Protein AF-A0A7S2P6C9-F1 (afdb_monomer)

pLDDT: mean 76.25, std 16.62, range [33.0, 98.31]

Foldseek 3Di:
DPPPDDPDPVSVLVLLQDLQNFKDKDACQVDLQWQEAEAEAAHSALCPPHNLPGCNPLNVLQCVQVVVPTNMYIYGQDQALVRLQVVLVPADFQRYQEYEYEAAKDAPDQLWIWGFRHQDPVGTHILIQPDPSNLSSLLSVLRRHHQLREYEYHYQACQRANNQLSSQQSNQQYKYKYFRADSNWHKHKDAFPDPGDPQDGRIDIFTWAFDWDQPVVVVVVVPRPDTFQAWDFDQDPVNQATDTDRGRGDSFTGMFMHHNSDTPAGPLQRVQDALVNGGDAAFFKKFFQAKDWWWDWDADPVGIGIGTDIDHGGWMWGFHDQPDDVSGTTQRKTWIKTFAPPPCPDDPPDPRIPPTTIGGSNCNHRMDGDDDDPPPPPPPPPPPDPDDDDDPDDDDDDDDDDDDDDDDDDDDDDDDDDDDDDDDDDDDDDDD

Structure (mmCIF, N/CA/C/O backbone):
data_AF-A0A7S2P6C9-F1
#
_entry.id   AF-A0A7S2P6C9-F1
#
loop_
_atom_site.group_PDB
_atom_site.id
_atom_site.type_symbol
_atom_site.label_atom_id
_atom_site.label_alt_id
_atom_site.label_comp_id
_atom_site.label_asym_id
_atom_site.label_entity_id
_atom_site.label_seq_id
_atom_site.pdbx_PDB_ins_code
_atom_site.Cartn_x
_atom_site.Cartn_y
_atom_site.Cartn_z
_atom_site.occupancy
_atom_site.B_iso_or_equiv
_atom_site.auth_seq_id
_atom_site.auth_comp_id
_atom_site.auth_asym_id
_atom_site.auth_atom_id
_atom_site.pdbx_PDB_model_num
ATOM 1 N N . MET A 1 1 ? -25.079 -12.039 25.334 1.00 37.19 1 MET A N 1
ATOM 2 C CA . MET A 1 1 ? -25.191 -11.083 24.219 1.00 37.19 1 MET A CA 1
ATOM 3 C C . MET A 1 1 ? -26.496 -11.415 23.531 1.00 37.19 1 MET A C 1
ATOM 5 O O . MET A 1 1 ? -26.740 -12.595 23.327 1.00 37.19 1 MET A O 1
ATOM 9 N N . SER A 1 2 ? -27.395 -10.451 23.353 1.00 33.00 2 SER A N 1
ATOM 10 C CA . SER A 1 2 ? -28.598 -10.677 22.553 1.00 33.00 2 SER A CA 1
ATOM 11 C C . SER A 1 2 ? -28.169 -10.715 21.096 1.00 33.00 2 SER A C 1
ATOM 13 O O . SER A 1 2 ? -27.540 -9.757 20.648 1.00 33.00 2 SER A O 1
ATOM 15 N N . ASP A 1 3 ? -28.481 -11.802 20.399 1.00 41.12 3 ASP A N 1
ATOM 16 C CA . ASP A 1 3 ? -28.342 -11.872 18.950 1.00 41.12 3 ASP A CA 1
ATOM 17 C C . ASP A 1 3 ? -29.051 -10.652 18.356 1.00 41.12 3 ASP A C 1
ATOM 19 O O . ASP A 1 3 ? -30.250 -10.456 18.578 1.00 41.12 3 ASP A O 1
ATOM 23 N N . LEU A 1 4 ? -28.315 -9.800 17.643 1.00 48.22 4 LEU A N 1
ATOM 24 C CA . LEU A 1 4 ? -28.922 -8.842 16.724 1.00 48.22 4 LEU A CA 1
ATOM 25 C C . LEU A 1 4 ? -29.466 -9.668 15.552 1.00 48.22 4 LEU A C 1
ATOM 27 O O . LEU A 1 4 ? -28.841 -9.792 14.505 1.00 48.22 4 LEU A O 1
ATOM 31 N N . ALA A 1 5 ? -30.589 -10.344 15.784 1.00 52.06 5 ALA A N 1
ATOM 32 C CA . ALA A 1 5 ? -31.314 -11.069 14.759 1.00 52.06 5 ALA A CA 1
ATOM 33 C C . ALA A 1 5 ? -32.142 -10.045 13.980 1.00 52.06 5 ALA A C 1
ATOM 35 O O . ALA A 1 5 ? -33.215 -9.643 14.422 1.00 52.06 5 ALA A O 1
ATOM 36 N N . PHE A 1 6 ? -31.610 -9.586 12.852 1.00 64.62 6 PHE A N 1
ATOM 37 C CA . PHE A 1 6 ? -32.341 -8.734 11.918 1.00 64.62 6 PHE A CA 1
ATOM 38 C C . PHE A 1 6 ? -33.461 -9.545 11.254 1.00 64.62 6 PHE A C 1
ATOM 40 O O . PHE A 1 6 ? -33.261 -10.709 10.896 1.00 64.62 6 PHE A O 1
ATOM 47 N N . GLU A 1 7 ? -34.630 -8.943 11.043 1.00 65.94 7 GLU A N 1
ATOM 48 C CA . GLU A 1 7 ? -35.761 -9.611 10.393 1.00 65.94 7 GLU A CA 1
ATOM 49 C C . GLU A 1 7 ? -35.507 -9.844 8.894 1.00 65.94 7 GLU A C 1
ATOM 51 O O . GLU A 1 7 ? -36.073 -10.761 8.294 1.00 65.94 7 GLU A O 1
ATOM 56 N N . ASN A 1 8 ? -34.663 -9.014 8.268 1.00 68.25 8 ASN A N 1
ATOM 57 C CA . ASN A 1 8 ? -34.259 -9.125 6.866 1.00 68.25 8 ASN A CA 1
ATOM 58 C C . ASN A 1 8 ? -32.976 -8.319 6.563 1.00 68.25 8 ASN A C 1
ATOM 60 O O . ASN A 1 8 ? -32.487 -7.543 7.384 1.00 68.25 8 ASN A O 1
ATOM 64 N N . GLY A 1 9 ? -32.447 -8.474 5.344 1.00 61.19 9 GLY A N 1
ATOM 65 C CA . GLY A 1 9 ? -31.227 -7.789 4.902 1.00 61.19 9 GLY A CA 1
ATOM 66 C C . GLY A 1 9 ? -31.328 -6.260 4.825 1.00 61.19 9 GLY A C 1
ATOM 67 O O . GLY A 1 9 ? -30.310 -5.589 4.935 1.00 61.19 9 GLY A O 1
ATOM 68 N N . THR A 1 10 ? -32.526 -5.684 4.681 1.00 71.06 10 THR A N 1
ATOM 69 C CA . THR A 1 10 ? -32.716 -4.223 4.668 1.00 71.06 10 THR A CA 1
ATOM 70 C C . THR A 1 10 ? -32.557 -3.627 6.063 1.00 71.06 10 THR A C 1
ATOM 72 O O . THR A 1 10 ? -31.957 -2.564 6.206 1.00 71.06 10 THR A O 1
ATOM 75 N N . GLU A 1 11 ? -33.047 -4.307 7.100 1.00 72.00 11 GLU A N 1
ATOM 76 C CA . GLU A 1 11 ? -32.840 -3.892 8.491 1.00 72.00 11 GLU A CA 1
ATOM 77 C C . GLU A 1 11 ? -31.364 -4.011 8.891 1.00 72.00 11 GLU A C 1
ATOM 79 O O . GLU A 1 11 ? -30.807 -3.077 9.469 1.00 72.00 11 GLU A O 1
ATOM 84 N N . ALA A 1 12 ? -30.705 -5.103 8.488 1.00 67.75 12 ALA A N 1
ATOM 85 C CA . ALA A 1 12 ? -29.264 -5.269 8.664 1.00 67.75 12 ALA A CA 1
ATOM 86 C C . ALA A 1 12 ? -28.476 -4.143 7.975 1.00 67.75 12 ALA A C 1
ATOM 88 O O . ALA A 1 12 ? -27.678 -3.472 8.622 1.00 67.75 12 ALA A O 1
ATOM 89 N N . ALA A 1 13 ? -28.757 -3.865 6.697 1.00 67.69 13 ALA A N 1
ATOM 90 C CA . ALA A 1 13 ? -28.114 -2.780 5.956 1.00 67.69 13 ALA A CA 1
ATOM 91 C C . ALA A 1 13 ? -28.350 -1.403 6.602 1.00 67.69 13 ALA A C 1
ATOM 93 O O . ALA A 1 13 ? -27.432 -0.594 6.679 1.00 67.69 13 ALA A O 1
ATOM 94 N N . SER A 1 14 ? -29.555 -1.152 7.123 1.00 73.00 14 SER A N 1
ATOM 95 C CA . SER A 1 14 ? -29.887 0.121 7.781 1.00 73.00 14 SER A CA 1
ATOM 96 C C . SER A 1 14 ? -29.096 0.328 9.076 1.00 73.00 14 SER A C 1
ATOM 98 O O . SER A 1 14 ? -28.683 1.446 9.368 1.00 73.00 14 SER A O 1
ATOM 100 N N . LEU A 1 15 ? -28.844 -0.739 9.841 1.00 72.69 15 LEU A N 1
ATOM 101 C CA . LEU A 1 15 ? -28.000 -0.679 11.040 1.00 72.69 15 LEU A CA 1
ATOM 102 C C . LEU A 1 15 ? -26.513 -0.512 10.701 1.00 72.69 15 LEU A C 1
ATOM 104 O O . LEU A 1 15 ? -25.789 0.133 11.453 1.00 72.69 15 LEU A O 1
ATOM 108 N N . LEU A 1 16 ? -26.058 -1.011 9.552 1.00 70.00 16 LEU A N 1
ATOM 109 C CA . LEU A 1 16 ? -24.704 -0.752 9.052 1.00 70.00 16 LEU A CA 1
ATOM 110 C C . LEU A 1 16 ? -24.510 0.707 8.574 1.00 70.00 16 LEU A C 1
ATOM 112 O O . LEU A 1 16 ? -23.378 1.186 8.532 1.00 70.00 16 LEU A O 1
ATOM 116 N N . MET A 1 17 ? -25.600 1.419 8.254 1.00 71.94 17 MET A N 1
ATOM 117 C CA . MET A 1 17 ? -25.613 2.868 7.974 1.00 71.94 17 MET A CA 1
ATOM 118 C C . MET A 1 17 ? -25.703 3.722 9.247 1.00 71.94 17 MET A C 1
ATOM 120 O O . MET A 1 17 ? -25.519 4.938 9.183 1.00 71.94 17 MET A O 1
ATOM 124 N N . ASP A 1 18 ? -26.010 3.126 10.405 1.00 74.62 18 ASP A N 1
ATOM 125 C CA . ASP A 1 18 ? -26.141 3.867 11.657 1.00 74.62 18 ASP A CA 1
ATOM 126 C C . ASP A 1 18 ? -24.751 4.305 12.153 1.00 74.62 18 ASP A C 1
ATOM 128 O O . ASP A 1 18 ? -23.912 3.457 12.488 1.00 74.62 18 ASP A O 1
ATOM 132 N N . PRO A 1 19 ? -24.486 5.621 12.275 1.00 72.94 19 PRO A N 1
ATOM 133 C CA . PRO A 1 19 ? -23.208 6.113 12.763 1.00 72.94 19 PRO A CA 1
ATOM 134 C C . PRO A 1 19 ? -22.916 5.713 14.213 1.00 72.94 19 PRO A C 1
ATOM 136 O O . PRO A 1 19 ? -21.790 5.898 14.660 1.00 72.94 19 PRO A O 1
ATOM 139 N N . THR A 1 20 ? -23.881 5.172 14.952 1.00 76.75 20 THR A N 1
ATOM 140 C CA . THR A 1 20 ? -23.717 4.684 16.323 1.00 76.75 20 THR A CA 1
ATOM 141 C C . THR A 1 20 ? -23.459 3.179 16.418 1.00 76.75 20 THR A C 1
ATOM 143 O O . THR A 1 20 ? -23.167 2.684 17.512 1.00 76.75 20 THR A O 1
ATOM 146 N N . THR A 1 21 ? -23.494 2.446 15.299 1.00 77.25 21 THR A N 1
ATOM 147 C CA . THR A 1 21 ? -23.092 1.037 15.257 1.00 77.25 21 THR A CA 1
ATOM 148 C C . THR A 1 21 ? -21.590 0.933 15.479 1.00 77.25 21 THR A C 1
ATOM 150 O O . THR A 1 21 ? -20.781 1.244 14.608 1.00 77.25 21 THR A O 1
ATOM 153 N N . ASN A 1 22 ? -21.213 0.500 16.684 1.00 79.25 22 ASN A N 1
ATOM 154 C CA . ASN A 1 22 ? -19.815 0.479 17.117 1.00 79.25 22 ASN A CA 1
ATOM 155 C C . ASN A 1 22 ? -19.128 -0.879 16.958 1.00 79.25 22 ASN A C 1
ATOM 157 O O . ASN A 1 22 ? -17.922 -0.980 17.179 1.00 79.25 22 ASN A O 1
ATOM 161 N N . MET A 1 23 ? -19.883 -1.925 16.627 1.00 84.38 23 MET A N 1
ATOM 162 C CA . MET A 1 23 ? -19.358 -3.275 16.485 1.00 84.38 23 MET A CA 1
ATOM 163 C C . MET A 1 23 ? -20.178 -4.061 15.471 1.00 84.38 23 MET A C 1
ATOM 165 O O . MET A 1 23 ? -21.405 -4.094 15.567 1.00 84.38 23 MET A O 1
ATOM 169 N N . VAL A 1 24 ? -19.488 -4.733 14.556 1.00 81.94 24 VAL A N 1
ATOM 170 C CA . VAL A 1 24 ? -20.063 -5.742 13.667 1.00 81.94 24 VAL A CA 1
ATOM 171 C C . VAL A 1 24 ? -19.163 -6.970 13.713 1.00 81.94 24 VAL A C 1
ATOM 173 O O . VAL A 1 24 ? -17.941 -6.860 13.623 1.00 81.94 24 VAL A O 1
ATOM 176 N N . GLU A 1 25 ? -19.776 -8.138 13.864 1.00 86.06 25 GLU A N 1
ATOM 177 C CA . GLU A 1 25 ? -19.111 -9.429 13.718 1.00 86.06 25 GLU A CA 1
ATOM 178 C C . GLU A 1 25 ? -19.820 -10.210 12.616 1.00 86.06 25 GLU A C 1
ATOM 180 O O . GLU A 1 25 ? -21.051 -10.275 12.585 1.00 86.06 25 GLU A O 1
ATOM 185 N N . TYR A 1 26 ? -19.046 -10.781 11.702 1.00 81.69 26 TYR A N 1
ATOM 186 C CA . TYR A 1 26 ? -19.555 -11.547 10.572 1.00 81.69 26 TYR A CA 1
ATOM 187 C C . TYR A 1 26 ? -18.734 -12.825 10.389 1.00 81.69 26 TYR A C 1
ATOM 189 O O . TYR A 1 26 ? -17.510 -12.782 10.469 1.00 81.69 26 TYR A O 1
ATOM 197 N N . GLY A 1 27 ? -19.396 -13.954 10.125 1.00 84.75 27 GLY A N 1
ATOM 198 C CA . GLY A 1 27 ? -18.748 -15.264 9.981 1.00 84.75 27 GLY A CA 1
ATOM 199 C C . GLY A 1 27 ? -18.617 -16.052 11.294 1.00 84.75 27 GLY A C 1
ATOM 200 O O . GLY A 1 27 ? -19.297 -15.767 12.280 1.00 84.75 27 GLY A O 1
ATOM 201 N N . ASP A 1 28 ? -17.760 -17.077 11.310 1.00 86.88 28 ASP A N 1
ATOM 202 C CA . ASP A 1 28 ? -17.528 -17.944 12.475 1.00 86.88 28 ASP A CA 1
ATOM 203 C C . ASP A 1 28 ? -16.405 -17.399 13.371 1.00 86.88 28 ASP A C 1
ATOM 205 O O . ASP A 1 28 ? -15.301 -17.938 13.467 1.00 86.88 28 ASP A O 1
ATOM 209 N N . CYS A 1 29 ? -16.703 -16.307 14.073 1.00 87.00 29 CYS A N 1
ATOM 210 C CA . CYS A 1 29 ? -15.765 -15.677 15.004 1.00 87.00 29 CYS A CA 1
ATOM 211 C C . CYS A 1 29 ? -15.526 -16.485 16.290 1.00 87.00 29 CYS A C 1
ATOM 213 O O . CYS A 1 29 ? -14.549 -16.242 17.010 1.00 87.00 29 CYS A O 1
ATOM 215 N N . SER A 1 30 ? -16.383 -17.477 16.556 1.00 85.62 30 SER A N 1
ATOM 216 C CA . SER A 1 30 ? -16.304 -18.355 17.725 1.00 85.62 30 SER A CA 1
ATOM 217 C C . SER A 1 30 ? -15.211 -19.417 17.598 1.00 85.62 30 SER A C 1
ATOM 219 O O . SER A 1 30 ? -14.637 -19.852 18.601 1.00 85.62 30 SER A O 1
ATOM 221 N N . ASN A 1 31 ? -14.881 -19.810 16.367 1.00 86.75 31 ASN A N 1
ATOM 222 C CA . ASN A 1 31 ? -13.848 -20.790 16.100 1.00 86.75 31 ASN A CA 1
ATOM 223 C C . ASN A 1 31 ? -12.451 -20.196 16.321 1.00 86.75 31 ASN A C 1
ATOM 225 O O . ASN A 1 31 ? -12.030 -19.248 15.658 1.00 86.75 31 ASN A O 1
ATOM 229 N N . ALA A 1 32 ? -11.685 -20.777 17.242 1.00 83.06 32 ALA A N 1
ATOM 230 C CA . ALA A 1 32 ? -10.335 -20.317 17.555 1.00 83.06 32 ALA A CA 1
ATOM 231 C C . ALA A 1 32 ? -9.392 -20.326 16.335 1.00 83.06 32 ALA A C 1
ATOM 233 O O . ALA A 1 32 ? -8.521 -19.464 16.259 1.00 83.06 32 ALA A O 1
ATOM 234 N N . SER A 1 33 ? -9.587 -21.236 15.372 1.00 85.31 33 SER A N 1
ATOM 235 C CA . SER A 1 33 ? -8.749 -21.338 14.168 1.00 85.31 33 SER A CA 1
ATOM 236 C C . SER A 1 33 ? -9.205 -20.467 12.996 1.00 85.31 33 SER A C 1
ATOM 238 O O . SER A 1 33 ? -8.607 -20.567 11.932 1.00 85.31 33 SER A O 1
ATOM 240 N N . ALA A 1 34 ? -10.268 -19.674 13.156 1.00 89.19 34 ALA A N 1
ATOM 241 C CA . ALA A 1 34 ? -10.771 -18.803 12.099 1.00 89.19 34 ALA A CA 1
ATOM 242 C C . ALA A 1 34 ? -9.715 -17.767 11.680 1.00 89.19 34 ALA A C 1
ATOM 244 O O . ALA A 1 34 ? -9.139 -17.084 12.537 1.00 89.19 34 ALA A O 1
ATOM 245 N N . ASN A 1 35 ? -9.518 -17.610 10.371 1.00 88.69 35 ASN A N 1
ATOM 246 C CA . ASN A 1 35 ? -8.791 -16.485 9.797 1.00 88.69 35 ASN A CA 1
ATOM 247 C C . ASN A 1 35 ? -9.592 -15.202 10.032 1.00 88.69 35 ASN A C 1
ATOM 249 O O . ASN A 1 35 ? -10.697 -15.047 9.504 1.00 88.69 35 ASN A O 1
ATOM 253 N N . ARG A 1 36 ? -9.042 -14.293 10.847 1.00 92.56 36 ARG A N 1
ATOM 254 C CA . ARG A 1 36 ? -9.726 -13.055 11.236 1.00 92.56 36 ARG A CA 1
ATOM 255 C C . ARG A 1 36 ? -9.242 -11.863 10.432 1.00 92.56 36 ARG A C 1
ATOM 257 O O . ARG A 1 36 ? -8.043 -11.594 10.374 1.00 92.56 36 ARG A O 1
ATOM 264 N N . VAL A 1 37 ? -10.186 -11.102 9.900 1.00 90.75 37 VAL A N 1
ATOM 265 C CA . VAL A 1 37 ? -9.949 -9.745 9.404 1.00 90.75 37 VAL A CA 1
ATOM 266 C C . VAL A 1 37 ? -10.463 -8.765 10.450 1.00 90.75 37 VAL A C 1
ATOM 268 O O . VAL A 1 37 ? -11.589 -8.895 10.928 1.00 90.75 37 VAL A O 1
ATOM 271 N N . LEU A 1 38 ? -9.630 -7.801 10.829 1.00 92.31 38 LEU A N 1
ATOM 272 C CA . LEU A 1 38 ? -9.957 -6.789 11.827 1.00 92.31 38 LEU A CA 1
ATOM 273 C C . LEU A 1 38 ? -10.016 -5.403 11.189 1.00 92.31 38 LEU A C 1
ATOM 275 O O . LEU A 1 38 ? -9.041 -4.979 10.583 1.00 92.31 38 LEU A O 1
ATOM 279 N N . TRP A 1 39 ? -11.099 -4.672 11.426 1.00 89.50 39 TRP A N 1
ATOM 280 C CA . TRP A 1 39 ? -11.244 -3.257 11.097 1.00 89.50 39 TRP A CA 1
ATOM 281 C C . TRP A 1 39 ? -11.405 -2.426 12.364 1.00 89.50 39 TRP A C 1
ATOM 283 O O . TRP A 1 39 ? -12.229 -2.733 13.230 1.00 89.50 39 TRP A O 1
ATOM 293 N N . LEU A 1 40 ? -10.607 -1.370 12.465 1.00 91.69 40 LEU A N 1
ATOM 294 C CA . LEU A 1 40 ? -10.587 -0.440 13.584 1.00 91.69 40 LEU A CA 1
ATOM 295 C C . LEU A 1 40 ? -10.755 0.979 13.056 1.00 91.69 40 LEU A C 1
ATOM 297 O O . LEU A 1 40 ? -9.837 1.518 12.438 1.00 91.69 40 LEU A O 1
ATOM 301 N N . TYR A 1 41 ? -11.898 1.588 13.347 1.00 89.69 41 TYR A N 1
ATOM 302 C CA . TYR A 1 41 ? -12.266 2.915 12.865 1.00 89.69 41 TYR A CA 1
ATOM 303 C C . TYR A 1 41 ? -12.633 3.885 13.991 1.00 89.69 41 TYR A C 1
ATOM 305 O O . TYR A 1 41 ? -12.828 3.468 15.142 1.00 89.69 41 TYR A O 1
ATOM 313 N N . PRO A 1 42 ? -12.708 5.192 13.682 1.00 89.75 42 PRO A N 1
ATOM 314 C CA . PRO A 1 42 ? -13.156 6.208 14.624 1.00 89.75 42 PRO A CA 1
ATOM 315 C C . PRO A 1 42 ? -14.582 5.945 15.100 1.00 89.75 42 PRO A C 1
ATOM 317 O O . PRO A 1 42 ? -15.414 5.403 14.365 1.00 89.75 42 PRO A O 1
ATOM 320 N N . ASP A 1 43 ? -14.886 6.384 16.321 1.00 90.00 43 ASP A N 1
ATOM 321 C CA . ASP A 1 43 ? -16.270 6.442 16.786 1.00 90.00 43 ASP A CA 1
ATOM 322 C C . ASP A 1 43 ? -17.101 7.460 15.976 1.00 90.00 43 ASP A C 1
ATOM 324 O O . ASP A 1 43 ? -16.583 8.214 15.149 1.00 90.00 43 ASP A O 1
ATOM 328 N N . ALA A 1 44 ? -18.411 7.506 16.233 1.00 87.38 44 ALA A N 1
ATOM 329 C CA . ALA A 1 44 ? -19.335 8.436 15.576 1.00 87.38 44 ALA A CA 1
ATOM 330 C C . ALA A 1 44 ? -18.869 9.904 15.604 1.00 87.38 44 ALA A C 1
ATOM 332 O O . ALA A 1 44 ? -19.109 10.661 14.668 1.00 87.38 44 ALA A O 1
ATOM 333 N N . SER A 1 45 ? -18.228 10.323 16.696 1.00 88.94 45 SER A N 1
ATOM 334 C CA . SER A 1 45 ? -17.793 11.707 16.881 1.00 88.94 45 SER A CA 1
ATOM 335 C C . SER A 1 45 ? -16.488 12.017 16.156 1.00 88.94 45 SER A C 1
ATOM 337 O O . SER A 1 45 ? -16.271 13.167 15.785 1.00 88.94 45 SER A O 1
ATOM 339 N N . GLY A 1 46 ? -15.638 11.007 15.949 1.00 86.88 46 GLY A N 1
ATOM 340 C CA . GLY A 1 46 ? -14.406 11.097 15.172 1.00 86.88 46 GLY A CA 1
ATOM 341 C C . GLY A 1 46 ? -14.639 11.220 13.669 1.00 86.88 46 GLY A C 1
ATOM 342 O O . GLY A 1 46 ? -13.687 11.495 12.947 1.00 86.88 46 GLY A O 1
ATOM 343 N N . ASP A 1 47 ? -15.885 11.073 13.211 1.00 84.81 47 ASP A N 1
ATOM 344 C CA . ASP A 1 47 ? -16.273 11.121 11.802 1.00 84.81 47 ASP A CA 1
ATOM 345 C C . ASP A 1 47 ? -17.542 11.978 11.534 1.00 84.81 47 ASP A C 1
ATOM 347 O O . ASP A 1 47 ? -18.541 11.488 11.008 1.00 84.81 47 ASP A O 1
ATOM 351 N N . PRO A 1 48 ? -17.571 13.269 11.936 1.00 72.44 48 PRO A N 1
ATOM 352 C CA . PRO A 1 48 ? -18.830 14.005 12.088 1.00 72.44 48 PRO A CA 1
ATOM 353 C C . PRO A 1 48 ? -19.301 14.781 10.844 1.00 72.44 48 PRO A C 1
ATOM 355 O O . PRO A 1 48 ? -20.452 15.215 10.814 1.00 72.44 48 PRO A O 1
ATOM 358 N N . ILE A 1 49 ? -18.425 15.045 9.865 1.00 67.38 49 ILE A N 1
ATOM 359 C CA . ILE A 1 49 ? -18.704 15.975 8.744 1.00 67.38 49 ILE A CA 1
ATOM 360 C C . ILE A 1 49 ? -19.130 15.222 7.482 1.00 67.38 49 ILE A C 1
ATOM 362 O O . ILE A 1 49 ? -20.113 15.578 6.836 1.00 67.38 49 ILE A O 1
ATOM 366 N N . THR A 1 50 ? -18.398 14.170 7.145 1.00 67.00 50 THR A N 1
ATOM 367 C CA . THR A 1 50 ? -18.693 13.237 6.060 1.00 67.00 50 THR A CA 1
ATOM 368 C C . THR A 1 50 ? -18.454 11.879 6.663 1.00 67.00 50 THR A C 1
ATOM 370 O O . THR A 1 50 ? -17.315 11.670 7.072 1.00 67.00 50 THR A O 1
ATOM 373 N N . PRO A 1 51 ? -19.469 11.015 6.783 1.00 71.81 51 PRO A N 1
ATOM 374 C CA . PRO A 1 51 ? -19.337 9.792 7.541 1.00 71.81 51 PRO A CA 1
ATOM 375 C C . PRO A 1 51 ? -18.555 8.775 6.692 1.00 71.81 51 PRO A C 1
ATOM 377 O O . PRO A 1 51 ? -19.099 7.874 6.056 1.00 71.81 51 PRO A O 1
ATOM 380 N N . ALA A 1 52 ? -17.256 9.045 6.588 1.00 73.62 52 ALA A N 1
ATOM 381 C CA . ALA A 1 52 ? -16.289 8.354 5.765 1.00 73.62 52 ALA A CA 1
ATOM 382 C C . ALA A 1 52 ? -16.066 6.934 6.274 1.00 73.62 52 ALA A C 1
ATOM 384 O O . ALA A 1 52 ? -15.677 6.094 5.474 1.00 73.62 52 ALA A O 1
ATOM 385 N N . PHE A 1 53 ? -16.341 6.703 7.562 1.00 76.88 53 PHE A N 1
ATOM 386 C CA . PHE A 1 53 ? -16.108 5.476 8.306 1.00 76.88 53 PHE A CA 1
ATOM 387 C C . PHE A 1 53 ? -17.391 4.708 8.693 1.00 76.88 53 PHE A C 1
ATOM 389 O O . PHE A 1 53 ? -17.494 4.154 9.797 1.00 76.88 53 PHE A O 1
ATOM 396 N N . LEU A 1 54 ? -18.399 4.713 7.799 1.00 72.25 54 LEU A N 1
ATOM 397 C CA . LEU A 1 54 ? -19.611 3.883 7.891 1.00 72.25 54 LEU A CA 1
ATOM 398 C C . LEU A 1 54 ? -19.554 2.615 7.044 1.00 72.25 54 LEU A C 1
ATOM 400 O O . LEU A 1 54 ? -19.431 2.682 5.820 1.00 72.25 54 LEU A O 1
ATOM 404 N N . VAL A 1 55 ? -19.892 1.492 7.682 1.00 64.38 55 VAL A N 1
ATOM 405 C CA . VAL A 1 55 ? -19.884 0.147 7.090 1.00 64.38 55 VAL A CA 1
ATOM 406 C C . VAL A 1 55 ? -20.737 0.027 5.825 1.00 64.38 55 VAL A C 1
ATOM 408 O O . VAL A 1 55 ? -20.396 -0.772 4.967 1.00 64.38 55 VAL A O 1
ATOM 411 N N . ALA A 1 56 ? -21.828 0.784 5.677 1.00 60.53 56 ALA A N 1
ATOM 412 C CA . ALA A 1 56 ? -22.818 0.568 4.614 1.00 60.53 56 ALA A CA 1
ATOM 413 C C . ALA A 1 56 ? -22.718 1.448 3.355 1.00 60.53 56 ALA A C 1
ATOM 415 O O . ALA A 1 56 ? -23.494 1.234 2.424 1.00 60.53 56 ALA A O 1
ATOM 416 N N . ASP A 1 57 ? -21.796 2.413 3.300 1.00 63.41 57 ASP A N 1
ATOM 417 C CA . ASP A 1 57 ? -21.680 3.337 2.159 1.00 63.41 57 ASP A CA 1
ATOM 418 C C . ASP A 1 57 ? -20.402 3.074 1.342 1.00 63.41 57 ASP A C 1
ATOM 420 O O . ASP A 1 57 ? -20.194 1.965 0.844 1.00 63.41 57 ASP A O 1
ATOM 424 N N . GLY A 1 58 ? -19.526 4.075 1.186 1.00 57.06 58 GLY A N 1
ATOM 425 C CA . GLY A 1 58 ? -18.261 3.934 0.459 1.00 57.06 58 GLY A CA 1
ATOM 426 C C . GLY A 1 58 ? -17.381 2.811 1.014 1.00 57.06 58 GLY A C 1
ATOM 427 O O . GLY A 1 58 ? -16.563 2.261 0.289 1.00 57.06 58 GLY A O 1
ATOM 428 N N . GLU A 1 59 ? -17.575 2.419 2.273 1.00 57.69 59 GLU A N 1
ATOM 429 C CA . GLU A 1 59 ? -16.841 1.317 2.895 1.00 57.69 59 GLU A CA 1
ATOM 430 C C . GLU A 1 59 ? -17.407 -0.046 2.604 1.00 57.69 59 GLU A C 1
ATOM 432 O O . GLU A 1 59 ? -16.622 -0.972 2.506 1.00 57.69 59 GLU A O 1
ATOM 437 N N . CYS A 1 60 ? -18.713 -0.187 2.374 1.00 54.16 60 CYS A N 1
ATOM 438 C CA . CYS A 1 60 ? -19.259 -1.461 1.918 1.00 54.16 60 CYS A CA 1
ATOM 439 C C . CYS A 1 60 ? -18.522 -1.900 0.645 1.00 54.16 60 CYS A C 1
ATOM 441 O O . CYS A 1 60 ? -18.070 -3.037 0.562 1.00 54.16 60 CYS A O 1
ATOM 443 N N . ARG A 1 61 ? -18.270 -0.961 -0.280 1.00 60.09 61 ARG A N 1
ATOM 444 C CA . ARG A 1 61 ? -17.441 -1.198 -1.475 1.00 60.09 61 ARG A CA 1
ATOM 445 C C . ARG A 1 61 ? -15.962 -1.441 -1.162 1.00 60.09 61 ARG A C 1
ATOM 447 O O . ARG A 1 61 ? -15.353 -2.313 -1.772 1.00 60.09 61 ARG A O 1
ATOM 454 N N . ARG A 1 62 ? -15.372 -0.712 -0.203 1.00 64.88 62 ARG A N 1
ATOM 455 C CA . ARG A 1 62 ? -13.970 -0.931 0.225 1.00 64.88 62 ARG A CA 1
ATOM 456 C C . ARG A 1 62 ? -13.765 -2.258 0.969 1.00 64.88 62 ARG A C 1
ATOM 458 O O . ARG A 1 62 ? -12.677 -2.821 0.921 1.00 64.88 62 ARG A O 1
ATOM 465 N N . MET A 1 63 ? -14.795 -2.762 1.642 1.00 64.38 63 MET A N 1
ATOM 466 C CA . MET A 1 63 ? -14.792 -4.001 2.420 1.00 64.38 63 MET A CA 1
ATOM 467 C C . MET A 1 63 ? -15.250 -5.210 1.591 1.00 64.38 63 MET A C 1
ATOM 469 O O . MET A 1 63 ? -14.896 -6.335 1.937 1.00 64.38 63 MET A O 1
ATOM 473 N N . GLU A 1 64 ? -15.995 -5.002 0.496 1.00 62.19 64 GLU A N 1
ATOM 474 C CA . GLU A 1 64 ? -16.546 -6.050 -0.381 1.00 62.19 64 GLU A CA 1
ATOM 475 C C . GLU A 1 64 ? -15.488 -7.073 -0.813 1.00 62.19 64 GLU A C 1
ATOM 477 O O . GLU A 1 64 ? -15.720 -8.276 -0.715 1.00 62.19 64 GLU A O 1
ATOM 482 N N . ALA A 1 65 ? -14.293 -6.611 -1.193 1.00 57.34 65 ALA A N 1
ATOM 483 C CA . ALA A 1 65 ? -13.197 -7.483 -1.619 1.00 57.34 65 ALA A CA 1
ATOM 484 C C . ALA A 1 65 ? -12.577 -8.319 -0.482 1.00 57.34 65 ALA A C 1
ATOM 486 O O . ALA A 1 65 ? -11.888 -9.297 -0.745 1.00 57.34 65 ALA A O 1
ATOM 487 N N . LEU A 1 66 ? -12.802 -7.941 0.779 1.00 60.19 66 LEU A N 1
ATOM 488 C CA . LEU A 1 66 ? -12.165 -8.543 1.953 1.00 60.19 66 LEU A CA 1
ATOM 489 C C . LEU A 1 66 ? -13.049 -9.588 2.648 1.00 60.19 66 LEU A C 1
ATOM 491 O O . LEU A 1 66 ? -12.540 -10.409 3.413 1.00 60.19 66 LEU A O 1
ATOM 495 N N . PHE A 1 67 ? -14.355 -9.604 2.362 1.00 62.62 67 PHE A N 1
ATOM 496 C CA . PHE A 1 67 ? -15.283 -10.600 2.910 1.00 62.62 67 PHE A CA 1
ATOM 497 C C . PHE A 1 67 ? -15.133 -11.991 2.282 1.00 62.62 67 PHE A C 1
ATOM 499 O O . PHE A 1 67 ? -15.525 -12.974 2.906 1.00 62.62 67 PHE A O 1
ATOM 506 N N . GLU A 1 68 ? -14.567 -12.097 1.078 1.00 63.03 68 GLU A N 1
ATOM 507 C CA . GLU A 1 68 ? -14.429 -13.383 0.378 1.00 63.03 68 GLU A CA 1
ATOM 508 C C . GLU A 1 68 ? -13.318 -14.276 0.962 1.00 63.03 68 GLU A C 1
ATOM 510 O O . GLU A 1 68 ? -13.285 -15.477 0.697 1.00 63.03 68 GLU A O 1
ATOM 515 N N . GLU A 1 69 ? -12.425 -13.716 1.784 1.00 62.66 69 GLU A N 1
ATOM 516 C CA . GLU A 1 69 ? -11.191 -14.379 2.223 1.00 62.66 69 GLU A CA 1
ATOM 517 C C . GLU A 1 69 ? -11.115 -14.658 3.737 1.00 62.66 69 GLU A C 1
ATOM 519 O O . GLU A 1 69 ? -10.127 -15.226 4.212 1.00 62.66 69 GLU A O 1
ATOM 524 N N . ALA A 1 70 ? -12.126 -14.254 4.511 1.00 77.56 70 ALA A N 1
ATOM 525 C CA . ALA A 1 70 ? -12.120 -14.338 5.970 1.00 77.56 70 ALA A CA 1
ATOM 526 C C . ALA A 1 70 ? -13.144 -15.347 6.503 1.00 77.56 70 ALA A C 1
ATOM 528 O O . ALA A 1 70 ? -14.312 -15.319 6.122 1.00 77.56 70 ALA A O 1
ATOM 529 N N . ASP A 1 71 ? -12.734 -16.172 7.470 1.00 88.38 71 ASP A N 1
ATOM 530 C CA . ASP A 1 71 ? -13.675 -17.000 8.238 1.00 88.38 71 ASP A CA 1
ATOM 531 C C . ASP A 1 71 ? -14.478 -16.142 9.226 1.00 88.38 71 ASP A C 1
ATOM 533 O O . ASP A 1 71 ? -15.610 -16.472 9.581 1.00 88.38 71 ASP A O 1
ATOM 537 N N . CYS A 1 72 ? -13.869 -15.048 9.690 1.00 89.56 72 CYS A N 1
ATOM 538 C CA . CYS A 1 72 ? -14.456 -14.091 10.610 1.00 89.56 72 CYS A CA 1
ATOM 539 C C . CYS A 1 72 ? -13.984 -12.669 10.289 1.00 89.56 72 CYS A C 1
ATOM 541 O O . CYS A 1 72 ? -12.787 -12.410 10.143 1.00 89.56 72 CYS A O 1
ATOM 543 N N . VAL A 1 73 ? -14.921 -11.729 10.262 1.00 87.31 73 VAL A N 1
ATOM 544 C CA . VAL A 1 73 ? -14.646 -10.297 10.192 1.00 87.31 73 VAL A CA 1
ATOM 545 C C . VAL A 1 73 ? -15.114 -9.645 11.478 1.00 87.31 73 VAL A C 1
ATOM 547 O O . VAL A 1 73 ? -16.279 -9.758 11.859 1.00 87.31 73 VAL A O 1
ATOM 550 N N . HIS A 1 74 ? -14.199 -8.932 12.121 1.00 90.00 74 HIS A N 1
ATOM 551 C CA . HIS A 1 74 ? -14.505 -8.038 13.219 1.00 90.00 74 HIS A CA 1
ATOM 552 C C . HIS A 1 74 ? -14.346 -6.595 12.759 1.00 90.00 74 HIS A C 1
ATOM 554 O O . HIS A 1 74 ? -13.295 -6.208 12.250 1.00 90.00 74 HIS A O 1
ATOM 560 N N . PHE A 1 75 ? -15.361 -5.785 13.006 1.00 88.12 75 PHE A N 1
ATOM 561 C CA . PHE A 1 75 ? -15.337 -4.355 12.755 1.00 88.12 75 PHE A CA 1
ATOM 562 C C . PHE A 1 75 ? -15.684 -3.620 14.040 1.00 88.12 75 PHE A C 1
ATOM 564 O O . PHE A 1 75 ? -16.701 -3.914 14.669 1.00 88.12 75 PHE A O 1
ATOM 571 N N . PHE A 1 76 ? -14.852 -2.654 14.422 1.00 90.69 76 PHE A N 1
ATOM 572 C CA . PHE A 1 76 ? -15.067 -1.842 15.611 1.00 90.69 76 PHE A CA 1
ATOM 573 C C . PHE A 1 76 ? -14.883 -0.359 15.324 1.00 90.69 76 PHE A C 1
ATOM 575 O O . PHE A 1 76 ? -13.904 0.048 14.700 1.00 90.69 76 PHE A O 1
ATOM 582 N N . ARG A 1 77 ? -15.771 0.454 15.901 1.00 90.25 77 ARG A N 1
ATOM 583 C CA . ARG A 1 77 ? -15.638 1.911 15.963 1.00 90.25 77 ARG A CA 1
ATOM 584 C C . ARG A 1 77 ? -15.412 2.337 17.395 1.00 90.25 77 ARG A C 1
ATOM 586 O O . ARG A 1 77 ? -16.252 2.110 18.267 1.00 90.25 77 ARG A O 1
ATOM 593 N N . LEU A 1 78 ? -14.227 2.873 17.659 1.00 92.06 78 LEU A N 1
ATOM 594 C CA . LEU A 1 78 ? -13.716 3.044 19.013 1.00 92.06 78 LEU A CA 1
ATOM 595 C C . LEU A 1 78 ? -13.118 4.440 19.195 1.00 92.06 78 LEU A C 1
ATOM 597 O O . LEU A 1 78 ? -12.468 4.957 18.291 1.00 92.06 78 LEU A O 1
ATOM 601 N N . PRO A 1 79 ? -13.256 5.035 20.393 1.00 91.31 79 PRO A N 1
ATOM 602 C CA . PRO A 1 79 ? -12.878 6.426 20.613 1.00 91.31 79 PRO A CA 1
ATOM 603 C C . PRO A 1 79 ? -11.362 6.673 20.640 1.00 91.31 79 PRO A C 1
ATOM 605 O O . PRO A 1 79 ? -10.931 7.822 20.619 1.00 91.31 79 PRO A O 1
ATOM 608 N N . GLY A 1 80 ? -10.532 5.630 20.739 1.00 92.38 80 GLY A N 1
ATOM 609 C CA . GLY A 1 80 ? -9.078 5.779 20.788 1.00 92.38 80 GLY A CA 1
ATOM 610 C C . GLY A 1 80 ? -8.323 4.514 21.193 1.00 92.38 80 GLY A C 1
ATOM 611 O O . GLY A 1 80 ? -8.917 3.482 21.522 1.00 92.38 80 GLY A O 1
ATOM 612 N N . ALA A 1 81 ? -6.992 4.622 21.209 1.00 95.06 81 ALA A N 1
ATOM 613 C CA . ALA A 1 81 ? -6.073 3.504 21.426 1.00 95.06 81 ALA A CA 1
ATOM 614 C C . ALA A 1 81 ? -6.350 2.673 22.701 1.00 95.06 81 ALA A C 1
ATOM 616 O O . ALA A 1 81 ? -6.369 1.449 22.592 1.00 95.06 81 ALA A O 1
ATOM 617 N N . PRO A 1 82 ? -6.667 3.248 23.883 1.00 95.62 82 PRO A N 1
ATOM 618 C CA . PRO A 1 82 ? -6.968 2.441 25.073 1.00 95.62 82 PRO A CA 1
ATOM 619 C C . PRO A 1 82 ? -8.176 1.506 24.914 1.00 95.62 82 PRO A C 1
ATOM 621 O O . PRO A 1 82 ? -8.223 0.435 25.521 1.00 95.62 82 PRO A O 1
ATOM 624 N N . ASN A 1 83 ? -9.172 1.898 24.118 1.00 95.62 83 ASN A N 1
ATOM 625 C CA . ASN A 1 83 ? -10.343 1.071 23.833 1.00 95.62 83 ASN A CA 1
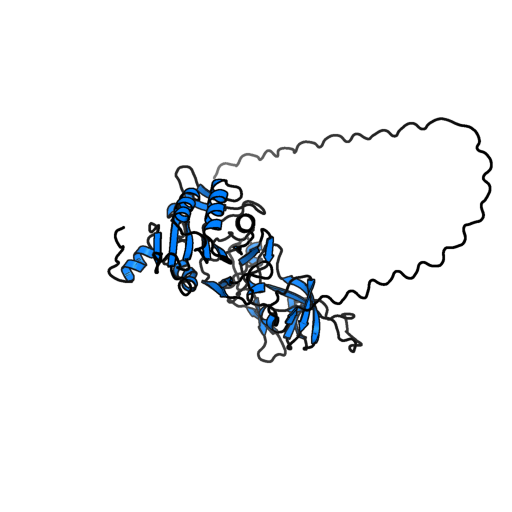ATOM 626 C C . ASN A 1 83 ? -10.008 -0.020 22.817 1.00 95.62 83 ASN A C 1
ATOM 628 O O . ASN A 1 83 ? -10.413 -1.164 23.007 1.00 95.62 83 ASN A O 1
ATOM 632 N N . VAL A 1 84 ? -9.226 0.326 21.792 1.00 95.38 84 VAL A N 1
ATOM 633 C CA . VAL A 1 84 ? -8.707 -0.635 20.813 1.00 95.38 84 VAL A CA 1
ATOM 634 C C . VAL A 1 84 ? -7.881 -1.715 21.511 1.00 95.38 84 VAL A C 1
ATOM 636 O O . VAL A 1 84 ? -8.126 -2.897 21.295 1.00 95.38 84 VAL A O 1
ATOM 639 N N . THR A 1 85 ? -6.979 -1.338 22.423 1.00 97.88 85 THR A N 1
ATOM 640 C CA . THR A 1 85 ? -6.177 -2.280 23.218 1.00 97.88 85 THR A CA 1
ATOM 641 C C . THR A 1 85 ? -7.051 -3.304 23.938 1.00 97.88 85 THR A C 1
ATOM 643 O O . THR A 1 85 ? -6.799 -4.500 23.829 1.00 97.88 85 THR A O 1
ATOM 646 N N . LYS A 1 86 ? -8.123 -2.862 24.608 1.00 96.44 86 LYS A N 1
ATOM 647 C CA . LYS A 1 86 ? -9.045 -3.768 25.313 1.00 96.44 86 LYS A CA 1
ATOM 648 C C . LYS A 1 86 ? -9.730 -4.754 24.372 1.00 96.44 86 LYS A C 1
ATOM 650 O O . LYS A 1 86 ? -9.925 -5.901 24.747 1.00 96.44 86 LYS A O 1
ATOM 655 N N . VAL A 1 87 ? -10.107 -4.320 23.171 1.00 94.56 87 VAL A N 1
ATOM 656 C CA . VAL A 1 87 ? -10.722 -5.200 22.168 1.00 94.56 87 VAL A CA 1
ATOM 657 C C . VAL A 1 87 ? -9.705 -6.209 21.632 1.00 94.56 87 VAL A C 1
ATOM 659 O O . VAL A 1 87 ? -9.994 -7.401 21.587 1.00 94.56 87 VAL A O 1
ATOM 662 N N . LEU A 1 88 ? -8.488 -5.764 21.310 1.00 96.12 88 LEU A N 1
ATOM 663 C CA . LEU A 1 88 ? -7.403 -6.645 20.870 1.00 96.12 88 LEU A CA 1
ATOM 664 C C . LEU A 1 88 ? -7.039 -7.691 21.933 1.00 96.12 88 LEU A C 1
ATOM 666 O O . LEU A 1 88 ? -6.720 -8.834 21.605 1.00 96.12 88 LEU A O 1
ATOM 670 N N . GLU A 1 89 ? -7.109 -7.333 23.216 1.00 95.38 89 GLU A N 1
ATOM 671 C CA . GLU A 1 89 ? -6.850 -8.259 24.320 1.00 95.38 89 GLU A CA 1
ATOM 672 C C . GLU A 1 89 ? -7.832 -9.437 24.355 1.00 95.38 89 GLU A C 1
ATOM 674 O O . GLU A 1 89 ? -7.430 -10.527 24.770 1.00 95.38 89 GLU A O 1
ATOM 679 N N . LEU A 1 90 ? -9.061 -9.250 23.861 1.00 91.25 90 LEU A N 1
ATOM 680 C CA . LEU A 1 90 ? -10.083 -10.296 23.752 1.00 91.25 90 LEU A CA 1
ATOM 681 C C . LEU A 1 90 ? -9.865 -11.230 22.553 1.00 91.25 90 LEU A C 1
ATOM 683 O O . LEU A 1 90 ? -10.434 -12.320 22.522 1.00 91.25 90 LEU A O 1
ATOM 687 N N . MET A 1 91 ? -9.048 -10.829 21.577 1.00 91.88 91 MET A N 1
ATOM 688 C CA . MET A 1 91 ? -8.784 -11.635 20.387 1.00 91.88 91 MET A CA 1
ATOM 689 C C . MET A 1 91 ? -7.733 -12.720 20.653 1.00 91.88 91 MET A C 1
ATOM 691 O O . MET A 1 91 ? -6.770 -12.474 21.391 1.00 91.88 91 MET A O 1
ATOM 695 N N . PRO A 1 92 ? -7.858 -13.908 20.028 1.00 92.75 92 PRO A N 1
ATOM 696 C CA . PRO A 1 92 ? -6.840 -14.947 20.123 1.00 92.75 92 PRO A CA 1
ATOM 697 C C . PRO A 1 92 ? -5.484 -14.486 19.572 1.00 92.75 92 PRO A C 1
ATOM 699 O O . PRO A 1 92 ? -5.407 -13.715 18.612 1.00 92.75 92 PRO A O 1
ATOM 702 N N . LEU A 1 93 ? -4.400 -14.997 20.159 1.00 94.50 93 LEU A N 1
ATOM 703 C CA . LEU A 1 93 ? -3.042 -14.788 19.649 1.00 94.50 93 LEU A CA 1
ATOM 704 C C . LEU A 1 93 ? -2.911 -15.294 18.209 1.00 94.50 93 LEU A C 1
ATOM 706 O O . LEU A 1 93 ? -3.490 -16.324 17.872 1.00 94.50 93 LEU A O 1
ATOM 710 N N . ALA A 1 94 ? -2.106 -14.594 17.405 1.00 94.75 94 ALA A N 1
ATOM 711 C CA . ALA A 1 94 ? -1.750 -14.983 16.038 1.00 94.75 94 ALA A CA 1
ATOM 712 C C . ALA A 1 94 ? -2.936 -15.399 15.138 1.00 94.75 94 ALA A C 1
ATOM 714 O O . ALA A 1 94 ? -2.829 -16.355 14.373 1.00 94.75 94 ALA A O 1
ATOM 715 N N . SER A 1 95 ? -4.070 -14.703 15.247 1.00 93.94 95 SER A N 1
ATOM 716 C CA . SER A 1 95 ? -5.316 -15.047 14.548 1.00 93.94 95 SER A CA 1
ATOM 717 C C . SER A 1 95 ? -5.741 -14.036 13.481 1.00 93.94 95 SER A C 1
ATOM 719 O O . SER A 1 95 ? -6.549 -14.366 12.613 1.00 93.94 95 SER A O 1
ATOM 721 N N . ILE A 1 96 ? -5.206 -12.814 13.527 1.00 94.75 96 ILE A N 1
ATOM 722 C CA . ILE A 1 96 ? -5.557 -11.738 12.599 1.00 94.75 96 ILE A CA 1
ATOM 723 C C . ILE A 1 96 ? -4.676 -11.844 11.355 1.00 94.75 96 ILE A C 1
ATOM 725 O O . ILE A 1 96 ? -3.469 -11.633 11.442 1.00 94.75 96 ILE A O 1
ATOM 729 N N . VAL A 1 97 ? -5.267 -12.149 10.201 1.00 91.94 97 VAL A N 1
ATOM 730 C CA . VAL A 1 97 ? -4.557 -12.278 8.913 1.00 91.94 97 VAL A CA 1
ATOM 731 C C . VAL A 1 97 ? -4.514 -10.964 8.130 1.00 91.94 97 VAL A C 1
ATOM 733 O O . VAL A 1 97 ? -3.613 -10.754 7.319 1.00 91.94 97 VAL A O 1
ATOM 736 N N . HIS A 1 98 ? -5.453 -10.058 8.405 1.00 91.19 98 HIS A N 1
ATOM 737 C CA . HIS A 1 98 ? -5.478 -8.711 7.848 1.00 91.19 98 HIS A CA 1
ATOM 738 C C . HIS A 1 98 ? -6.022 -7.726 8.883 1.00 91.19 98 HIS A C 1
ATOM 740 O O . HIS A 1 98 ? -7.052 -7.992 9.505 1.00 91.19 98 HIS A O 1
ATOM 746 N N . ALA A 1 99 ? -5.334 -6.604 9.079 1.00 93.50 99 ALA A N 1
ATOM 747 C CA . ALA A 1 99 ? -5.761 -5.555 9.999 1.00 93.50 99 ALA A CA 1
ATOM 748 C C . ALA A 1 99 ? -5.861 -4.216 9.272 1.00 93.50 99 ALA A C 1
ATOM 750 O O . ALA A 1 99 ? -4.884 -3.758 8.687 1.00 93.50 99 ALA A O 1
ATOM 751 N N . VAL A 1 100 ? -7.011 -3.562 9.372 1.00 90.38 100 VAL A N 1
ATOM 752 C CA . VAL A 1 100 ? -7.239 -2.210 8.877 1.00 90.38 100 VAL A CA 1
ATOM 753 C C . VAL A 1 100 ? -7.370 -1.262 10.057 1.00 90.38 100 VAL A C 1
ATOM 755 O O . VAL A 1 100 ? -8.163 -1.494 10.971 1.00 90.38 100 VAL A O 1
ATOM 758 N N . ILE A 1 101 ? -6.587 -0.188 10.040 1.00 91.06 101 ILE A N 1
ATOM 759 C CA . ILE A 1 101 ? -6.676 0.903 11.009 1.00 91.06 101 ILE A CA 1
ATOM 760 C C . ILE A 1 101 ? -6.988 2.164 10.222 1.00 91.06 101 ILE A C 1
ATOM 762 O O . ILE A 1 101 ? -6.148 2.632 9.455 1.00 91.06 101 ILE A O 1
ATOM 766 N N . GLY A 1 102 ? -8.183 2.712 10.407 1.00 87.19 102 GLY A N 1
ATOM 767 C CA . GLY A 1 102 ? -8.597 3.920 9.709 1.00 87.19 102 GLY A CA 1
ATOM 768 C C . GLY A 1 102 ? -8.907 5.090 10.618 1.00 87.19 102 GLY A C 1
ATOM 769 O O . GLY A 1 102 ? -9.033 4.963 11.838 1.00 87.19 102 GLY A O 1
ATOM 770 N N . GLY A 1 103 ? -9.003 6.249 9.981 1.00 85.88 103 GLY A N 1
ATOM 771 C CA . GLY A 1 103 ? -9.391 7.508 10.596 1.00 85.88 103 GLY A CA 1
ATOM 772 C C . GLY A 1 103 ? -8.966 8.707 9.761 1.00 85.88 103 GLY A C 1
ATOM 773 O O . GLY A 1 103 ? -8.112 8.600 8.874 1.00 85.88 103 GLY A O 1
ATOM 774 N N . HIS A 1 104 ? -9.546 9.873 10.051 1.00 83.50 104 HIS A N 1
ATOM 775 C CA . HIS A 1 104 ? -9.127 11.123 9.412 1.00 83.50 104 HIS A CA 1
ATOM 776 C C . HIS A 1 104 ? -7.683 11.412 9.808 1.00 83.50 104 HIS A C 1
ATOM 778 O O . HIS A 1 104 ? -7.394 11.658 10.980 1.00 83.50 104 HIS A O 1
ATOM 784 N N . GLY A 1 105 ? -6.774 11.291 8.846 1.00 81.38 105 GLY A N 1
ATOM 785 C CA . GLY A 1 105 ? -5.343 11.409 9.082 1.00 81.38 105 GLY A CA 1
ATOM 786 C C . GLY A 1 105 ? -4.804 12.750 8.631 1.00 81.38 105 GLY A C 1
ATOM 787 O O . GLY A 1 105 ? -5.320 13.347 7.690 1.00 81.38 105 GLY A O 1
ATOM 788 N N . GLU A 1 106 ? -3.746 13.195 9.290 1.00 77.50 106 GLU A N 1
ATOM 789 C CA . GLU A 1 106 ? -2.973 14.369 8.901 1.00 77.50 106 GLU A CA 1
ATOM 790 C C . GLU A 1 106 ? -1.500 14.122 9.243 1.00 77.50 106 GLU A C 1
ATOM 792 O O . GLU A 1 106 ? -1.179 13.556 10.296 1.00 77.50 106 GLU A O 1
ATOM 797 N N . ASP A 1 107 ? -0.603 14.573 8.366 1.00 72.88 107 ASP A N 1
ATOM 798 C CA . ASP A 1 107 ? 0.827 14.620 8.651 1.00 72.88 107 ASP A CA 1
ATOM 799 C C . ASP A 1 107 ? 1.209 16.027 9.093 1.00 72.88 107 ASP A C 1
ATOM 801 O O . ASP A 1 107 ? 1.168 16.986 8.323 1.00 72.88 107 ASP A O 1
ATOM 805 N N . SER A 1 108 ? 1.619 16.153 10.352 1.00 66.94 108 SER A N 1
ATOM 806 C CA . SER A 1 108 ? 2.035 17.441 10.906 1.00 66.94 108 SER A CA 1
ATOM 807 C C . SER A 1 108 ? 3.443 17.846 10.453 1.00 66.94 108 SER A C 1
ATOM 809 O O . SER A 1 108 ? 3.729 19.035 10.347 1.00 66.94 108 SER A O 1
ATOM 811 N N . THR A 1 109 ? 4.325 16.870 10.186 1.00 71.12 109 THR A N 1
ATOM 812 C CA . THR A 1 109 ? 5.689 17.025 9.638 1.00 71.12 109 THR A CA 1
ATOM 813 C C . THR A 1 109 ? 6.192 15.684 9.075 1.00 71.12 109 THR A C 1
ATOM 815 O O . THR A 1 109 ? 5.561 14.648 9.263 1.00 71.12 109 THR A O 1
ATOM 818 N N . VAL A 1 110 ? 7.359 15.668 8.415 1.00 71.81 110 VAL A N 1
ATOM 819 C CA . VAL A 1 110 ? 7.993 14.424 7.937 1.00 71.81 110 VAL A CA 1
ATOM 820 C C . VAL A 1 110 ? 8.185 13.429 9.090 1.00 71.81 110 VAL A C 1
ATOM 822 O O . VAL A 1 110 ? 8.779 13.770 10.107 1.00 71.81 110 VAL A O 1
ATOM 825 N N . ASP A 1 111 ? 7.741 12.185 8.891 1.00 76.06 111 ASP A N 1
ATOM 826 C CA . ASP A 1 111 ? 7.794 11.091 9.879 1.00 76.06 111 ASP A CA 1
ATOM 827 C C . ASP A 1 111 ? 6.970 11.343 11.158 1.00 76.06 111 ASP A C 1
ATOM 829 O O . ASP A 1 111 ? 7.146 10.644 12.155 1.00 76.06 111 ASP A O 1
ATOM 833 N N . GLN A 1 112 ? 6.054 12.309 11.145 1.00 83.12 112 GLN A N 1
ATOM 834 C CA . GLN A 1 112 ? 5.049 12.523 12.185 1.00 83.12 112 GLN A CA 1
ATOM 835 C C . GLN A 1 112 ? 3.664 12.471 11.552 1.00 83.12 112 GLN A C 1
ATOM 837 O O . GLN A 1 112 ? 3.514 12.731 10.367 1.00 83.12 112 GLN A O 1
ATOM 842 N N . GLY A 1 113 ? 2.652 12.155 12.346 1.00 86.19 113 GLY A N 1
ATOM 843 C CA . GLY A 1 113 ? 1.277 12.116 11.873 1.00 86.19 113 GLY A CA 1
ATOM 844 C C . GLY A 1 113 ? 0.351 11.540 12.924 1.00 86.19 113 GLY A C 1
ATOM 845 O O . GLY A 1 113 ? 0.798 11.056 13.975 1.00 86.19 113 GLY A O 1
ATOM 846 N N . PHE A 1 114 ? -0.943 11.615 12.649 1.00 88.94 114 PHE A N 1
ATOM 847 C CA . PHE A 1 114 ? -1.960 11.044 13.514 1.00 88.94 114 PHE A CA 1
ATOM 848 C C . PHE A 1 114 ? -3.199 10.601 12.735 1.00 88.94 114 PHE A C 1
ATOM 850 O O . PHE A 1 114 ? -3.410 11.022 11.605 1.00 88.94 114 PHE A O 1
ATOM 857 N N . LEU A 1 115 ? -4.022 9.771 13.375 1.00 88.94 115 LEU A N 1
ATOM 858 C CA . LEU A 1 115 ? -5.372 9.401 12.959 1.00 88.94 115 LEU A CA 1
ATOM 859 C C . LEU A 1 115 ? -6.357 9.897 14.021 1.00 88.94 115 LEU A C 1
ATOM 861 O O . LEU A 1 115 ? -6.223 9.549 15.197 1.00 88.94 115 LEU A O 1
ATOM 865 N N . LEU A 1 116 ? -7.329 10.718 13.636 1.00 89.38 116 LEU A N 1
ATOM 866 C CA . LEU A 1 116 ? -8.417 11.152 14.508 1.00 89.38 116 LEU A CA 1
ATOM 867 C C . LEU A 1 116 ? -9.378 9.988 14.771 1.00 89.38 116 LEU A C 1
ATOM 869 O O . LEU A 1 116 ? -9.867 9.377 13.828 1.00 89.38 116 LEU A O 1
ATOM 873 N N . MET A 1 117 ? -9.672 9.727 16.048 1.00 90.19 117 MET A N 1
ATOM 874 C CA . MET A 1 117 ? -10.541 8.626 16.489 1.00 90.19 117 MET A CA 1
ATOM 875 C C . MET A 1 117 ? -11.835 9.080 17.159 1.00 90.19 117 MET A C 1
ATOM 877 O O . MET A 1 117 ? -12.829 8.362 17.120 1.00 90.19 117 MET A O 1
ATOM 881 N N . SER A 1 118 ? -11.821 10.241 17.813 1.00 92.19 118 SER A N 1
ATOM 882 C CA . SER A 1 118 ? -12.979 10.774 18.534 1.00 92.19 118 SER A CA 1
ATOM 883 C C . SER A 1 118 ? -12.826 12.270 18.769 1.00 92.19 118 SER A C 1
ATOM 885 O O . SER A 1 118 ? -11.709 12.795 18.852 1.00 92.19 118 SER A O 1
ATOM 887 N N . ILE A 1 119 ? -13.952 12.957 18.935 1.00 90.12 119 ILE A N 1
ATOM 888 C CA . ILE A 1 119 ? -14.009 14.346 19.384 1.00 90.12 119 ILE A CA 1
ATOM 889 C C . ILE A 1 119 ? -14.683 14.366 20.755 1.00 90.12 119 ILE A C 1
ATOM 891 O O . ILE A 1 119 ? -15.907 14.308 20.886 1.00 90.12 119 ILE A O 1
ATOM 895 N N . ALA A 1 120 ? -13.872 14.485 21.805 1.00 83.31 120 ALA A N 1
ATOM 896 C CA . ALA A 1 120 ? -14.346 14.596 23.176 1.00 83.31 120 ALA A CA 1
ATOM 897 C C . ALA A 1 120 ? -14.491 16.066 23.599 1.00 83.31 120 ALA A C 1
ATOM 899 O O . ALA A 1 120 ? -13.891 16.976 23.030 1.00 83.31 120 ALA A O 1
ATOM 900 N N . LYS A 1 121 ? -15.220 16.317 24.697 1.00 78.75 121 LYS A N 1
ATOM 901 C CA . LYS A 1 121 ? -15.299 17.662 25.311 1.00 78.75 121 LYS A CA 1
ATOM 902 C C . LYS A 1 121 ? -13.925 18.234 25.684 1.00 78.75 121 LYS A C 1
ATOM 904 O O . LYS A 1 121 ? -13.773 19.447 25.761 1.00 78.75 121 LYS A O 1
ATOM 909 N N . SER A 1 122 ? -12.956 17.362 25.957 1.00 83.25 122 SER A N 1
ATOM 910 C CA . SER A 1 122 ? -11.573 17.708 26.293 1.00 83.25 122 SER A CA 1
ATOM 911 C C . SER A 1 122 ? -10.676 17.943 25.073 1.00 83.25 122 SER A C 1
ATOM 913 O O . SER A 1 122 ? -9.512 18.285 25.261 1.00 83.25 122 SER A O 1
ATOM 915 N N . GLY A 1 123 ? -11.187 17.759 23.851 1.00 88.75 123 GLY A N 1
ATOM 916 C CA . GLY A 1 123 ? -10.445 17.904 22.601 1.00 88.75 123 GLY A CA 1
ATOM 917 C C . GLY A 1 123 ? -10.465 16.642 21.738 1.00 88.75 123 GLY A C 1
ATOM 918 O O . GLY A 1 123 ? -11.228 15.704 21.979 1.00 88.75 123 GLY A O 1
ATOM 919 N N . PHE A 1 124 ? -9.608 16.638 20.721 1.00 89.06 124 PHE A N 1
ATOM 920 C CA . PHE A 1 124 ? -9.433 15.521 19.799 1.00 89.06 124 PHE A CA 1
ATOM 921 C C . PHE A 1 124 ? -8.734 14.340 20.478 1.00 89.06 124 PHE A C 1
ATOM 923 O O . PHE A 1 124 ? -7.737 14.524 21.178 1.00 89.06 124 PHE A O 1
ATOM 930 N N . VAL A 1 125 ? -9.234 13.128 20.243 1.00 92.31 125 VAL A N 1
ATOM 931 C CA . VAL A 1 125 ? -8.548 11.882 20.596 1.00 92.31 125 VAL A CA 1
ATOM 932 C C . VAL A 1 125 ? -7.945 11.304 19.330 1.00 92.31 125 VAL A C 1
ATOM 934 O O . VAL A 1 125 ? -8.658 11.051 18.358 1.00 92.31 125 VAL A O 1
ATOM 937 N N . THR A 1 126 ? -6.631 11.097 19.339 1.00 91.19 126 THR A N 1
ATOM 938 C CA . THR A 1 126 ? -5.883 10.656 18.163 1.00 91.19 126 THR A CA 1
ATOM 939 C C . THR A 1 126 ? -5.019 9.434 18.464 1.00 91.19 126 THR A C 1
ATOM 941 O O . THR A 1 126 ? -4.598 9.207 19.600 1.00 91.19 126 THR A O 1
ATOM 944 N N . GLN A 1 127 ? -4.749 8.639 17.432 1.00 91.56 127 GLN A N 1
ATOM 945 C CA . GLN A 1 127 ? -3.620 7.711 17.400 1.00 91.56 127 GLN A CA 1
ATOM 946 C C . GLN A 1 127 ? -2.461 8.436 16.730 1.00 91.56 127 GLN A C 1
ATOM 948 O O . GLN A 1 127 ? -2.613 8.848 15.586 1.00 91.56 127 GLN A O 1
ATOM 953 N N . ALA A 1 12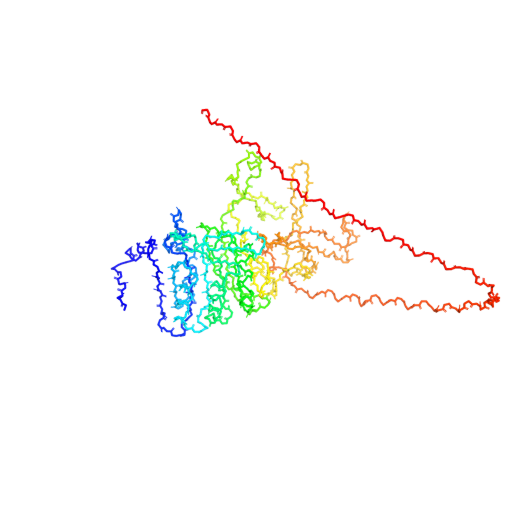8 ? -1.339 8.636 17.413 1.00 91.31 128 ALA A N 1
ATOM 954 C CA . ALA A 1 128 ? -0.284 9.518 16.919 1.00 91.31 128 ALA A CA 1
ATOM 955 C C . ALA A 1 128 ? 1.105 8.904 17.059 1.00 91.31 128 ALA A C 1
ATOM 957 O O . ALA A 1 128 ? 1.370 8.112 17.970 1.00 91.31 128 ALA A O 1
ATOM 958 N N . VAL A 1 129 ? 2.012 9.335 16.181 1.00 91.31 129 VAL A N 1
ATOM 959 C CA . VAL A 1 129 ? 3.417 8.934 16.241 1.00 91.31 129 VAL A CA 1
ATOM 960 C C . VAL A 1 129 ? 4.016 9.299 17.599 1.00 91.31 129 VAL A C 1
ATOM 962 O O . VAL A 1 129 ? 3.906 10.430 18.065 1.00 91.31 129 VAL A O 1
ATOM 965 N N . GLY A 1 130 ? 4.640 8.320 18.255 1.00 90.31 130 GLY A N 1
ATOM 966 C CA . GLY A 1 130 ? 5.284 8.501 19.559 1.00 90.31 130 GLY A CA 1
ATOM 967 C C . GLY A 1 130 ? 4.330 8.580 20.758 1.00 90.31 130 GLY A C 1
ATOM 968 O O . GLY A 1 130 ? 4.802 8.610 21.895 1.00 90.31 130 GLY A O 1
ATOM 969 N N . ALA A 1 131 ? 3.007 8.560 20.554 1.00 93.94 131 ALA A N 1
ATOM 970 C CA . ALA A 1 131 ? 2.054 8.552 21.659 1.00 93.94 131 ALA A CA 1
ATOM 971 C C . ALA A 1 131 ? 2.120 7.211 22.426 1.00 93.94 131 ALA A C 1
ATOM 973 O O . ALA A 1 131 ? 1.961 6.152 21.807 1.00 93.94 131 ALA A O 1
ATOM 974 N N . PRO A 1 132 ? 2.305 7.211 23.764 1.00 97.12 132 PRO A N 1
ATOM 975 C CA . PRO A 1 132 ? 2.461 5.979 24.545 1.00 97.12 132 PRO A CA 1
ATOM 976 C C . PRO A 1 132 ? 1.308 4.986 24.377 1.00 97.12 132 PRO A C 1
ATOM 978 O O . PRO A 1 132 ? 1.548 3.794 24.192 1.00 97.12 132 PRO A O 1
ATOM 981 N N . ASP A 1 133 ? 0.069 5.478 24.369 1.00 96.81 133 ASP A N 1
ATOM 982 C CA . ASP A 1 133 ? -1.117 4.631 24.221 1.00 96.81 133 ASP A CA 1
ATOM 983 C C . ASP A 1 133 ? -1.208 4.011 22.821 1.00 96.81 133 ASP A C 1
ATOM 985 O O . ASP A 1 133 ? -1.594 2.852 22.685 1.00 96.81 133 ASP A O 1
ATOM 989 N N . THR A 1 134 ? -0.787 4.742 21.781 1.00 95.81 134 THR A N 1
ATOM 990 C CA . THR A 1 134 ? -0.720 4.218 20.404 1.00 95.81 134 THR A CA 1
ATOM 991 C C . THR A 1 134 ? 0.346 3.130 20.299 1.00 95.81 134 THR A C 1
ATOM 993 O O . THR A 1 134 ? 0.075 2.043 19.797 1.00 95.81 134 THR A O 1
ATOM 996 N N . THR A 1 135 ? 1.537 3.368 20.854 1.00 97.38 135 THR A N 1
ATOM 997 C CA . THR A 1 135 ? 2.608 2.363 20.925 1.00 97.38 135 THR A CA 1
ATOM 998 C C . THR A 1 135 ? 2.158 1.108 21.672 1.00 97.38 135 THR A C 1
ATOM 1000 O O . THR A 1 135 ? 2.434 -0.009 21.240 1.00 97.38 135 THR A O 1
ATOM 1003 N N . MET A 1 136 ? 1.456 1.265 22.796 1.00 97.75 136 MET A N 1
ATOM 1004 C CA . MET A 1 136 ? 0.937 0.141 23.577 1.00 97.75 136 MET A CA 1
ATOM 1005 C C . MET A 1 136 ? -0.080 -0.674 22.776 1.00 97.75 136 MET A C 1
ATOM 1007 O O . MET A 1 136 ? 0.050 -1.893 22.688 1.00 97.75 136 MET A O 1
ATOM 1011 N N . MET A 1 137 ? -1.042 -0.002 22.145 1.00 97.81 137 MET A N 1
ATOM 1012 C CA . MET A 1 137 ? -2.040 -0.633 21.285 1.00 97.81 137 MET A CA 1
ATOM 1013 C C . MET A 1 137 ? -1.389 -1.419 20.138 1.00 97.81 137 MET A C 1
ATOM 1015 O O . MET A 1 137 ? -1.738 -2.577 19.919 1.00 97.81 137 MET A O 1
ATOM 1019 N N . LEU A 1 138 ? -0.400 -0.838 19.450 1.00 97.81 138 LEU A N 1
ATOM 1020 C CA . LEU A 1 138 ? 0.316 -1.507 18.358 1.00 97.81 138 LEU A CA 1
ATOM 1021 C C . LEU A 1 138 ? 1.132 -2.716 18.838 1.00 97.81 138 LEU A C 1
ATOM 1023 O O . LEU A 1 138 ? 1.181 -3.733 18.148 1.00 97.81 138 LEU A O 1
ATOM 1027 N N . ASN A 1 139 ? 1.726 -2.652 20.035 1.00 97.88 139 ASN A N 1
ATOM 1028 C CA . ASN A 1 139 ? 2.396 -3.809 20.635 1.00 97.88 139 ASN A CA 1
ATOM 1029 C C . ASN A 1 139 ? 1.417 -4.950 20.929 1.00 97.88 139 ASN A C 1
ATOM 1031 O O . ASN A 1 139 ? 1.754 -6.112 20.710 1.00 97.88 139 ASN A O 1
ATOM 1035 N N . VAL A 1 140 ? 0.202 -4.643 21.394 1.00 98.31 140 VAL A N 1
ATOM 1036 C CA . VAL A 1 140 ? -0.828 -5.672 21.581 1.00 98.31 140 VAL A CA 1
ATOM 1037 C C . VAL A 1 140 ? -1.272 -6.227 20.231 1.00 98.31 140 VAL A C 1
ATOM 1039 O O . VAL A 1 140 ? -1.264 -7.449 20.076 1.00 98.31 140 VAL A O 1
ATOM 1042 N N . LEU A 1 141 ? -1.562 -5.369 19.244 1.00 98.25 141 LEU A N 1
ATOM 1043 C CA . LEU A 1 141 ? -1.941 -5.783 17.887 1.00 98.25 141 LEU A CA 1
ATOM 1044 C C . LEU A 1 141 ? -0.927 -6.766 17.305 1.00 98.25 141 LEU A C 1
ATOM 1046 O O . LEU A 1 141 ? -1.320 -7.838 16.857 1.00 98.25 141 LEU A O 1
ATOM 1050 N N . ARG A 1 142 ? 0.372 -6.461 17.403 1.00 97.75 142 ARG A N 1
ATOM 1051 C CA . ARG A 1 142 ? 1.456 -7.332 16.929 1.00 97.75 142 ARG A CA 1
ATOM 1052 C C . ARG A 1 142 ? 1.327 -8.772 17.429 1.00 97.75 142 ARG A C 1
ATOM 1054 O O . ARG A 1 142 ? 1.503 -9.705 16.663 1.00 97.75 142 ARG A O 1
ATOM 1061 N N . THR A 1 143 ? 0.971 -8.976 18.698 1.00 97.31 143 THR A N 1
ATOM 1062 C CA . THR A 1 143 ? 0.810 -10.334 19.260 1.00 97.31 143 THR A CA 1
ATOM 1063 C C . THR A 1 143 ? -0.429 -11.077 18.747 1.00 97.31 143 THR A C 1
ATOM 1065 O O . THR A 1 143 ? -0.558 -12.289 18.936 1.00 97.31 143 THR A O 1
ATOM 1068 N N . ARG A 1 144 ? -1.375 -10.354 18.144 1.00 97.12 144 ARG A N 1
ATOM 1069 C CA . ARG A 1 144 ? -2.617 -10.896 17.587 1.00 97.12 144 ARG A CA 1
ATOM 1070 C C . ARG A 1 144 ? -2.514 -11.182 16.090 1.00 97.12 144 ARG A C 1
ATOM 1072 O O . ARG A 1 144 ? -3.312 -11.972 15.595 1.00 97.12 144 ARG A O 1
ATOM 1079 N N . LEU A 1 145 ? -1.534 -10.605 15.397 1.00 96.62 145 LEU A N 1
ATOM 1080 C CA . LEU A 1 145 ? -1.283 -10.840 13.977 1.00 96.62 145 LEU A CA 1
ATOM 1081 C C . LEU A 1 145 ? -0.762 -12.262 13.725 1.00 96.62 145 LEU A C 1
ATOM 1083 O O . LEU A 1 145 ? 0.175 -12.728 14.375 1.00 96.62 145 LEU A O 1
ATOM 1087 N N . ALA A 1 146 ? -1.390 -12.961 12.784 1.00 94.06 146 ALA A N 1
ATOM 1088 C CA . ALA A 1 146 ? -0.917 -14.235 12.259 1.00 94.06 146 ALA A CA 1
ATOM 1089 C C . ALA A 1 146 ? 0.383 -14.032 11.457 1.00 94.06 146 ALA A C 1
ATOM 1091 O O . ALA A 1 146 ? 0.606 -12.939 10.935 1.00 94.06 146 ALA A O 1
ATOM 1092 N N . PRO A 1 147 ? 1.243 -15.056 11.297 1.00 91.81 147 PRO A N 1
ATOM 1093 C CA . PRO A 1 147 ? 2.415 -14.956 10.428 1.00 91.81 147 PRO A CA 1
ATOM 1094 C C . PRO A 1 147 ? 2.046 -14.435 9.032 1.00 91.81 147 PRO A C 1
ATOM 1096 O O . PRO A 1 147 ? 1.042 -14.856 8.464 1.00 91.81 147 PRO A O 1
ATOM 1099 N N . ASN A 1 148 ? 2.861 -13.530 8.483 1.00 88.69 148 ASN A N 1
ATOM 1100 C CA . ASN A 1 148 ? 2.632 -12.870 7.190 1.00 88.69 148 ASN A CA 1
ATOM 1101 C C . ASN A 1 148 ? 1.345 -12.030 7.085 1.00 88.69 148 ASN A C 1
ATOM 1103 O O . ASN A 1 148 ? 0.984 -11.633 5.977 1.00 88.69 148 ASN A O 1
ATOM 1107 N N . ALA A 1 149 ? 0.678 -11.715 8.202 1.00 92.31 149 ALA A N 1
ATOM 1108 C CA . ALA A 1 149 ? -0.457 -10.802 8.181 1.00 92.31 149 ALA A CA 1
ATOM 1109 C C . ALA A 1 149 ? -0.076 -9.455 7.558 1.00 92.31 149 ALA A C 1
ATOM 1111 O O . ALA A 1 149 ? 1.054 -8.972 7.718 1.00 92.31 149 ALA A O 1
ATOM 1112 N N . THR A 1 150 ? -1.039 -8.857 6.868 1.00 91.19 150 THR A N 1
ATOM 1113 C CA . THR A 1 150 ? -0.898 -7.545 6.241 1.00 91.19 150 THR A CA 1
ATOM 1114 C C . THR A 1 150 ? -1.682 -6.507 7.025 1.00 91.19 150 THR A C 1
ATOM 1116 O O . THR A 1 150 ? -2.784 -6.768 7.509 1.00 91.19 150 THR A O 1
ATOM 1119 N N . ILE A 1 151 ? -1.106 -5.319 7.167 1.00 93.81 151 ILE A N 1
ATOM 1120 C CA . ILE A 1 151 ? -1.745 -4.194 7.845 1.00 93.81 151 ILE A CA 1
ATOM 1121 C C . ILE A 1 151 ? -1.997 -3.103 6.823 1.00 93.81 151 ILE A C 1
ATOM 1123 O O . ILE A 1 151 ? -1.137 -2.827 5.990 1.00 93.81 151 ILE A O 1
ATOM 1127 N N . PHE A 1 152 ? -3.153 -2.468 6.906 1.00 90.62 152 PHE A N 1
ATOM 1128 C CA . PHE A 1 152 ? -3.539 -1.366 6.050 1.00 90.62 152 PHE A CA 1
ATOM 1129 C C . PHE A 1 152 ? -3.941 -0.151 6.885 1.00 90.62 152 PHE A C 1
ATOM 1131 O O . PHE A 1 152 ? -4.721 -0.264 7.830 1.00 90.62 152 PHE A O 1
ATOM 1138 N N . LEU A 1 153 ? -3.383 1.011 6.549 1.00 89.62 153 LEU A N 1
ATOM 1139 C CA . LEU A 1 153 ? -3.764 2.292 7.131 1.00 89.62 153 LEU A CA 1
ATOM 1140 C C . LEU A 1 153 ? -4.724 3.019 6.188 1.00 89.62 153 LEU A C 1
ATOM 1142 O O . LEU A 1 153 ? -4.295 3.616 5.199 1.00 89.62 153 LEU A O 1
ATOM 1146 N N . ASP A 1 154 ? -6.012 2.965 6.520 1.00 85.00 154 ASP A N 1
ATOM 1147 C CA . ASP A 1 154 ? -7.100 3.514 5.712 1.00 85.00 154 ASP A CA 1
ATOM 1148 C C . ASP A 1 154 ? -7.378 4.976 6.073 1.00 85.00 154 ASP A C 1
ATOM 1150 O O . ASP A 1 154 ? -8.100 5.301 7.021 1.00 85.00 154 ASP A O 1
ATOM 1154 N N . SER A 1 155 ? -6.718 5.883 5.363 1.00 81.56 155 SER A N 1
ATOM 1155 C CA . SER A 1 155 ? -6.795 7.305 5.656 1.00 81.56 155 SER A CA 1
ATOM 1156 C C . SER A 1 155 ? -6.355 8.145 4.461 1.00 81.56 155 SER A C 1
ATOM 1158 O O . SER A 1 155 ? -5.482 7.733 3.696 1.00 81.56 155 SER A O 1
ATOM 1160 N N . CYS A 1 156 ? -6.880 9.370 4.355 1.00 70.69 156 CYS A N 1
ATOM 1161 C CA . CYS A 1 156 ? -6.473 10.357 3.350 1.00 70.69 156 CYS A CA 1
ATOM 1162 C C . CYS A 1 156 ? -4.956 10.622 3.342 1.00 70.69 156 CYS A C 1
ATOM 1164 O O . CYS A 1 156 ? -4.430 11.044 2.319 1.00 70.69 156 CYS A O 1
ATOM 1166 N N . TYR A 1 157 ? -4.258 10.378 4.460 1.00 67.75 157 TYR A N 1
ATOM 1167 C CA . TYR A 1 157 ? -2.807 10.580 4.589 1.00 67.75 157 TYR A CA 1
ATOM 1168 C C . TYR A 1 157 ? -2.094 9.481 5.393 1.00 67.75 157 TYR A C 1
ATOM 1170 O O . TYR A 1 157 ? -0.919 9.620 5.721 1.00 67.75 157 TYR A O 1
ATOM 1178 N N . GLY A 1 158 ? -2.755 8.360 5.707 1.00 54.75 158 GLY A N 1
ATOM 1179 C CA . GLY A 1 158 ? -2.208 7.320 6.601 1.00 54.75 158 GLY A CA 1
ATOM 1180 C C . GLY A 1 158 ? -0.856 6.746 6.150 1.00 54.75 158 GLY A C 1
ATOM 1181 O O . GLY A 1 158 ? -0.068 6.246 6.962 1.00 54.75 158 GLY A O 1
ATOM 1182 N N . GLY A 1 159 ? -0.557 6.855 4.852 1.00 53.66 159 GLY A N 1
ATOM 1183 C CA . GLY A 1 159 ? 0.701 6.443 4.236 1.00 53.66 159 GLY A CA 1
ATOM 1184 C C . GLY A 1 159 ? 1.853 7.412 4.255 1.00 53.66 159 GLY A C 1
ATOM 1185 O O . GLY A 1 159 ? 2.986 6.968 4.083 1.00 53.66 159 GLY A O 1
ATOM 1186 N N . VAL A 1 160 ? 1.625 8.711 4.445 1.00 55.03 160 VAL A N 1
ATOM 1187 C CA . VAL A 1 160 ? 2.656 9.719 4.145 1.00 55.03 160 VAL A CA 1
ATOM 1188 C C . VAL A 1 160 ? 3.534 10.012 5.379 1.00 55.03 160 VAL A C 1
ATOM 1190 O O . VAL A 1 160 ? 4.134 11.065 5.557 1.00 55.03 160 VAL A O 1
ATOM 1193 N N . ASN A 1 161 ? 3.830 8.915 6.087 1.00 64.88 161 ASN A N 1
ATOM 1194 C CA . ASN A 1 161 ? 5.164 8.441 6.493 1.00 64.88 161 ASN A CA 1
ATOM 1195 C C . ASN A 1 161 ? 5.391 8.312 7.987 1.00 64.88 161 ASN A C 1
ATOM 1197 O O . ASN A 1 161 ? 6.244 7.521 8.369 1.00 64.88 161 ASN A O 1
ATOM 1201 N N . GLY A 1 162 ? 4.653 9.027 8.832 1.00 82.81 162 GLY A N 1
ATOM 1202 C CA . GLY A 1 162 ? 4.809 8.884 10.278 1.00 82.81 162 GLY A CA 1
ATOM 1203 C C . GLY A 1 162 ? 4.207 7.581 10.797 1.00 82.81 162 GLY A C 1
ATOM 1204 O O . GLY A 1 162 ? 4.910 6.715 11.320 1.00 82.81 162 GLY A O 1
ATOM 1205 N N . MET A 1 163 ? 2.894 7.429 10.613 1.00 89.69 163 MET A N 1
ATOM 1206 C CA . MET A 1 163 ? 2.149 6.291 11.153 1.00 89.69 163 MET A CA 1
ATOM 1207 C C . MET A 1 163 ? 2.562 4.970 10.498 1.00 89.69 163 MET A C 1
ATOM 1209 O O . MET A 1 163 ? 2.929 4.040 11.209 1.00 89.69 163 MET A O 1
ATOM 1213 N N . SER A 1 164 ? 2.601 4.891 9.161 1.00 90.06 164 SER A N 1
ATOM 1214 C CA . SER A 1 164 ? 3.014 3.665 8.449 1.00 90.06 164 SER A CA 1
ATOM 1215 C C . SER A 1 164 ? 4.417 3.188 8.845 1.00 90.06 164 SER A C 1
ATOM 1217 O O . SER A 1 164 ? 4.629 1.995 9.076 1.00 90.06 164 SER A O 1
ATOM 1219 N N . LYS A 1 165 ? 5.368 4.121 8.995 1.00 90.88 165 LYS A N 1
ATOM 1220 C CA . LYS A 1 165 ? 6.724 3.819 9.469 1.00 90.88 165 LYS A CA 1
ATOM 1221 C C . LYS A 1 165 ? 6.713 3.311 10.905 1.00 90.88 165 LYS A C 1
ATOM 1223 O O . LYS A 1 165 ? 7.265 2.247 11.146 1.00 90.88 165 LYS A O 1
ATOM 1228 N N . MET A 1 166 ? 6.055 4.017 11.830 1.00 93.62 166 MET A N 1
ATOM 1229 C CA . MET A 1 166 ? 5.975 3.609 13.238 1.00 93.62 166 MET A CA 1
ATOM 1230 C C . MET A 1 166 ? 5.349 2.219 13.394 1.00 93.62 166 MET A C 1
ATOM 1232 O O . MET A 1 166 ? 5.871 1.393 14.140 1.00 93.62 166 MET A O 1
ATOM 1236 N N . VAL A 1 167 ? 4.246 1.945 12.688 1.00 94.69 167 VAL A N 1
ATOM 1237 C CA . VAL A 1 167 ? 3.621 0.617 12.688 1.00 94.69 167 VAL A CA 1
ATOM 1238 C C . VAL A 1 167 ? 4.648 -0.408 12.211 1.00 94.69 167 VAL A C 1
ATOM 1240 O O . VAL A 1 167 ? 4.938 -1.347 12.943 1.00 94.69 167 VAL A O 1
ATOM 1243 N N . SER A 1 168 ? 5.287 -0.178 11.060 1.00 94.88 168 SER A N 1
ATOM 1244 C CA . SER A 1 168 ? 6.290 -1.090 10.496 1.00 94.88 168 SER A CA 1
ATOM 1245 C C . SER A 1 168 ? 7.543 -1.264 11.373 1.00 94.88 168 SER A C 1
ATOM 1247 O O . SER A 1 168 ? 8.164 -2.321 11.342 1.00 94.88 168 SER A O 1
ATOM 1249 N N . GLU A 1 169 ? 7.923 -0.274 12.183 1.00 95.62 169 GLU A N 1
ATOM 1250 C CA . GLU A 1 169 ? 9.012 -0.387 13.165 1.00 95.62 169 GLU A CA 1
ATOM 1251 C C . GLU A 1 169 ? 8.616 -1.251 14.372 1.00 95.62 169 GLU A C 1
ATOM 1253 O O . GLU A 1 169 ? 9.429 -2.030 14.872 1.00 95.62 169 GLU A O 1
ATOM 1258 N N . ILE A 1 170 ? 7.370 -1.137 14.843 1.00 97.00 170 ILE A N 1
ATOM 1259 C CA . ILE A 1 170 ? 6.861 -1.914 15.984 1.00 97.00 170 ILE A CA 1
ATOM 1260 C C . ILE A 1 170 ? 6.660 -3.383 15.607 1.00 97.00 170 ILE A C 1
ATOM 1262 O O . ILE A 1 170 ? 6.923 -4.262 16.433 1.00 97.00 170 ILE A O 1
ATOM 1266 N N . MET A 1 171 ? 6.223 -3.655 14.376 1.00 95.69 171 MET A N 1
ATOM 1267 C CA . MET A 1 171 ? 5.985 -5.001 13.851 1.00 95.69 171 MET A CA 1
ATOM 1268 C C . MET A 1 171 ? 6.802 -5.255 12.569 1.00 95.69 171 MET A C 1
ATOM 1270 O O . MET A 1 171 ? 6.246 -5.323 11.473 1.00 95.69 171 MET A O 1
ATOM 1274 N N . PRO A 1 172 ? 8.140 -5.378 12.694 1.00 95.38 172 PRO A N 1
ATOM 1275 C CA . PRO A 1 172 ? 9.066 -5.415 11.559 1.00 95.38 172 PRO A CA 1
ATOM 1276 C C . PRO A 1 172 ? 8.927 -6.645 10.661 1.00 95.38 172 PRO A C 1
ATOM 1278 O O . PRO A 1 172 ? 9.393 -6.620 9.526 1.00 95.38 172 PRO A O 1
ATOM 1281 N N . GLU A 1 173 ? 8.302 -7.708 11.159 1.00 94.31 173 GLU A N 1
ATOM 1282 C CA . GLU A 1 173 ? 8.003 -8.937 10.425 1.00 94.31 173 GLU A CA 1
ATOM 1283 C C . GLU A 1 173 ? 6.732 -8.863 9.561 1.00 94.31 173 GLU A C 1
ATOM 1285 O O . GLU A 1 173 ? 6.440 -9.805 8.824 1.00 94.31 173 GLU A O 1
ATOM 1290 N N . HIS A 1 174 ? 5.976 -7.763 9.637 1.00 95.25 174 HIS A N 1
ATOM 1291 C CA . HIS A 1 174 ? 4.728 -7.586 8.902 1.00 95.25 174 HIS A CA 1
ATOM 1292 C C . HIS A 1 174 ? 4.822 -6.469 7.866 1.00 95.25 174 HIS A C 1
ATOM 1294 O O . HIS A 1 174 ? 5.512 -5.461 8.037 1.00 95.25 174 HIS A O 1
ATOM 1300 N N . TRP A 1 175 ? 4.076 -6.657 6.782 1.00 94.69 175 TRP A N 1
ATOM 1301 C CA . TRP A 1 175 ? 3.912 -5.643 5.754 1.00 94.69 175 TRP A CA 1
ATOM 1302 C C . TRP A 1 175 ? 2.817 -4.662 6.150 1.00 94.69 175 TRP A C 1
ATOM 1304 O O . TRP A 1 175 ? 1.702 -5.062 6.490 1.00 94.69 175 TRP A O 1
ATOM 1314 N N . VAL A 1 176 ? 3.151 -3.376 6.078 1.00 93.75 176 VAL A N 1
ATOM 1315 C CA . VAL A 1 176 ? 2.236 -2.267 6.345 1.00 93.75 176 VAL A CA 1
ATOM 1316 C C . VAL A 1 176 ? 2.035 -1.497 5.054 1.00 93.75 176 VAL A C 1
ATOM 1318 O O . VAL A 1 176 ? 2.995 -1.002 4.470 1.00 93.75 176 VAL A O 1
ATOM 1321 N N . PHE A 1 177 ? 0.792 -1.382 4.619 1.00 89.94 177 PHE A N 1
ATOM 1322 C CA . PHE A 1 177 ? 0.402 -0.576 3.478 1.00 89.94 177 PHE A CA 1
ATOM 1323 C C . PHE A 1 177 ? -0.276 0.687 3.974 1.00 89.94 177 PHE A C 1
ATOM 1325 O O . PHE A 1 177 ? -1.171 0.640 4.814 1.00 89.94 177 PHE A O 1
ATOM 1332 N N . GLY A 1 178 ? 0.145 1.824 3.451 1.00 85.69 178 GLY A N 1
ATOM 1333 C CA . GLY A 1 178 ? -0.503 3.089 3.739 1.00 85.69 178 GLY A CA 1
ATOM 1334 C C . GLY A 1 178 ? -0.310 4.034 2.575 1.00 85.69 178 GLY A C 1
ATOM 1335 O O . GLY A 1 178 ? 0.681 3.950 1.848 1.00 85.69 178 GLY A O 1
ATOM 1336 N N . GLY A 1 179 ? -1.245 4.959 2.407 1.00 78.69 179 GLY A N 1
ATOM 1337 C CA . GLY A 1 179 ? -1.159 5.935 1.335 1.00 78.69 179 GLY A CA 1
ATOM 1338 C C . GLY A 1 179 ? -2.083 7.120 1.499 1.00 78.69 179 GLY A C 1
ATOM 1339 O O . GLY A 1 179 ? -2.463 7.473 2.616 1.00 78.69 179 GLY A O 1
ATOM 1340 N N . VAL A 1 180 ? -2.417 7.704 0.354 1.00 72.25 180 VAL A N 1
ATOM 1341 C CA . VAL A 1 180 ? -3.541 8.627 0.209 1.00 72.25 180 VAL A CA 1
ATOM 1342 C C . VAL A 1 180 ? -4.712 7.821 -0.318 1.00 72.25 180 VAL A C 1
ATOM 1344 O O . VAL A 1 180 ? -4.733 7.505 -1.503 1.00 72.25 180 VAL A O 1
ATOM 1347 N N . VAL A 1 181 ? -5.666 7.498 0.551 1.00 72.69 181 VAL A N 1
ATOM 1348 C CA . VAL A 1 181 ? -6.840 6.704 0.176 1.00 72.69 181 VAL A CA 1
ATOM 1349 C C . VAL A 1 181 ? -7.992 7.624 -0.212 1.00 72.69 181 VAL A C 1
ATOM 1351 O O . VAL A 1 181 ? -8.364 8.522 0.545 1.00 72.69 181 VAL A O 1
ATOM 1354 N N . SER A 1 182 ? -8.565 7.419 -1.396 1.00 69.06 182 SER A N 1
ATOM 1355 C CA . SER A 1 182 ? -9.794 8.092 -1.815 1.00 69.06 182 SER A CA 1
ATOM 1356 C C . SER A 1 182 ? -11.008 7.475 -1.128 1.00 69.06 182 SER A C 1
ATOM 1358 O O . SER A 1 182 ? -11.190 6.265 -1.116 1.00 69.06 182 SER A O 1
ATOM 1360 N N . LEU A 1 183 ? -11.928 8.308 -0.647 1.00 66.06 183 LEU A N 1
ATOM 1361 C CA . LEU A 1 183 ? -13.200 7.826 -0.087 1.00 66.06 183 LEU A CA 1
ATOM 1362 C C . LEU A 1 183 ? -14.143 7.230 -1.146 1.00 66.06 183 LEU A C 1
ATOM 1364 O O . LEU A 1 183 ? -15.166 6.637 -0.814 1.00 66.06 183 LEU A O 1
ATOM 1368 N N . THR A 1 184 ? -13.822 7.429 -2.424 1.00 63.50 184 THR A N 1
ATOM 1369 C CA . THR A 1 184 ? -14.611 6.980 -3.578 1.00 63.50 184 THR A CA 1
ATOM 1370 C C . THR A 1 184 ? -13.984 5.809 -4.330 1.00 63.50 184 THR A C 1
ATOM 1372 O O . THR A 1 184 ? -14.539 5.399 -5.349 1.00 63.50 184 THR A O 1
ATOM 1375 N N . SER A 1 185 ? -12.826 5.313 -3.890 1.00 65.25 185 SER A N 1
ATOM 1376 C CA . SER A 1 185 ? -12.120 4.222 -4.558 1.00 65.25 185 SER A CA 1
ATOM 1377 C C . SER A 1 185 ? -12.469 2.862 -3.971 1.00 65.25 185 SER A C 1
ATOM 1379 O O . SER A 1 185 ? -12.831 2.728 -2.801 1.00 65.25 185 SER A O 1
ATOM 1381 N N . ASP A 1 186 ? -12.321 1.843 -4.812 1.00 71.06 186 ASP A N 1
ATOM 1382 C CA . ASP A 1 186 ? -12.424 0.457 -4.380 1.00 71.06 186 ASP A CA 1
ATOM 1383 C C . ASP A 1 186 ? -11.059 0.001 -3.856 1.00 71.06 186 ASP A C 1
ATOM 1385 O O . ASP A 1 186 ? -10.043 0.120 -4.556 1.00 71.06 186 ASP A O 1
ATOM 1389 N N . ILE A 1 187 ? -11.050 -0.565 -2.650 1.00 73.94 187 ILE A N 1
ATOM 1390 C CA . ILE A 1 187 ? -9.866 -1.173 -2.042 1.00 73.94 187 ILE A CA 1
ATOM 1391 C C . ILE A 1 187 ? -9.946 -2.678 -2.246 1.00 73.94 187 ILE A C 1
ATOM 1393 O O . ILE A 1 187 ? -10.964 -3.302 -1.955 1.00 73.94 187 ILE A O 1
ATOM 1397 N N . LYS A 1 188 ? -8.874 -3.268 -2.773 1.00 76.94 188 LYS A N 1
ATOM 1398 C CA . LYS A 1 188 ? -8.808 -4.709 -3.029 1.00 76.94 188 LYS A CA 1
ATOM 1399 C C . LYS A 1 188 ? -7.536 -5.299 -2.477 1.00 76.94 188 LYS A C 1
ATOM 1401 O O . LYS A 1 188 ? -6.454 -4.748 -2.687 1.00 76.94 188 LYS A O 1
ATOM 1406 N N . THR A 1 189 ? -7.657 -6.460 -1.852 1.00 79.81 189 THR A N 1
ATOM 1407 C CA . THR A 1 189 ? -6.514 -7.332 -1.632 1.00 79.81 189 THR A CA 1
ATOM 1408 C C . THR A 1 189 ? -6.199 -8.129 -2.882 1.00 79.81 189 THR A C 1
ATOM 1410 O O . THR A 1 189 ? -7.069 -8.466 -3.681 1.00 79.81 189 THR A O 1
ATOM 1413 N N . SER A 1 190 ? -4.920 -8.397 -3.097 1.00 84.44 190 SER A N 1
ATOM 1414 C CA . SER A 1 190 ? -4.472 -9.270 -4.174 1.00 84.44 190 SER A CA 1
ATOM 1415 C C . SER A 1 190 ? -3.303 -10.102 -3.691 1.00 84.44 190 SER A C 1
ATOM 1417 O O . SER A 1 190 ? -2.317 -9.561 -3.182 1.00 84.44 190 SER A O 1
ATOM 1419 N N . ASP A 1 191 ? -3.420 -11.416 -3.849 1.00 88.50 191 ASP A N 1
ATOM 1420 C CA . ASP A 1 191 ? -2.303 -12.324 -3.632 1.00 88.50 191 ASP A CA 1
ATOM 1421 C C . ASP A 1 191 ? -1.217 -12.063 -4.682 1.00 88.50 191 ASP A C 1
ATOM 1423 O O . ASP A 1 191 ? -1.483 -11.732 -5.841 1.00 88.50 191 ASP A O 1
ATOM 1427 N N . VAL A 1 192 ? 0.033 -12.198 -4.259 1.00 90.12 192 VAL A N 1
ATOM 1428 C CA . VAL A 1 192 ? 1.219 -11.923 -5.077 1.00 90.12 192 VAL A CA 1
ATOM 1429 C C . VAL A 1 192 ? 2.203 -13.091 -4.946 1.00 90.12 192 VAL A C 1
ATOM 1431 O O . VAL A 1 192 ? 2.141 -13.837 -3.970 1.00 90.12 192 VAL A O 1
ATOM 1434 N N . PRO A 1 193 ? 3.125 -13.304 -5.903 1.00 91.31 193 PRO A N 1
ATOM 1435 C CA . PRO A 1 193 ? 3.908 -14.543 -5.966 1.00 91.31 193 PRO A CA 1
ATOM 1436 C C . PRO A 1 193 ? 5.048 -14.641 -4.935 1.00 91.31 193 PRO A C 1
ATOM 1438 O O . PRO A 1 193 ? 5.933 -15.483 -5.086 1.00 91.31 193 PRO A O 1
ATOM 1441 N N . PHE A 1 194 ? 5.071 -13.794 -3.903 1.00 91.06 194 PHE A N 1
ATOM 1442 C CA . PHE A 1 194 ? 6.132 -13.789 -2.896 1.00 91.06 194 PHE A CA 1
ATOM 1443 C C . PHE A 1 194 ? 5.741 -14.614 -1.667 1.00 91.06 194 PHE A C 1
ATOM 1445 O O . PHE A 1 194 ? 4.576 -14.704 -1.289 1.00 91.06 194 PHE A O 1
ATOM 1452 N N . GLY A 1 195 ? 6.740 -15.198 -1.003 1.00 86.38 195 GLY A N 1
ATOM 1453 C CA . GLY A 1 195 ? 6.544 -16.026 0.193 1.00 86.38 195 GLY A CA 1
ATOM 1454 C C . GLY A 1 195 ? 6.354 -15.247 1.502 1.00 86.38 195 GLY A C 1
ATOM 1455 O O . GLY A 1 195 ? 6.242 -15.871 2.558 1.00 86.38 195 GLY A O 1
ATOM 1456 N N . GLY A 1 196 ? 6.337 -13.911 1.452 1.00 86.88 196 GLY A N 1
ATOM 1457 C CA . GLY A 1 196 ? 6.442 -13.046 2.627 1.00 86.88 196 GLY A CA 1
ATOM 1458 C C . GLY A 1 196 ? 7.892 -12.656 2.939 1.00 86.88 196 GLY A C 1
ATOM 1459 O O . GLY A 1 196 ? 8.841 -13.173 2.350 1.00 86.88 196 GLY A O 1
ATOM 1460 N N . GLY A 1 197 ? 8.069 -11.738 3.890 1.00 88.31 197 GLY A N 1
ATOM 1461 C CA . GLY A 1 197 ? 9.389 -11.276 4.324 1.00 88.31 197 GLY A CA 1
ATOM 1462 C C . GLY A 1 197 ? 9.968 -10.129 3.488 1.00 88.31 197 GLY A C 1
ATOM 1463 O O . GLY A 1 197 ? 9.229 -9.333 2.910 1.00 88.31 197 GLY A O 1
ATOM 1464 N N . GLU A 1 198 ? 11.301 -10.026 3.449 1.00 86.25 198 GLU A N 1
ATOM 1465 C CA . GLU A 1 198 ? 12.012 -8.909 2.800 1.00 86.25 198 GLU A CA 1
ATOM 1466 C C . GLU A 1 198 ? 11.865 -8.881 1.274 1.00 86.25 198 GLU A C 1
ATOM 1468 O O . GLU A 1 198 ? 11.900 -7.802 0.677 1.00 86.25 198 GLU A O 1
ATOM 1473 N N . ASP A 1 199 ? 11.683 -10.047 0.652 1.00 84.31 199 ASP A N 1
ATOM 1474 C CA . A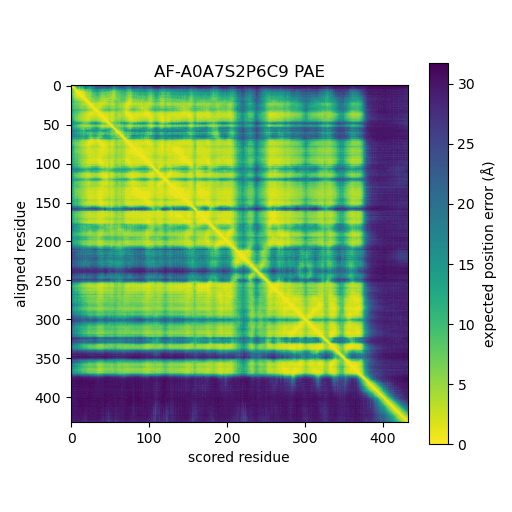SP A 1 199 ? 11.582 -10.183 -0.804 1.00 84.31 199 ASP A CA 1
ATOM 1475 C C . ASP A 1 199 ? 10.249 -9.638 -1.345 1.00 84.31 199 ASP A C 1
ATOM 1477 O O . ASP A 1 199 ? 10.181 -9.128 -2.466 1.00 84.31 199 ASP A O 1
ATOM 1481 N N . GLY A 1 200 ? 9.193 -9.685 -0.530 1.00 90.00 200 GLY A N 1
ATOM 1482 C CA . GLY A 1 200 ? 7.881 -9.147 -0.860 1.00 90.00 200 GLY A CA 1
ATOM 1483 C C . GLY A 1 200 ? 6.777 -9.665 0.064 1.00 90.00 200 GLY A C 1
ATOM 1484 O O . GLY A 1 200 ? 6.961 -10.669 0.754 1.00 90.00 200 GLY A O 1
ATOM 1485 N N . PRO A 1 201 ? 5.620 -8.990 0.095 1.00 92.19 201 PRO A N 1
ATOM 1486 C CA . PRO A 1 201 ? 4.463 -9.434 0.861 1.00 92.19 201 PRO A CA 1
ATOM 1487 C C . PRO A 1 201 ? 3.817 -10.662 0.218 1.00 92.19 201 PRO A C 1
ATOM 1489 O O . PRO A 1 201 ? 3.920 -10.834 -0.985 1.00 92.19 201 PRO A O 1
ATOM 1492 N N . VAL A 1 202 ? 3.087 -11.477 0.984 1.00 91.06 202 VAL A N 1
ATOM 1493 C CA . VAL A 1 202 ? 2.233 -12.546 0.410 1.00 91.06 202 VAL A CA 1
ATOM 1494 C C . VAL A 1 202 ? 0.992 -11.987 -0.293 1.00 91.06 202 VAL A C 1
ATOM 1496 O O . VAL A 1 202 ? 0.392 -12.634 -1.146 1.00 91.06 202 VAL A O 1
ATOM 1499 N N . ARG A 1 203 ? 0.615 -10.762 0.076 1.00 89.12 203 ARG A N 1
ATOM 1500 C CA . ARG A 1 203 ? -0.584 -10.070 -0.374 1.00 89.12 203 ARG A CA 1
ATOM 1501 C C . ARG A 1 203 ? -0.382 -8.573 -0.300 1.00 89.12 203 ARG A C 1
ATOM 1503 O O . ARG A 1 203 ? 0.226 -8.074 0.643 1.00 89.12 203 ARG A O 1
ATOM 1510 N N . VAL A 1 204 ? -0.947 -7.853 -1.249 1.00 88.06 204 VAL A N 1
ATOM 1511 C CA . VAL A 1 204 ? -0.952 -6.393 -1.238 1.00 88.06 204 VAL A CA 1
ATOM 1512 C C . VAL A 1 204 ? -2.362 -5.842 -1.148 1.00 88.06 204 VAL A C 1
ATOM 1514 O O . VAL A 1 204 ? -3.318 -6.510 -1.536 1.00 88.06 204 VAL A O 1
ATOM 1517 N N . VAL A 1 205 ? -2.467 -4.619 -0.637 1.00 84.81 205 VAL A N 1
ATOM 1518 C CA . VAL A 1 205 ? -3.683 -3.808 -0.699 1.00 84.81 205 VAL A CA 1
ATOM 1519 C C . VAL A 1 205 ? -3.514 -2.816 -1.831 1.00 84.81 205 VAL A C 1
ATOM 1521 O O . VAL A 1 205 ? -2.477 -2.167 -1.912 1.00 84.81 205 VAL A O 1
ATOM 1524 N N . THR A 1 206 ? -4.518 -2.734 -2.690 1.00 79.00 206 THR A N 1
ATOM 1525 C CA . THR A 1 206 ? -4.531 -1.900 -3.889 1.00 79.00 206 THR A CA 1
ATOM 1526 C C . THR A 1 206 ? -5.713 -0.961 -3.846 1.00 79.00 206 THR A C 1
ATOM 1528 O O . THR A 1 206 ? -6.769 -1.315 -3.317 1.00 79.00 206 THR A O 1
ATOM 1531 N N . GLU A 1 207 ? -5.545 0.210 -4.442 1.00 74.88 207 GLU A N 1
ATOM 1532 C CA . GLU A 1 207 ? -6.611 1.186 -4.595 1.00 74.88 207 GLU A CA 1
ATOM 1533 C C . GLU A 1 207 ? -6.860 1.477 -6.079 1.00 74.88 207 GLU A C 1
ATOM 1535 O O . GLU A 1 207 ? -5.953 1.891 -6.802 1.00 74.88 207 GLU A O 1
ATOM 1540 N N . ASN A 1 208 ? -8.107 1.317 -6.532 1.00 65.38 208 ASN A N 1
ATOM 1541 C CA . ASN A 1 208 ? -8.522 1.762 -7.862 1.00 65.38 208 ASN A CA 1
ATOM 1542 C C . ASN A 1 208 ? -9.328 3.059 -7.746 1.00 65.38 208 ASN A C 1
ATOM 1544 O O . ASN A 1 208 ? -10.502 3.033 -7.376 1.00 65.38 208 ASN A O 1
ATOM 1548 N N . ALA A 1 209 ? -8.709 4.192 -8.081 1.00 60.31 209 ALA A N 1
ATOM 1549 C CA . ALA A 1 209 ? -9.363 5.499 -8.114 1.00 60.31 209 ALA A CA 1
ATOM 1550 C C . ALA A 1 209 ? -9.433 6.052 -9.552 1.00 60.31 209 ALA A C 1
ATOM 1552 O O . ALA A 1 209 ? -8.503 5.838 -10.330 1.00 60.31 209 ALA A O 1
ATOM 1553 N N . PRO A 1 210 ? -10.489 6.800 -9.924 1.00 58.06 210 PRO A N 1
ATOM 1554 C CA . PRO A 1 210 ? -10.482 7.568 -11.164 1.00 58.06 210 PRO A CA 1
ATOM 1555 C C . PRO A 1 210 ? -9.420 8.680 -11.116 1.00 58.06 210 PRO A C 1
ATOM 1557 O O . PRO A 1 210 ? -9.131 9.250 -10.056 1.00 58.06 210 PRO A O 1
ATOM 1560 N N . ASN A 1 211 ? -8.818 8.984 -12.267 1.00 60.00 211 ASN A N 1
ATOM 1561 C CA . ASN A 1 211 ? -7.762 9.984 -12.358 1.00 60.00 211 ASN A CA 1
ATOM 1562 C C . ASN A 1 211 ? -8.329 11.395 -12.285 1.00 60.00 211 ASN A C 1
ATOM 1564 O O . ASN A 1 211 ? -8.914 11.880 -13.247 1.00 60.00 211 ASN A O 1
ATOM 1568 N N . GLY A 1 212 ? -8.064 12.090 -11.190 1.00 61.25 212 GLY A N 1
ATOM 1569 C CA . GLY A 1 212 ? -8.033 13.543 -11.186 1.00 61.25 212 GLY A CA 1
ATOM 1570 C C . GLY A 1 212 ? -6.619 13.970 -10.834 1.00 61.25 212 GLY A C 1
ATOM 1571 O O . GLY A 1 212 ? -6.132 13.621 -9.759 1.00 61.25 212 GLY A O 1
ATOM 1572 N N . VAL A 1 213 ? -5.961 14.730 -11.703 1.00 62.31 213 VAL A N 1
ATOM 1573 C CA . VAL A 1 213 ? -4.759 15.489 -11.342 1.00 62.31 213 VAL A CA 1
ATOM 1574 C C . VAL A 1 213 ? -5.145 16.948 -11.154 1.00 62.31 213 VAL A C 1
ATOM 1576 O O . VAL A 1 213 ? -6.030 17.439 -11.853 1.00 62.31 213 VAL A O 1
ATOM 1579 N N . LEU A 1 214 ? -4.483 17.646 -10.230 1.00 58.16 214 LEU A N 1
ATOM 1580 C CA . LEU A 1 214 ? -4.676 19.086 -10.057 1.00 58.16 214 LEU A CA 1
ATOM 1581 C C . LEU A 1 214 ? -4.446 19.790 -11.401 1.00 58.16 214 LEU A C 1
ATOM 1583 O O . LEU A 1 214 ? -3.414 19.575 -12.051 1.00 58.16 214 LEU A O 1
ATOM 1587 N N . ASP A 1 215 ? -5.396 20.620 -11.824 1.00 69.56 215 ASP A N 1
ATOM 1588 C CA . ASP A 1 215 ? -5.185 21.476 -12.980 1.00 69.56 215 ASP A CA 1
ATOM 1589 C C . ASP A 1 215 ? -4.220 22.593 -12.587 1.00 69.56 215 ASP A C 1
ATOM 1591 O O . ASP A 1 215 ? -4.554 23.515 -11.848 1.00 69.56 215 ASP A O 1
ATOM 1595 N N . PHE A 1 216 ? -2.981 22.491 -13.065 1.00 62.69 216 PHE A N 1
ATOM 1596 C CA . PHE A 1 216 ? -1.937 23.442 -12.712 1.00 62.69 216 PHE A CA 1
ATOM 1597 C C . PHE A 1 216 ? -2.240 24.867 -13.197 1.00 62.69 216 PHE A C 1
ATOM 1599 O O . PHE A 1 216 ? -1.846 25.818 -12.528 1.00 62.69 216 PHE A O 1
ATOM 1606 N N . HIS A 1 217 ? -2.937 25.043 -14.324 1.00 72.50 217 HIS A N 1
ATOM 1607 C CA . HIS A 1 217 ? -3.280 26.381 -14.808 1.00 72.50 217 HIS A CA 1
ATOM 1608 C C . HIS A 1 217 ? -4.313 27.041 -13.898 1.00 72.50 217 HIS A C 1
ATOM 1610 O O . HIS A 1 217 ? -4.137 28.198 -13.520 1.00 72.50 217 HIS A O 1
ATOM 1616 N N . GLU A 1 218 ? -5.334 26.295 -13.487 1.00 80.25 218 GLU A N 1
ATOM 1617 C CA . GLU A 1 218 ? -6.350 26.798 -12.561 1.00 80.25 218 GLU A CA 1
ATOM 1618 C C . GLU A 1 218 ? -5.793 26.981 -11.142 1.00 80.25 218 GLU A C 1
ATOM 1620 O O . GLU A 1 218 ? -6.039 28.008 -10.507 1.00 80.25 218 GLU A O 1
ATOM 1625 N N . ALA A 1 219 ? -4.918 26.080 -10.685 1.00 69.62 219 ALA A N 1
ATOM 1626 C CA . ALA A 1 219 ? -4.210 26.227 -9.415 1.00 69.62 219 ALA A CA 1
ATOM 1627 C C . ALA A 1 219 ? -3.319 27.480 -9.384 1.00 69.62 219 ALA A C 1
ATOM 1629 O O . ALA A 1 219 ? -3.269 28.181 -8.372 1.00 69.62 219 ALA A O 1
ATOM 1630 N N . LEU A 1 220 ? -2.642 27.811 -10.493 1.00 67.12 220 LEU A N 1
ATOM 1631 C CA . LEU A 1 220 ? -1.904 29.072 -10.629 1.00 67.12 220 LEU A CA 1
ATOM 1632 C C . LEU A 1 220 ? -2.825 30.302 -10.601 1.00 67.12 220 LEU A C 1
ATOM 1634 O O . LEU A 1 220 ? -2.395 31.369 -10.161 1.00 67.12 220 LEU A O 1
ATOM 1638 N N . ASN A 1 221 ? -4.080 30.151 -11.027 1.00 87.31 221 ASN A N 1
ATOM 1639 C CA . ASN A 1 221 ? -5.115 31.182 -10.943 1.00 87.31 221 ASN A CA 1
ATOM 1640 C C . ASN A 1 221 ? -5.820 31.221 -9.570 1.00 87.31 221 ASN A C 1
ATOM 1642 O O . ASN A 1 221 ? -6.715 32.042 -9.366 1.00 87.31 221 ASN A O 1
ATOM 1646 N N . GLY A 1 222 ? -5.398 30.381 -8.618 1.00 76.44 222 GLY A N 1
ATOM 1647 C CA . GLY A 1 222 ? -5.904 30.339 -7.245 1.00 76.44 222 GLY A CA 1
ATOM 1648 C C . GLY A 1 222 ? -7.028 29.332 -6.998 1.00 76.44 222 GLY A C 1
ATOM 1649 O O . GLY A 1 222 ? -7.507 29.247 -5.866 1.00 76.44 222 GLY A O 1
ATOM 1650 N N . ASP A 1 223 ? -7.438 28.556 -8.004 1.00 81.19 223 ASP A N 1
ATOM 1651 C CA . ASP A 1 223 ? -8.378 27.448 -7.826 1.00 81.19 223 ASP A CA 1
ATOM 1652 C C . ASP A 1 223 ? -7.625 26.129 -7.605 1.00 81.19 223 ASP A C 1
ATOM 1654 O O . ASP A 1 223 ? -7.285 25.397 -8.532 1.00 81.19 223 ASP A O 1
ATOM 1658 N N . TYR A 1 224 ? -7.378 25.809 -6.334 1.00 66.31 224 TYR A N 1
ATOM 1659 C CA . TYR A 1 224 ? -6.728 24.562 -5.916 1.00 66.31 224 TYR A CA 1
ATOM 1660 C C . TYR A 1 224 ? -7.675 23.351 -5.875 1.00 66.31 224 TYR A C 1
ATOM 1662 O O . TYR A 1 224 ? -7.296 22.298 -5.364 1.00 66.31 224 TYR A O 1
ATOM 1670 N N . THR A 1 225 ? -8.909 23.501 -6.361 1.00 71.38 225 THR A N 1
ATOM 1671 C CA . THR A 1 225 ? -9.927 22.440 -6.383 1.00 71.38 225 THR A CA 1
ATOM 1672 C C . THR A 1 225 ? -10.233 21.939 -7.791 1.00 71.38 225 THR A C 1
ATOM 1674 O O . THR A 1 225 ? -10.839 20.878 -7.943 1.00 71.38 225 THR A O 1
ATOM 1677 N N . ALA A 1 226 ? -9.786 22.664 -8.818 1.00 76.81 226 ALA A N 1
ATOM 1678 C CA . ALA A 1 226 ? -9.909 22.257 -10.205 1.00 76.81 226 ALA A CA 1
ATOM 1679 C C . ALA A 1 226 ? -9.065 21.006 -10.486 1.00 76.81 226 ALA A C 1
ATOM 1681 O O . ALA A 1 226 ? -7.837 21.006 -10.368 1.00 76.81 226 ALA A O 1
ATOM 1682 N N . MET A 1 227 ? -9.738 19.931 -10.890 1.00 72.31 227 MET A N 1
ATOM 1683 C CA . MET A 1 227 ? -9.118 18.666 -11.270 1.00 72.31 227 MET A CA 1
ATOM 1684 C C . MET A 1 227 ? -9.340 18.423 -12.762 1.00 72.31 227 MET A C 1
ATOM 1686 O O . MET A 1 227 ? -10.424 18.685 -13.283 1.00 72.31 227 MET A O 1
ATOM 1690 N N . ARG A 1 228 ? -8.334 17.872 -13.439 1.00 69.81 228 ARG A N 1
ATOM 1691 C CA . ARG A 1 228 ? -8.421 17.397 -14.824 1.00 69.81 228 ARG A CA 1
ATOM 1692 C C . ARG A 1 228 ? -8.129 15.905 -14.887 1.00 69.81 228 ARG A C 1
ATOM 1694 O O . ARG A 1 228 ? -7.302 15.405 -14.120 1.00 69.81 228 ARG A O 1
ATOM 1701 N N . SER A 1 229 ? -8.765 15.202 -15.817 1.00 70.31 229 SER A N 1
ATOM 1702 C CA . SER A 1 229 ? -8.416 13.813 -16.111 1.00 70.31 229 SER A CA 1
ATOM 1703 C C . SER A 1 229 ? -6.959 13.764 -16.568 1.00 70.31 229 SER A C 1
ATOM 1705 O O . SER A 1 229 ? -6.522 14.578 -17.389 1.00 70.31 229 SER A O 1
ATOM 1707 N N . GLY A 1 230 ? -6.167 12.870 -15.984 1.00 65.06 230 GLY A N 1
ATOM 1708 C CA . GLY A 1 230 ? -4.777 12.747 -16.404 1.00 65.06 230 GLY A CA 1
ATOM 1709 C C . GLY A 1 230 ? -4.647 11.959 -17.702 1.00 65.06 230 GLY A C 1
ATOM 1710 O O . GLY A 1 230 ? -5.611 11.458 -18.279 1.00 65.06 230 GLY A O 1
ATOM 1711 N N . GLN A 1 231 ? -3.416 11.894 -18.181 1.00 63.78 231 GLN A N 1
ATOM 1712 C CA . GLN A 1 231 ? -3.090 11.322 -19.475 1.00 63.78 231 GLN A CA 1
ATOM 1713 C C . GLN A 1 231 ? -2.449 9.946 -19.293 1.00 63.78 231 GLN A C 1
ATOM 1715 O O . GLN A 1 231 ? -1.580 9.781 -18.435 1.00 63.78 231 GLN A O 1
ATOM 1720 N N . ALA A 1 232 ? -2.866 8.972 -20.100 1.00 64.88 232 ALA A N 1
ATOM 1721 C CA . ALA A 1 232 ? -2.236 7.661 -20.189 1.00 64.88 232 ALA A CA 1
ATOM 1722 C C . ALA A 1 232 ? -1.686 7.439 -21.598 1.00 64.88 232 ALA A C 1
ATOM 1724 O O . ALA A 1 232 ? -2.207 7.966 -22.579 1.00 64.88 232 ALA A O 1
ATOM 1725 N N . ILE A 1 233 ? -0.614 6.652 -21.683 1.00 63.38 233 ILE A N 1
ATOM 1726 C CA . ILE A 1 233 ? -0.114 6.159 -22.963 1.00 63.38 233 ILE A CA 1
ATOM 1727 C C . ILE A 1 233 ? -0.900 4.896 -23.276 1.00 63.38 233 ILE A C 1
ATOM 1729 O O . ILE A 1 233 ? -0.682 3.864 -22.636 1.00 63.38 233 ILE A O 1
ATOM 1733 N N . GLU A 1 234 ? -1.804 4.979 -24.245 1.00 57.34 234 GLU A N 1
ATOM 1734 C CA . GLU A 1 234 ? -2.469 3.793 -24.765 1.00 57.34 234 GLU A CA 1
ATOM 1735 C C . GLU A 1 234 ? -1.675 3.257 -25.965 1.00 57.34 234 GLU A C 1
ATOM 1737 O O . GLU A 1 234 ? -1.234 4.035 -26.820 1.00 57.34 234 GLU A O 1
ATOM 1742 N N . PRO A 1 235 ? -1.440 1.934 -26.044 1.00 53.22 235 PRO A N 1
ATOM 1743 C CA . PRO A 1 235 ? -0.872 1.348 -27.246 1.00 53.22 235 PRO A CA 1
ATOM 1744 C C . PRO A 1 235 ? -1.823 1.610 -28.418 1.00 53.22 235 PRO A C 1
ATOM 1746 O O . PRO A 1 235 ? -2.994 1.232 -28.354 1.00 53.22 235 PRO A O 1
ATOM 1749 N N . ASP A 1 236 ? -1.331 2.216 -29.500 1.00 53.34 236 ASP A N 1
ATOM 1750 C CA . ASP A 1 236 ? -2.101 2.312 -30.740 1.00 53.34 236 ASP A CA 1
ATOM 1751 C C . ASP A 1 236 ? -2.399 0.885 -31.238 1.00 53.34 236 ASP A C 1
ATOM 1753 O O . ASP A 1 236 ? -1.467 0.078 -31.361 1.00 53.34 236 ASP A O 1
ATOM 1757 N N . PRO A 1 237 ? -3.661 0.546 -31.557 1.00 49.22 237 PRO A N 1
ATOM 1758 C CA . PRO A 1 237 ? -4.032 -0.764 -32.092 1.00 49.22 237 PRO A CA 1
ATOM 1759 C C . PRO A 1 237 ? -3.228 -1.190 -33.333 1.00 49.22 237 PRO A C 1
ATOM 1761 O O . PRO A 1 237 ? -3.168 -2.378 -33.651 1.00 49.22 237 PRO A O 1
ATOM 1764 N N . SER A 1 238 ? -2.632 -0.234 -34.052 1.00 52.06 238 SER A N 1
ATOM 1765 C CA . SER A 1 238 ? -1.802 -0.448 -35.241 1.00 52.06 238 SER A CA 1
ATOM 1766 C C . SER A 1 238 ? -0.296 -0.583 -34.961 1.00 52.06 238 SER A C 1
ATOM 1768 O O . SER A 1 238 ? 0.455 -0.958 -35.861 1.00 52.06 238 SER A O 1
ATOM 1770 N N . GLY A 1 239 ? 0.158 -0.317 -33.730 1.00 52.94 239 GLY A N 1
ATOM 1771 C CA . GLY A 1 239 ? 1.541 -0.513 -33.279 1.00 52.94 239 GLY A CA 1
ATOM 1772 C C . GLY A 1 239 ? 2.581 0.493 -33.798 1.00 52.94 239 GLY A C 1
ATOM 1773 O O . GLY A 1 239 ? 3.755 0.360 -33.460 1.00 52.94 239 GLY A O 1
ATOM 1774 N N . SER A 1 240 ? 2.196 1.489 -34.609 1.00 54.00 240 SER A N 1
ATOM 1775 C CA . SER A 1 240 ? 3.128 2.469 -35.202 1.00 54.00 240 SER A CA 1
ATOM 1776 C C . SER A 1 240 ? 3.291 3.774 -34.416 1.00 54.00 240 SER A C 1
ATOM 1778 O O . SER A 1 240 ? 4.245 4.512 -34.653 1.00 54.00 240 SER A O 1
ATOM 1780 N N . SER A 1 241 ? 2.381 4.055 -33.487 1.00 54.31 241 SER A N 1
ATOM 1781 C CA . SER A 1 241 ? 2.365 5.247 -32.633 1.00 54.31 241 SER A CA 1
ATOM 1782 C C . SER A 1 241 ? 1.896 4.862 -31.231 1.00 54.31 241 SER A C 1
ATOM 1784 O O . SER A 1 241 ? 1.419 3.755 -31.012 1.00 54.31 241 SER A O 1
ATOM 1786 N N . ALA A 1 242 ? 2.060 5.742 -30.252 1.00 59.56 242 ALA A N 1
ATOM 1787 C CA . ALA A 1 242 ? 1.316 5.647 -29.004 1.00 59.56 242 ALA A CA 1
ATOM 1788 C C . ALA A 1 242 ? 0.602 6.982 -28.829 1.00 59.56 242 ALA A C 1
ATOM 1790 O O . ALA A 1 242 ? 1.252 8.028 -28.873 1.00 59.56 242 ALA A O 1
ATOM 1791 N N . GLU A 1 243 ? -0.724 6.959 -28.725 1.00 58.78 243 GLU A N 1
ATOM 1792 C CA . GLU A 1 243 ? -1.492 8.177 -28.493 1.00 58.78 243 GLU A CA 1
ATOM 1793 C C . GLU A 1 243 ? -1.540 8.434 -26.986 1.00 58.78 243 GLU A C 1
ATOM 1795 O O . GLU A 1 243 ? -1.787 7.534 -26.179 1.00 58.78 243 GLU A O 1
ATOM 1800 N N . VAL A 1 244 ? -1.256 9.675 -26.595 1.00 60.97 244 VAL A N 1
ATOM 1801 C CA . VAL A 1 244 ? -1.458 10.123 -25.220 1.00 60.97 244 VAL A CA 1
ATOM 1802 C C . VAL A 1 244 ? -2.933 10.486 -25.088 1.00 60.97 244 VAL A C 1
ATOM 1804 O O . VAL A 1 244 ? -3.350 11.577 -25.476 1.00 60.97 244 VAL A O 1
ATOM 1807 N N . ALA A 1 245 ? -3.728 9.555 -24.569 1.00 59.28 245 ALA A N 1
ATOM 1808 C CA . ALA A 1 245 ? -5.158 9.742 -24.385 1.00 59.28 245 ALA A CA 1
ATOM 1809 C C . ALA A 1 245 ? -5.452 10.340 -23.004 1.00 59.28 245 ALA A C 1
ATOM 1811 O O . ALA A 1 245 ? -4.848 9.970 -21.992 1.00 59.28 245 ALA A O 1
ATOM 1812 N N . VAL A 1 246 ? -6.407 11.269 -22.955 1.00 59.47 246 VAL A N 1
ATOM 1813 C CA . VAL A 1 246 ? -7.007 11.700 -21.688 1.00 59.47 246 VAL A CA 1
ATOM 1814 C C . VAL A 1 246 ? -7.883 10.558 -21.197 1.00 59.47 246 VAL A C 1
ATOM 1816 O O . VAL A 1 246 ? -8.778 10.117 -21.915 1.00 59.47 246 VAL A O 1
ATOM 1819 N N . THR A 1 247 ? -7.623 10.078 -19.986 1.00 57.69 247 THR A N 1
ATOM 1820 C CA . THR A 1 247 ? -8.363 8.956 -19.419 1.00 57.69 247 THR A CA 1
ATOM 1821 C C . THR A 1 247 ? -8.804 9.255 -17.999 1.00 57.69 247 THR A C 1
ATOM 1823 O O . THR A 1 247 ? -8.056 9.802 -17.183 1.00 57.69 247 THR A O 1
ATOM 1826 N N . ASP A 1 248 ? -10.025 8.835 -17.690 1.00 56.31 248 ASP A N 1
ATOM 1827 C CA . ASP A 1 248 ? -10.527 8.804 -16.320 1.00 56.31 248 ASP A CA 1
ATOM 1828 C C . ASP A 1 248 ? -9.955 7.598 -15.553 1.00 56.31 248 ASP A C 1
ATOM 1830 O O . ASP A 1 248 ? -10.069 7.526 -14.332 1.00 56.31 248 ASP A O 1
ATOM 1834 N N . ALA A 1 249 ? -9.302 6.656 -16.243 1.00 51.50 249 ALA A N 1
ATOM 1835 C CA . ALA A 1 249 ? -8.712 5.458 -15.665 1.00 51.50 249 ALA A CA 1
ATOM 1836 C C . ALA A 1 249 ? -7.216 5.663 -15.398 1.00 51.50 249 ALA A C 1
ATOM 1838 O O . ALA A 1 249 ? -6.359 5.271 -16.186 1.00 51.50 249 ALA A O 1
ATOM 1839 N N . TYR A 1 250 ? -6.876 6.245 -14.252 1.00 53.16 250 TYR A N 1
ATOM 1840 C CA . TYR A 1 250 ? -5.523 6.118 -13.715 1.00 53.16 250 TYR A CA 1
ATOM 1841 C C . TYR A 1 250 ? -5.572 5.284 -12.463 1.00 53.16 250 TYR A C 1
ATOM 1843 O O . TYR A 1 250 ? -5.763 5.773 -11.356 1.00 53.16 250 TYR A O 1
ATOM 1851 N N . MET A 1 251 ? -5.301 4.007 -12.683 1.00 54.44 251 MET A N 1
ATOM 1852 C CA . MET A 1 251 ? -5.005 3.009 -11.663 1.00 54.44 251 MET A CA 1
ATOM 1853 C C . MET A 1 251 ? -3.584 3.198 -11.111 1.00 54.44 251 MET A C 1
ATOM 1855 O O . MET A 1 251 ? -2.847 2.238 -10.892 1.00 54.44 251 MET A O 1
ATOM 1859 N N . GLY A 1 252 ? -3.141 4.450 -10.980 1.00 55.00 252 GLY A N 1
ATOM 1860 C CA . GLY A 1 252 ? -1.893 4.737 -10.306 1.00 55.00 252 GLY A CA 1
ATOM 1861 C C . GLY A 1 252 ? -2.085 4.433 -8.841 1.00 55.00 252 GLY A C 1
ATOM 1862 O O . GLY A 1 252 ? -2.922 5.042 -8.181 1.00 55.00 252 GLY A O 1
ATOM 1863 N N . GLU A 1 253 ? -1.304 3.481 -8.367 1.00 67.06 253 GLU A N 1
ATOM 1864 C CA . GLU A 1 253 ? -1.290 3.090 -6.977 1.00 67.06 253 GLU A CA 1
ATOM 1865 C C . GLU A 1 253 ? -1.022 4.307 -6.088 1.00 67.06 253 GLU A C 1
ATOM 1867 O O . GLU A 1 253 ? -0.154 5.135 -6.389 1.00 67.06 253 GLU A O 1
ATOM 1872 N N . ARG A 1 254 ? -1.798 4.423 -5.010 1.00 73.88 254 ARG A N 1
ATOM 1873 C CA . ARG A 1 254 ? -1.695 5.500 -4.017 1.00 73.88 254 ARG A CA 1
ATOM 1874 C C . ARG A 1 254 ? -1.206 5.002 -2.669 1.00 73.88 254 ARG A C 1
ATOM 1876 O O . ARG A 1 254 ? -1.084 5.801 -1.742 1.00 73.88 254 ARG A O 1
ATOM 1883 N N . LEU A 1 255 ? -0.864 3.717 -2.590 1.00 81.62 255 LEU A N 1
ATOM 1884 C CA . LEU A 1 255 ? -0.329 3.035 -1.427 1.00 81.62 255 LEU A CA 1
ATOM 1885 C C . LEU A 1 255 ? 1.164 2.695 -1.578 1.00 81.62 255 LEU A C 1
ATOM 1887 O O . LEU A 1 255 ? 1.656 2.254 -2.622 1.00 81.62 255 LEU A O 1
ATOM 1891 N N . LEU A 1 256 ? 1.900 2.864 -0.484 1.00 84.06 256 LEU A N 1
ATOM 1892 C CA . LEU A 1 256 ? 3.277 2.410 -0.318 1.00 84.06 256 LEU A CA 1
ATOM 1893 C C . LEU A 1 256 ? 3.307 1.200 0.609 1.00 84.06 256 LEU A C 1
ATOM 1895 O O . LEU A 1 256 ? 2.577 1.150 1.598 1.00 84.06 256 LEU A O 1
ATOM 1899 N N . GLY A 1 257 ? 4.199 0.257 0.319 1.00 88.88 257 GLY A N 1
ATOM 1900 C CA . GLY A 1 257 ? 4.521 -0.837 1.227 1.00 88.88 257 GLY A CA 1
ATOM 1901 C C . GLY A 1 257 ? 5.680 -0.468 2.151 1.00 88.88 257 GLY A C 1
ATOM 1902 O O . GLY A 1 257 ? 6.720 0.011 1.695 1.00 88.88 257 GLY A O 1
ATOM 1903 N N . PHE A 1 258 ? 5.532 -0.743 3.441 1.00 91.44 258 PHE A N 1
ATOM 1904 C CA . PHE A 1 258 ? 6.564 -0.610 4.462 1.00 91.44 258 PHE A CA 1
ATOM 1905 C C . PHE A 1 258 ? 6.857 -1.971 5.092 1.00 91.44 258 PHE A C 1
ATOM 1907 O O . PHE A 1 258 ? 5.943 -2.736 5.403 1.00 91.44 258 PHE A O 1
ATOM 1914 N N . TYR A 1 259 ? 8.142 -2.258 5.300 1.00 92.88 259 TYR A N 1
ATOM 1915 C CA . TYR A 1 259 ? 8.602 -3.489 5.941 1.00 92.88 259 TYR A CA 1
ATOM 1916 C C . TYR A 1 259 ? 9.863 -3.224 6.765 1.00 92.88 259 TYR A C 1
ATOM 1918 O O . TYR A 1 259 ? 10.839 -2.670 6.240 1.00 92.88 259 TYR A O 1
ATOM 1926 N N . GLY A 1 260 ? 9.852 -3.613 8.043 1.00 93.69 260 GLY A N 1
ATOM 1927 C CA . GLY A 1 260 ? 10.954 -3.359 8.974 1.00 93.69 260 GLY A CA 1
ATOM 1928 C C . GLY A 1 260 ? 11.250 -1.872 9.204 1.00 93.69 260 GLY A C 1
ATOM 1929 O O . GLY A 1 260 ? 12.415 -1.494 9.311 1.00 93.69 260 GLY A O 1
ATOM 1930 N N . GLY A 1 261 ? 10.227 -1.012 9.185 1.00 91.25 261 GLY A N 1
ATOM 1931 C CA . GLY A 1 261 ? 10.369 0.443 9.325 1.00 91.25 261 GLY A CA 1
ATOM 1932 C C . GLY A 1 261 ? 10.879 1.164 8.073 1.00 91.25 261 GLY A C 1
ATOM 1933 O O . GLY A 1 261 ? 11.105 2.374 8.093 1.00 91.25 261 GLY A O 1
ATOM 1934 N N . GLN A 1 262 ? 11.070 0.445 6.965 1.00 89.44 262 GLN A N 1
ATOM 1935 C CA . GLN A 1 262 ? 11.574 1.010 5.716 1.00 89.44 262 GLN A CA 1
ATOM 1936 C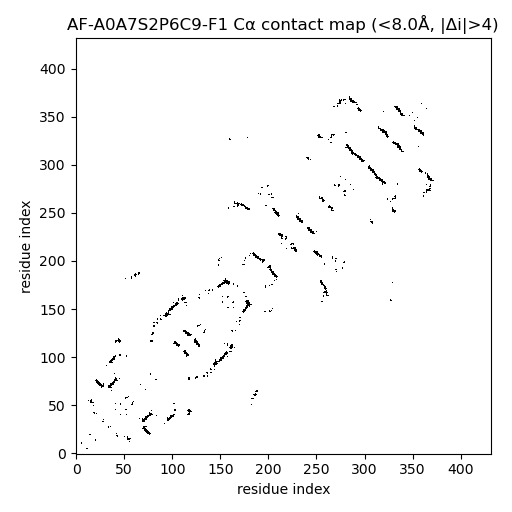 C . GLN A 1 262 ? 10.465 1.095 4.675 1.00 89.44 262 GLN A C 1
ATOM 1938 O O . GLN A 1 262 ? 9.732 0.131 4.472 1.00 89.44 262 GLN A O 1
ATOM 1943 N N . ASN A 1 263 ? 10.392 2.223 3.968 1.00 87.88 263 ASN A N 1
ATOM 1944 C CA . ASN A 1 263 ? 9.590 2.336 2.754 1.00 87.88 263 ASN A CA 1
ATOM 1945 C C . ASN A 1 263 ? 10.204 1.431 1.674 1.00 87.88 263 ASN A C 1
ATOM 1947 O O . ASN A 1 263 ? 11.370 1.588 1.307 1.00 87.88 263 ASN A O 1
ATOM 1951 N N . ARG A 1 264 ? 9.415 0.481 1.175 1.00 87.25 264 ARG A N 1
ATOM 1952 C CA . ARG A 1 264 ? 9.813 -0.497 0.161 1.00 87.25 264 ARG A CA 1
ATOM 1953 C C . ARG A 1 264 ? 9.224 -0.197 -1.220 1.00 87.25 264 ARG A C 1
ATOM 1955 O O . ARG A 1 264 ? 9.391 -1.019 -2.116 1.00 87.25 264 ARG A O 1
ATOM 1962 N N . GLY A 1 265 ? 8.613 0.966 -1.425 1.00 82.81 265 GLY A N 1
ATOM 1963 C CA . GLY A 1 265 ? 8.112 1.431 -2.718 1.00 82.81 265 GLY A CA 1
ATOM 1964 C C . GLY A 1 265 ? 6.596 1.281 -2.905 1.00 82.81 265 GLY A C 1
ATOM 1965 O O . GLY A 1 265 ? 5.896 0.847 -1.989 1.00 82.81 265 GLY A O 1
ATOM 1966 N N . PRO A 1 266 ? 6.081 1.692 -4.079 1.00 82.62 266 PRO A N 1
ATOM 1967 C CA . PRO A 1 266 ? 4.659 1.621 -4.411 1.00 82.62 266 PRO A CA 1
ATOM 1968 C C . PRO A 1 266 ? 4.184 0.181 -4.588 1.00 82.62 266 PRO A C 1
ATOM 1970 O O . PRO A 1 266 ? 4.923 -0.662 -5.105 1.00 82.62 266 PRO A O 1
ATOM 1973 N N . VAL A 1 267 ? 2.925 -0.074 -4.218 1.00 84.38 267 VAL A N 1
ATOM 1974 C CA . VAL A 1 267 ? 2.334 -1.419 -4.263 1.00 84.38 267 VAL A CA 1
ATOM 1975 C C . VAL A 1 267 ? 2.392 -2.069 -5.655 1.00 84.38 267 VAL A C 1
ATOM 1977 O O . VAL A 1 267 ? 2.623 -3.279 -5.763 1.00 84.38 267 VAL A O 1
ATOM 1980 N N . THR A 1 268 ? 2.322 -1.275 -6.729 1.00 81.75 268 THR A N 1
ATOM 1981 C CA . THR A 1 268 ? 2.428 -1.747 -8.121 1.00 81.75 268 THR A CA 1
ATOM 1982 C C . THR A 1 268 ? 3.652 -2.626 -8.377 1.00 81.75 268 THR A C 1
ATOM 1984 O O . THR A 1 268 ? 3.585 -3.543 -9.192 1.00 81.75 268 THR A O 1
ATOM 1987 N N . GLN A 1 269 ? 4.763 -2.395 -7.666 1.00 81.88 269 GLN A N 1
ATOM 1988 C CA . GLN A 1 269 ? 5.998 -3.170 -7.825 1.00 81.88 269 GLN A CA 1
ATOM 1989 C C . GLN A 1 269 ? 5.833 -4.655 -7.475 1.00 81.88 269 GLN A C 1
ATOM 1991 O O . GLN A 1 269 ? 6.530 -5.496 -8.044 1.00 81.88 269 GLN A O 1
ATOM 1996 N N . TRP A 1 270 ? 4.921 -4.983 -6.558 1.00 88.06 270 TRP A N 1
ATOM 1997 C CA . TRP A 1 270 ? 4.621 -6.366 -6.179 1.00 88.06 270 TRP A CA 1
ATOM 1998 C C . TRP A 1 270 ? 3.406 -6.924 -6.920 1.00 88.06 270 TRP A C 1
ATOM 2000 O O . TRP A 1 270 ? 3.352 -8.127 -7.151 1.00 88.06 270 TRP A O 1
ATOM 2010 N N . LEU A 1 271 ? 2.467 -6.068 -7.344 1.00 87.31 271 LEU A N 1
ATOM 2011 C CA . LEU A 1 271 ? 1.358 -6.475 -8.218 1.00 87.31 271 LEU A CA 1
ATOM 2012 C C . LEU A 1 271 ? 1.821 -6.900 -9.607 1.00 87.31 271 LEU A C 1
ATOM 2014 O O . LEU A 1 271 ? 1.227 -7.781 -10.226 1.00 87.31 271 LEU A O 1
ATOM 2018 N N . LYS A 1 272 ? 2.850 -6.227 -10.121 1.00 88.75 272 LYS A N 1
ATOM 2019 C CA . LYS A 1 272 ? 3.371 -6.415 -11.474 1.00 88.75 272 LYS A CA 1
ATOM 2020 C C . LYS A 1 272 ? 4.841 -6.828 -11.396 1.00 88.75 272 LYS A C 1
ATOM 2022 O O . LYS A 1 272 ? 5.712 -6.055 -11.787 1.00 88.75 272 LYS A O 1
ATOM 2027 N N . PRO A 1 273 ? 5.153 -8.012 -10.839 1.00 91.06 273 PRO A N 1
ATOM 2028 C CA . PRO A 1 273 ? 6.531 -8.461 -10.747 1.00 91.06 273 PRO A CA 1
ATOM 2029 C C . PRO A 1 273 ? 7.090 -8.788 -12.138 1.00 91.06 273 PRO A C 1
ATOM 2031 O O . PRO A 1 273 ? 6.363 -8.904 -13.127 1.00 91.06 273 PRO A O 1
ATOM 2034 N N . SER A 1 274 ? 8.407 -8.965 -12.198 1.00 94.12 274 SER A N 1
ATOM 2035 C CA . SER A 1 274 ? 9.077 -9.499 -13.385 1.00 94.12 274 SER A CA 1
ATOM 2036 C C . SER A 1 274 ? 8.663 -10.949 -13.690 1.00 94.12 274 SER A C 1
ATOM 2038 O O . SER A 1 274 ? 8.087 -11.636 -12.844 1.00 94.12 274 SER A O 1
ATOM 2040 N N . ASN A 1 275 ? 8.995 -11.443 -14.886 1.00 95.69 275 ASN A N 1
ATOM 2041 C CA . ASN A 1 275 ? 8.733 -12.811 -15.351 1.00 95.69 275 ASN A CA 1
ATOM 2042 C C . ASN A 1 275 ? 9.228 -13.893 -14.374 1.00 95.69 275 ASN A C 1
ATOM 2044 O O . ASN A 1 275 ? 8.587 -14.924 -14.206 1.00 95.69 275 ASN A O 1
ATOM 2048 N N . ASN A 1 276 ? 10.358 -13.654 -13.700 1.00 94.25 276 ASN A N 1
ATOM 2049 C CA . ASN A 1 276 ? 10.921 -14.561 -12.696 1.00 94.25 276 ASN A CA 1
ATOM 2050 C C . ASN A 1 276 ? 10.490 -14.220 -11.259 1.00 94.25 276 ASN A C 1
ATOM 2052 O O . ASN A 1 276 ? 11.197 -14.553 -10.309 1.00 94.25 276 ASN A O 1
ATOM 2056 N N . SER A 1 277 ? 9.343 -13.549 -11.105 1.00 92.50 277 SER A N 1
ATOM 2057 C CA . SER A 1 277 ? 8.730 -13.183 -9.822 1.00 92.50 277 SER A CA 1
ATOM 2058 C C . SER A 1 277 ? 9.642 -12.356 -8.909 1.00 92.50 277 SER A C 1
ATOM 2060 O O . SER A 1 277 ? 9.545 -12.432 -7.689 1.00 92.50 277 SER A O 1
ATOM 2062 N N . GLN A 1 278 ? 10.529 -11.546 -9.491 1.00 91.75 278 GLN A N 1
ATOM 2063 C CA . GLN A 1 278 ? 11.373 -10.609 -8.750 1.00 91.75 278 GLN A CA 1
ATOM 2064 C C . GLN A 1 278 ? 10.866 -9.175 -8.893 1.00 91.75 278 GLN A C 1
ATOM 2066 O O . GLN A 1 278 ? 10.301 -8.789 -9.922 1.00 91.75 278 GLN A O 1
ATOM 2071 N N . VAL A 1 279 ? 11.094 -8.365 -7.862 1.00 90.38 279 VAL A N 1
ATOM 2072 C CA . VAL A 1 279 ? 10.702 -6.954 -7.869 1.00 90.38 279 VAL A CA 1
ATOM 2073 C C . VAL A 1 279 ? 11.687 -6.139 -8.707 1.00 90.38 279 VAL A C 1
ATOM 2075 O O . VAL A 1 279 ? 12.895 -6.174 -8.470 1.00 90.38 279 VAL A O 1
ATOM 2078 N N . ILE A 1 280 ? 11.171 -5.353 -9.652 1.00 90.06 280 ILE A N 1
ATOM 2079 C CA . ILE A 1 280 ? 11.973 -4.398 -10.422 1.00 90.06 280 ILE A CA 1
ATOM 2080 C C . ILE A 1 280 ? 12.174 -3.131 -9.582 1.00 90.06 280 ILE A C 1
ATOM 2082 O O . ILE A 1 280 ? 11.212 -2.497 -9.149 1.00 90.06 280 ILE A O 1
ATOM 2086 N N . ARG A 1 281 ? 13.437 -2.775 -9.319 1.00 87.81 281 ARG A N 1
ATOM 2087 C CA . ARG A 1 281 ? 13.834 -1.644 -8.462 1.00 87.81 281 ARG A CA 1
ATOM 2088 C C . ARG A 1 281 ? 15.003 -0.883 -9.073 1.00 87.81 281 ARG A C 1
ATOM 2090 O O . ARG A 1 281 ? 15.780 -1.449 -9.832 1.00 87.81 281 ARG A O 1
ATOM 2097 N N . THR A 1 282 ? 15.188 0.375 -8.683 1.00 88.31 282 THR A N 1
ATOM 2098 C CA . THR A 1 282 ? 16.382 1.146 -9.056 1.00 88.31 282 THR A CA 1
ATOM 2099 C C . THR A 1 282 ? 17.663 0.366 -8.743 1.00 88.31 282 THR A C 1
ATOM 2101 O O . THR A 1 282 ? 17.824 -0.164 -7.646 1.00 88.31 282 THR A O 1
ATOM 2104 N N . GLY A 1 283 ? 18.575 0.309 -9.710 1.00 88.75 283 GLY A N 1
ATOM 2105 C CA . GLY A 1 283 ? 19.862 -0.372 -9.620 1.00 88.75 283 GLY A CA 1
ATOM 2106 C C . GLY A 1 283 ? 19.851 -1.837 -10.060 1.00 88.75 283 GLY A C 1
ATOM 2107 O O . GLY A 1 283 ? 20.927 -2.378 -10.317 1.00 88.75 283 GLY A O 1
ATOM 2108 N N . VAL A 1 284 ? 18.687 -2.487 -10.196 1.00 92.06 284 VAL A N 1
ATOM 2109 C CA . VAL A 1 284 ? 18.656 -3.878 -10.674 1.00 92.06 284 VAL A CA 1
ATOM 2110 C C . VAL A 1 284 ? 18.929 -3.948 -12.173 1.00 92.06 284 VAL A C 1
ATOM 2112 O O . VAL A 1 284 ? 18.588 -3.046 -12.949 1.00 92.06 284 VAL A O 1
ATOM 2115 N N . ARG A 1 285 ? 19.547 -5.053 -12.585 1.00 95.56 285 ARG A N 1
ATOM 2116 C CA . ARG A 1 285 ? 19.702 -5.408 -13.991 1.00 95.56 285 ARG A CA 1
ATOM 2117 C C . ARG A 1 285 ? 18.502 -6.225 -14.428 1.00 95.56 285 ARG A C 1
ATOM 2119 O O . ARG A 1 285 ? 18.034 -7.089 -13.692 1.00 95.56 285 ARG A O 1
ATOM 2126 N N . VAL A 1 286 ? 18.032 -5.960 -15.636 1.00 96.69 286 VAL A N 1
ATOM 2127 C CA . VAL A 1 286 ? 16.932 -6.695 -16.251 1.00 96.69 286 VAL A CA 1
ATOM 2128 C C . VAL A 1 286 ? 17.333 -7.226 -17.616 1.00 96.69 286 VAL A C 1
ATOM 2130 O O . VAL A 1 286 ? 18.243 -6.700 -18.258 1.00 96.69 286 VAL A O 1
ATOM 2133 N N . ARG A 1 287 ? 16.629 -8.257 -18.067 1.00 96.56 287 ARG A N 1
ATOM 2134 C CA . ARG A 1 287 ? 16.708 -8.786 -19.423 1.00 96.56 287 ARG A CA 1
ATOM 2135 C C . ARG A 1 287 ? 15.312 -8.890 -20.011 1.00 96.56 287 ARG A C 1
ATOM 2137 O O . ARG A 1 287 ? 14.422 -9.436 -19.371 1.00 96.56 287 ARG A O 1
ATOM 2144 N N . VAL A 1 288 ? 15.144 -8.412 -21.234 1.00 96.44 288 VAL A N 1
ATOM 2145 C CA . VAL A 1 288 ? 13.919 -8.581 -22.014 1.00 96.44 288 VAL A CA 1
ATOM 2146 C C . VAL A 1 288 ? 13.788 -10.052 -22.401 1.00 96.44 288 VAL A C 1
ATOM 2148 O O . VAL A 1 288 ? 14.684 -10.598 -23.045 1.00 96.44 288 VAL A O 1
ATOM 2151 N N . VAL A 1 289 ? 12.705 -10.711 -21.998 1.00 96.69 289 VAL A N 1
ATOM 2152 C CA . VAL A 1 289 ? 12.426 -12.114 -22.363 1.00 96.69 289 VAL A CA 1
ATOM 2153 C C . VAL A 1 289 ? 11.431 -12.240 -23.505 1.00 96.69 289 VAL A C 1
ATOM 2155 O O . VAL A 1 289 ? 11.544 -13.156 -24.314 1.00 96.69 289 VAL A O 1
ATOM 2158 N N . GLU A 1 290 ? 10.520 -11.281 -23.609 1.00 94.12 290 GLU A N 1
ATOM 2159 C CA . GLU A 1 290 ? 9.573 -11.124 -24.705 1.00 94.12 290 GLU A CA 1
ATOM 2160 C C . GLU A 1 290 ? 9.620 -9.668 -25.161 1.00 94.12 290 GLU A C 1
ATOM 2162 O O . GLU A 1 290 ? 9.878 -8.784 -24.345 1.00 94.12 290 GLU A O 1
ATOM 2167 N N . GLU A 1 291 ? 9.413 -9.416 -26.456 1.00 91.75 291 GLU A N 1
ATOM 2168 C CA . GLU A 1 291 ? 9.415 -8.048 -26.973 1.00 91.75 291 GLU A CA 1
ATOM 2169 C C . GLU A 1 291 ? 8.454 -7.161 -26.166 1.00 91.75 291 GLU A C 1
ATOM 2171 O O . GLU A 1 291 ? 7.343 -7.563 -25.810 1.00 91.75 291 GLU A O 1
ATOM 2176 N N . LEU A 1 292 ? 8.903 -5.954 -25.834 1.00 91.31 292 LEU A N 1
ATOM 2177 C CA . LEU A 1 292 ? 8.083 -4.964 -25.145 1.00 91.31 292 LEU A CA 1
ATOM 2178 C C . LEU A 1 292 ? 8.250 -3.595 -25.787 1.00 91.31 292 LEU A C 1
ATOM 2180 O O . LEU A 1 292 ? 9.286 -3.293 -26.377 1.00 91.31 292 LEU A O 1
ATOM 2184 N N . LEU A 1 293 ? 7.236 -2.748 -25.642 1.00 88.56 293 LEU A N 1
ATOM 2185 C CA . LEU A 1 293 ? 7.330 -1.344 -26.017 1.00 88.56 293 LEU A CA 1
ATOM 2186 C C . LEU A 1 293 ? 7.828 -0.531 -24.823 1.00 88.56 293 LEU A C 1
ATOM 2188 O O . LEU A 1 293 ? 7.223 -0.544 -23.750 1.00 88.56 293 LEU A O 1
ATOM 2192 N N . ALA A 1 294 ? 8.931 0.180 -25.030 1.00 89.81 294 ALA A N 1
ATOM 2193 C CA . ALA A 1 294 ? 9.422 1.212 -24.130 1.00 89.81 294 ALA A CA 1
ATOM 2194 C C . ALA A 1 294 ? 9.229 2.587 -24.784 1.00 89.81 294 ALA A C 1
ATOM 2196 O O . ALA A 1 294 ? 9.089 2.681 -26.000 1.00 89.81 294 ALA A O 1
ATOM 2197 N N . TYR A 1 295 ? 9.227 3.660 -24.003 1.00 87.06 295 TYR A N 1
ATOM 2198 C CA . TYR A 1 295 ? 8.850 4.986 -24.486 1.00 87.06 295 TYR A CA 1
ATOM 2199 C C . TYR A 1 295 ? 9.966 5.996 -24.255 1.00 87.06 295 TYR A C 1
ATOM 2201 O O . TYR A 1 295 ? 10.453 6.161 -23.134 1.00 87.06 295 TYR A O 1
ATOM 2209 N N . LYS A 1 296 ? 10.363 6.688 -25.322 1.00 85.69 296 LYS A N 1
ATOM 2210 C CA . LYS A 1 296 ? 11.234 7.859 -25.241 1.00 85.69 296 LYS A CA 1
ATOM 2211 C C . LYS A 1 296 ? 10.362 9.107 -25.195 1.00 85.69 296 LYS A C 1
ATOM 2213 O O . LYS A 1 296 ? 9.458 9.248 -26.011 1.00 85.69 296 LYS A O 1
ATOM 2218 N N . PHE A 1 297 ? 10.660 10.005 -24.268 1.00 82.69 297 PHE A N 1
ATOM 2219 C CA . PHE A 1 297 ? 9.996 11.297 -24.160 1.00 82.69 297 PHE A CA 1
ATOM 2220 C C . PHE A 1 297 ? 10.939 12.409 -24.600 1.00 82.69 297 PHE A C 1
ATOM 2222 O O . PHE A 1 297 ? 12.083 12.460 -24.143 1.00 82.69 297 PHE A O 1
ATOM 2229 N N . GLU A 1 298 ? 10.460 13.310 -25.452 1.00 79.50 298 GLU A N 1
ATOM 2230 C CA . GLU A 1 298 ? 11.217 14.482 -25.895 1.00 79.50 298 GLU A CA 1
ATOM 2231 C C . GLU A 1 298 ? 10.344 15.735 -25.837 1.00 79.50 298 GLU A C 1
ATOM 2233 O O . GLU A 1 298 ? 9.151 15.687 -26.122 1.00 79.50 298 GLU A O 1
ATOM 2238 N N . PHE A 1 299 ? 10.938 16.866 -25.457 1.00 74.94 299 PHE A N 1
ATOM 2239 C CA . PHE A 1 299 ? 10.254 18.156 -25.477 1.00 74.94 299 PHE A CA 1
ATOM 2240 C C . PHE A 1 299 ? 10.567 18.885 -26.781 1.00 74.94 299 PHE A C 1
ATOM 2242 O O . PHE A 1 299 ? 11.726 19.208 -27.052 1.00 74.94 299 PHE A O 1
ATOM 2249 N N . TYR A 1 300 ? 9.521 19.188 -27.538 1.00 75.38 300 TYR A N 1
ATOM 2250 C CA . TYR A 1 300 ? 9.549 20.039 -28.718 1.00 75.38 300 TYR A CA 1
ATOM 2251 C C . TYR A 1 300 ? 8.852 21.374 -28.436 1.00 75.38 300 TYR A C 1
ATOM 2253 O O . TYR A 1 300 ? 8.310 21.614 -27.356 1.00 75.38 300 TYR A O 1
ATOM 2261 N N . SER A 1 301 ? 8.916 22.296 -29.399 1.00 67.50 301 SER A N 1
ATOM 2262 C CA . SER A 1 301 ? 8.360 23.650 -29.259 1.00 67.50 301 SER A CA 1
ATOM 2263 C C . SER A 1 301 ? 6.847 23.690 -29.018 1.00 67.50 301 SER A C 1
ATOM 2265 O O . SER A 1 301 ? 6.336 24.700 -28.545 1.00 67.50 301 SER A O 1
ATOM 2267 N N . ASP A 1 302 ? 6.141 22.620 -29.363 1.00 66.12 302 ASP A N 1
ATOM 2268 C CA . ASP A 1 302 ? 4.693 22.440 -29.288 1.00 66.12 302 ASP A CA 1
ATOM 2269 C C . ASP A 1 302 ? 4.249 21.459 -28.191 1.00 66.12 302 ASP A C 1
ATOM 2271 O O . ASP A 1 302 ? 3.051 21.363 -27.923 1.00 66.12 302 ASP A O 1
ATOM 2275 N N . GLY A 1 303 ? 5.179 20.798 -27.492 1.00 65.50 303 GLY A N 1
ATOM 2276 C CA . GLY A 1 303 ? 4.842 19.979 -26.331 1.00 65.50 303 GLY A CA 1
ATOM 2277 C C . GLY A 1 303 ? 5.776 18.803 -26.069 1.00 65.50 303 GLY A C 1
ATOM 2278 O O . GLY A 1 303 ? 6.927 18.770 -26.498 1.00 65.50 303 GLY A O 1
ATOM 2279 N N . LEU A 1 304 ? 5.263 17.849 -25.294 1.00 69.94 304 LEU A N 1
ATOM 2280 C CA . LEU A 1 304 ? 5.908 16.571 -25.012 1.00 69.94 304 LEU A CA 1
ATOM 2281 C C . LEU A 1 304 ? 5.529 15.568 -26.107 1.00 69.94 304 LEU A C 1
ATOM 2283 O O . LEU A 1 304 ? 4.360 15.206 -26.224 1.00 69.94 304 LEU A O 1
ATOM 2287 N N . GLU A 1 305 ? 6.508 15.086 -26.863 1.00 72.38 305 GLU A N 1
ATOM 2288 C CA . GLU A 1 305 ? 6.337 13.982 -27.805 1.00 72.38 305 GLU A CA 1
ATOM 2289 C C . GLU A 1 305 ? 6.756 12.652 -27.168 1.00 72.38 305 GLU A C 1
ATOM 2291 O O . GLU A 1 305 ? 7.684 12.584 -26.354 1.00 72.38 305 GLU A O 1
ATOM 2296 N N . THR A 1 306 ? 6.054 11.580 -27.545 1.00 75.25 306 THR A N 1
ATOM 2297 C CA . THR A 1 306 ? 6.291 10.219 -27.050 1.00 75.25 306 THR A CA 1
ATOM 2298 C C . THR A 1 306 ? 6.604 9.297 -28.222 1.00 75.25 306 THR A C 1
ATOM 2300 O O . THR A 1 306 ? 5.787 9.139 -29.125 1.00 75.25 306 THR A O 1
ATOM 2303 N N . PHE A 1 307 ? 7.765 8.646 -28.190 1.00 78.38 307 PHE A N 1
ATOM 2304 C CA . PHE A 1 307 ? 8.202 7.723 -29.236 1.00 78.38 307 PHE A CA 1
ATOM 2305 C C . PHE A 1 307 ? 8.211 6.284 -28.713 1.00 78.38 307 PHE A C 1
ATOM 2307 O O . PHE A 1 307 ? 9.041 5.954 -27.851 1.00 78.38 307 PHE A O 1
ATOM 2314 N N . PRO A 1 308 ? 7.330 5.402 -29.219 1.00 82.31 308 PRO A N 1
ATOM 2315 C CA . PRO A 1 308 ? 7.402 3.985 -28.904 1.00 82.31 308 PRO A CA 1
ATOM 2316 C C . PRO A 1 308 ? 8.674 3.388 -29.514 1.00 82.31 308 PRO A C 1
ATOM 2318 O O . PRO A 1 308 ? 8.996 3.587 -30.683 1.00 82.31 308 PRO A O 1
ATOM 2321 N N . THR A 1 309 ? 9.416 2.650 -28.699 1.00 85.12 309 THR A N 1
ATOM 2322 C CA . THR A 1 309 ? 10.679 2.011 -29.057 1.00 85.12 309 THR A CA 1
ATOM 2323 C C . THR A 1 309 ? 10.586 0.520 -28.716 1.00 85.12 309 THR A C 1
ATOM 2325 O O . THR A 1 309 ? 10.609 0.167 -27.533 1.00 85.12 309 THR A O 1
ATOM 2328 N N . PRO A 1 310 ? 10.474 -0.371 -29.720 1.00 87.25 310 PRO A N 1
ATOM 2329 C CA . PRO A 1 310 ? 10.435 -1.814 -29.494 1.00 87.25 310 PRO A CA 1
ATOM 2330 C C . PRO A 1 310 ? 11.755 -2.331 -28.926 1.00 87.25 310 PRO A C 1
ATOM 2332 O O . PRO A 1 310 ? 12.819 -2.133 -29.517 1.00 87.25 310 PRO A O 1
ATOM 2335 N N . MET A 1 311 ? 11.682 -2.996 -27.778 1.00 90.75 311 MET A N 1
ATOM 2336 C CA . MET A 1 311 ? 12.807 -3.640 -27.111 1.00 90.75 311 MET A CA 1
ATOM 2337 C C . MET A 1 311 ? 12.757 -5.144 -27.402 1.00 90.75 311 MET A C 1
ATOM 2339 O O . MET A 1 311 ? 11.880 -5.823 -26.866 1.00 90.75 311 MET A O 1
ATOM 2343 N N . PRO A 1 312 ? 13.656 -5.686 -28.243 1.00 90.50 312 PRO A N 1
ATOM 2344 C CA . PRO A 1 312 ? 13.651 -7.102 -28.591 1.00 90.50 312 PRO A CA 1
ATOM 2345 C C . PRO A 1 312 ? 14.111 -7.994 -27.434 1.00 90.50 312 PRO A C 1
ATOM 2347 O O . PRO A 1 312 ? 14.934 -7.607 -26.598 1.00 90.50 312 PRO A O 1
ATOM 2350 N N . ALA A 1 313 ? 13.642 -9.244 -27.447 1.00 92.69 313 ALA A N 1
ATOM 2351 C CA . ALA A 1 313 ? 14.094 -10.274 -26.519 1.00 92.69 313 ALA A CA 1
ATOM 2352 C C . ALA A 1 313 ? 15.626 -10.442 -26.542 1.00 92.69 313 ALA A C 1
ATOM 2354 O O . ALA A 1 313 ? 16.276 -10.404 -27.588 1.00 92.69 313 ALA A O 1
ATOM 2355 N N . GLY A 1 314 ? 16.207 -10.647 -25.362 1.00 90.50 314 GLY A N 1
ATOM 2356 C CA . GLY A 1 314 ? 17.644 -10.777 -25.137 1.00 90.50 314 GLY A CA 1
ATOM 2357 C C . GLY A 1 314 ? 18.366 -9.465 -24.822 1.00 90.50 314 GLY A C 1
ATOM 2358 O O . GLY A 1 314 ? 19.507 -9.524 -24.359 1.00 90.50 314 GLY A O 1
ATOM 2359 N N . MET A 1 315 ? 17.735 -8.298 -25.012 1.00 91.38 315 MET A N 1
ATOM 2360 C CA . MET A 1 315 ? 18.319 -7.030 -24.569 1.00 91.38 315 MET A CA 1
ATOM 2361 C C . MET A 1 315 ? 18.445 -6.994 -23.049 1.00 91.38 315 MET A C 1
ATOM 2363 O O . MET A 1 315 ? 17.502 -7.312 -22.326 1.00 91.38 315 MET A O 1
ATOM 2367 N N . ASN A 1 316 ? 19.610 -6.575 -22.565 1.00 93.31 316 ASN A N 1
ATOM 2368 C CA . ASN A 1 316 ? 19.806 -6.306 -21.149 1.00 93.31 316 ASN A CA 1
ATOM 2369 C C . ASN A 1 316 ? 19.631 -4.815 -20.885 1.00 93.31 316 ASN A C 1
ATOM 2371 O O . ASN A 1 316 ? 19.898 -3.994 -21.757 1.00 93.31 316 ASN A O 1
ATOM 2375 N N . GLY A 1 317 ? 19.227 -4.461 -19.675 1.00 94.06 317 GLY A N 1
ATOM 2376 C CA . GLY A 1 317 ? 19.123 -3.077 -19.254 1.00 94.06 317 GLY A CA 1
ATOM 2377 C C . GLY A 1 317 ? 19.376 -2.906 -17.771 1.00 94.06 317 GLY A C 1
ATOM 2378 O O . GLY A 1 317 ? 19.418 -3.867 -17.001 1.00 94.06 317 GLY A O 1
ATOM 2379 N N . THR A 1 318 ? 19.566 -1.657 -17.377 1.00 94.81 318 THR A N 1
ATOM 2380 C CA . THR A 1 318 ? 19.709 -1.250 -15.983 1.00 94.81 318 THR A CA 1
ATOM 2381 C C . THR A 1 318 ? 18.550 -0.336 -15.632 1.00 94.81 318 THR A C 1
ATOM 2383 O O . THR A 1 318 ? 18.317 0.664 -16.313 1.00 94.81 318 THR A O 1
ATOM 2386 N N . VAL A 1 319 ? 17.833 -0.666 -14.562 1.00 93.06 319 VAL A N 1
ATOM 2387 C CA . VAL A 1 319 ? 16.793 0.206 -14.016 1.00 93.06 319 VAL A CA 1
ATOM 2388 C C . VAL A 1 319 ? 17.485 1.379 -13.338 1.00 93.06 319 VAL A C 1
ATOM 2390 O O . VAL A 1 319 ? 18.134 1.211 -12.308 1.00 93.06 319 VAL A O 1
ATOM 2393 N N . VAL A 1 320 ? 17.390 2.570 -13.917 1.00 91.19 320 VAL A N 1
ATOM 2394 C CA . VAL A 1 320 ? 18.091 3.757 -13.396 1.00 91.19 320 VAL A CA 1
ATOM 2395 C C . VAL A 1 320 ? 17.231 4.562 -12.436 1.00 91.19 320 VAL A C 1
ATOM 2397 O O . VAL A 1 320 ? 17.756 5.264 -11.576 1.00 91.19 320 VAL A O 1
ATOM 2400 N N . PHE A 1 321 ? 15.914 4.448 -12.563 1.00 87.62 321 PHE A N 1
ATOM 2401 C CA . PHE A 1 321 ? 14.964 5.164 -11.733 1.00 87.62 321 PHE A CA 1
ATOM 2402 C C . PHE A 1 321 ? 13.634 4.424 -11.778 1.00 87.62 321 PHE A C 1
ATOM 2404 O O . PHE A 1 321 ? 13.126 4.136 -12.856 1.00 87.62 321 PHE A O 1
ATOM 2411 N N . MET A 1 322 ? 13.054 4.117 -10.627 1.00 85.19 322 MET A N 1
ATOM 2412 C CA . MET A 1 322 ? 11.620 3.865 -10.583 1.00 85.19 322 MET A CA 1
ATOM 2413 C C . MET A 1 322 ? 10.950 5.221 -10.676 1.00 85.19 322 MET A C 1
ATOM 2415 O O . MET A 1 322 ? 11.353 6.144 -9.978 1.00 85.19 322 MET A O 1
ATOM 2419 N N . MET A 1 323 ? 9.935 5.357 -11.518 1.00 78.56 323 MET A N 1
ATOM 2420 C CA . MET A 1 323 ? 9.008 6.462 -11.384 1.00 78.56 323 MET A CA 1
ATOM 2421 C C . MET A 1 323 ? 8.331 6.243 -10.041 1.00 78.56 323 MET A C 1
ATOM 2423 O O . MET A 1 323 ? 7.330 5.552 -9.986 1.00 78.56 323 MET A O 1
ATOM 2427 N N . ASN A 1 324 ? 8.919 6.825 -8.989 1.00 68.50 324 ASN A N 1
ATOM 2428 C CA . ASN A 1 324 ? 8.461 7.067 -7.620 1.00 68.50 324 ASN A CA 1
ATOM 2429 C C . ASN A 1 324 ? 9.099 8.381 -7.148 1.00 68.50 324 ASN A C 1
ATOM 2431 O O . ASN A 1 324 ? 10.298 8.597 -7.315 1.00 68.50 324 ASN A O 1
ATOM 2435 N N . VAL A 1 325 ? 8.310 9.317 -6.616 1.00 50.56 325 VAL A N 1
ATOM 2436 C CA . VAL A 1 325 ? 8.849 10.617 -6.177 1.00 50.56 325 VAL A CA 1
ATOM 2437 C C . VAL A 1 325 ? 9.025 10.578 -4.667 1.00 50.56 325 VAL A C 1
ATOM 2439 O O . VAL A 1 325 ? 8.144 10.958 -3.904 1.00 50.56 325 VAL A O 1
ATOM 2442 N N . GLY A 1 326 ? 10.179 10.080 -4.220 1.00 53.06 326 GLY A N 1
ATOM 2443 C CA . GLY A 1 326 ? 10.511 9.993 -2.798 1.00 53.06 326 GLY A CA 1
ATOM 2444 C C . GLY A 1 326 ? 9.504 9.142 -2.024 1.00 53.06 326 GLY A C 1
ATOM 2445 O O . GLY A 1 326 ? 9.449 7.928 -2.197 1.00 53.06 326 GLY A O 1
ATOM 2446 N N . LYS A 1 327 ? 8.721 9.789 -1.158 1.00 54.59 327 LYS A N 1
ATOM 2447 C CA . LYS A 1 327 ? 7.666 9.156 -0.356 1.00 54.59 327 LYS A CA 1
ATOM 2448 C C . LYS A 1 327 ? 6.253 9.383 -0.927 1.00 54.59 327 LYS A C 1
ATOM 2450 O O . LYS A 1 327 ? 5.273 9.228 -0.210 1.00 54.59 327 LYS A O 1
ATOM 2455 N N . VAL A 1 328 ? 6.157 9.796 -2.190 1.00 54.84 328 VAL A N 1
ATOM 2456 C CA . VAL A 1 328 ? 4.902 10.048 -2.907 1.00 54.84 328 VAL A CA 1
ATOM 2457 C C . VAL A 1 328 ? 4.653 8.915 -3.891 1.00 54.84 328 VAL A C 1
ATOM 2459 O O . VAL A 1 328 ? 5.558 8.488 -4.616 1.00 54.84 328 VAL A O 1
ATOM 2462 N N . VAL A 1 329 ? 3.419 8.426 -3.889 1.00 59.44 329 VAL A N 1
ATOM 2463 C CA . VAL A 1 329 ? 3.004 7.249 -4.648 1.00 59.44 329 VAL A CA 1
ATOM 2464 C C . VAL A 1 329 ? 2.686 7.613 -6.095 1.00 59.44 329 VAL A C 1
ATOM 2466 O O . VAL A 1 329 ? 2.260 8.731 -6.384 1.00 59.44 329 VAL A O 1
ATOM 2469 N N . ASN A 1 330 ? 2.947 6.694 -7.021 1.00 65.75 330 ASN A N 1
ATOM 2470 C CA . ASN A 1 330 ? 2.730 6.882 -8.450 1.00 65.75 330 ASN A CA 1
ATOM 2471 C C . ASN A 1 330 ? 2.729 5.545 -9.217 1.00 65.75 330 ASN A C 1
ATOM 2473 O O . ASN A 1 330 ? 2.703 4.471 -8.625 1.00 65.75 330 ASN A O 1
ATOM 2477 N N . SER A 1 331 ? 2.776 5.635 -10.552 1.00 68.31 331 SER A N 1
ATOM 2478 C CA . SER A 1 331 ? 2.554 4.551 -11.519 1.00 68.31 331 SER A CA 1
ATOM 2479 C C . SER A 1 331 ? 3.397 3.283 -11.341 1.00 68.31 331 SER A C 1
ATOM 2481 O O . SER A 1 331 ? 3.103 2.282 -11.991 1.00 68.31 331 SER A O 1
ATOM 2483 N N . GLY A 1 332 ? 4.473 3.308 -10.545 1.00 76.12 332 GLY A N 1
ATOM 2484 C CA . GLY A 1 332 ? 5.381 2.171 -10.370 1.00 76.12 332 GLY A CA 1
ATOM 2485 C C . GLY A 1 332 ? 6.145 1.774 -11.639 1.00 76.12 332 GLY A C 1
ATOM 2486 O O . GLY A 1 332 ? 6.820 0.747 -11.646 1.00 76.12 332 GLY A O 1
ATOM 2487 N N . SER A 1 333 ? 6.052 2.579 -12.704 1.00 86.62 333 SER A N 1
ATOM 2488 C CA . SER A 1 333 ? 6.798 2.387 -13.951 1.00 86.62 333 SER A CA 1
ATOM 2489 C C . SER A 1 333 ? 8.293 2.619 -13.732 1.00 86.62 333 SER A C 1
ATOM 2491 O O . SER A 1 333 ? 8.702 3.216 -12.737 1.00 86.62 333 SER A O 1
ATOM 2493 N N . ALA A 1 334 ? 9.131 2.152 -14.651 1.00 89.12 334 ALA A N 1
ATOM 2494 C CA . ALA A 1 334 ? 10.582 2.254 -14.533 1.00 89.12 334 ALA A CA 1
ATOM 2495 C C . ALA A 1 334 ? 11.180 3.050 -15.690 1.00 89.12 334 ALA A C 1
ATOM 2497 O O . ALA A 1 334 ? 10.754 2.916 -16.828 1.00 89.12 334 ALA A O 1
ATOM 2498 N N . VAL A 1 335 ? 12.219 3.828 -15.415 1.00 92.00 335 VAL A N 1
ATOM 2499 C CA . VAL A 1 335 ? 13.163 4.293 -16.427 1.00 92.00 335 VAL A CA 1
ATOM 2500 C C . VAL A 1 335 ? 14.292 3.273 -16.500 1.00 92.00 335 VAL A C 1
ATOM 2502 O O . VAL A 1 335 ? 14.986 3.012 -15.511 1.00 92.00 335 VAL A O 1
ATOM 2505 N N . ILE A 1 336 ? 14.473 2.696 -17.682 1.00 94.38 336 ILE A N 1
ATOM 2506 C CA . ILE A 1 336 ? 15.465 1.665 -17.967 1.00 94.38 336 ILE A CA 1
ATOM 2507 C C . ILE A 1 336 ? 16.370 2.161 -19.090 1.00 94.38 336 ILE A C 1
ATOM 2509 O O . ILE A 1 336 ? 15.909 2.705 -20.092 1.00 94.38 336 ILE A O 1
ATOM 2513 N N . VAL A 1 337 ? 17.675 1.973 -18.911 1.00 93.31 337 VAL A N 1
ATOM 2514 C CA . VAL A 1 337 ? 18.672 2.170 -19.966 1.00 93.31 337 VAL A CA 1
ATOM 2515 C C . VAL A 1 337 ? 19.069 0.792 -20.475 1.00 93.31 337 VAL A C 1
ATOM 2517 O O . VAL A 1 337 ? 19.650 0.013 -19.716 1.00 93.31 337 VAL A O 1
ATOM 2520 N N . PHE A 1 338 ? 18.735 0.476 -21.727 1.00 91.94 338 PHE A N 1
ATOM 2521 C CA . PHE A 1 338 ? 19.077 -0.804 -22.343 1.00 91.94 338 PHE A CA 1
ATOM 2522 C C . PHE A 1 338 ? 20.439 -0.736 -23.034 1.00 91.94 338 PHE A C 1
ATOM 2524 O O . PHE A 1 338 ? 20.801 0.266 -23.655 1.00 91.94 338 PHE A O 1
ATOM 2531 N N . ASP A 1 339 ? 21.195 -1.823 -22.925 1.00 89.12 339 ASP A N 1
ATOM 2532 C CA . ASP A 1 339 ? 22.474 -1.999 -23.595 1.00 89.12 339 ASP A CA 1
ATOM 2533 C C . ASP A 1 339 ? 22.224 -2.248 -25.085 1.00 89.12 339 ASP A C 1
ATOM 2535 O O . ASP A 1 339 ? 21.408 -3.095 -25.464 1.00 89.12 339 ASP A O 1
ATOM 2539 N N . LEU A 1 340 ? 22.961 -1.554 -25.949 1.00 81.75 340 LEU A N 1
ATOM 2540 C CA . LEU A 1 340 ? 22.924 -1.866 -27.371 1.00 81.75 340 LEU A CA 1
ATOM 2541 C C . LEU A 1 340 ? 23.717 -3.150 -27.641 1.00 81.75 340 LEU A C 1
ATOM 2543 O O . LEU A 1 340 ? 24.783 -3.357 -27.052 1.00 81.75 340 LEU A O 1
ATOM 2547 N N . PRO A 1 341 ? 23.251 -4.013 -28.560 1.00 71.19 341 PRO A N 1
ATOM 2548 C CA . PRO A 1 341 ? 24.012 -5.180 -28.970 1.00 71.19 341 PRO A CA 1
ATOM 2549 C C . PRO A 1 341 ? 25.398 -4.770 -29.476 1.00 71.19 341 PRO A C 1
ATOM 2551 O O . PRO A 1 341 ? 25.526 -3.800 -30.217 1.00 71.19 341 PRO A O 1
ATOM 2554 N N . ALA A 1 342 ? 26.436 -5.552 -29.173 1.00 67.31 342 ALA A N 1
ATOM 2555 C CA . ALA A 1 342 ? 27.796 -5.287 -29.664 1.00 67.31 342 ALA A CA 1
ATOM 2556 C C . ALA A 1 342 ? 27.897 -5.245 -31.207 1.00 67.31 342 ALA A C 1
ATOM 2558 O O . ALA A 1 342 ? 28.850 -4.700 -31.759 1.00 67.31 342 ALA A O 1
ATOM 2559 N N . SER A 1 343 ? 26.915 -5.819 -31.911 1.00 64.62 343 SER A N 1
ATOM 2560 C CA . SER A 1 343 ? 26.779 -5.763 -33.369 1.00 64.62 343 SER A CA 1
ATOM 2561 C C . SER A 1 343 ? 26.251 -4.420 -33.897 1.00 64.62 343 SER A C 1
ATOM 2563 O O . SER A 1 343 ? 26.340 -4.165 -35.099 1.00 64.62 343 SER A O 1
ATOM 2565 N N . TRP A 1 344 ? 25.715 -3.550 -33.036 1.00 62.69 344 TRP A N 1
ATOM 2566 C CA . TRP A 1 344 ? 25.231 -2.223 -33.408 1.00 62.69 344 TRP A CA 1
ATOM 2567 C C . TRP A 1 344 ? 26.404 -1.244 -33.451 1.00 62.69 344 TRP A C 1
ATOM 2569 O O . TRP A 1 344 ? 26.864 -0.722 -32.443 1.00 62.69 344 TRP A O 1
ATOM 2579 N N . THR A 1 345 ? 26.907 -1.002 -34.659 1.00 51.53 345 THR A N 1
ATOM 2580 C CA . THR A 1 345 ? 28.084 -0.152 -34.910 1.00 51.53 345 THR A CA 1
ATOM 2581 C C . THR A 1 345 ? 27.754 1.337 -35.061 1.00 51.53 345 THR A C 1
ATOM 2583 O O . THR A 1 345 ? 28.667 2.157 -35.152 1.00 51.53 345 THR A O 1
ATOM 2586 N N . LYS A 1 346 ? 26.465 1.704 -35.075 1.00 50.56 346 LYS A N 1
ATOM 2587 C CA . LYS A 1 346 ? 25.975 3.089 -35.086 1.00 50.56 346 LYS A CA 1
ATOM 2588 C C . LYS A 1 346 ? 24.692 3.196 -34.260 1.00 50.56 346 LYS A C 1
ATOM 2590 O O . LYS A 1 346 ? 23.665 2.668 -34.673 1.00 50.56 346 LYS A O 1
ATOM 2595 N N . SER A 1 347 ? 24.737 3.912 -33.141 1.00 53.06 347 SER A N 1
ATOM 2596 C CA . SER A 1 347 ? 23.563 4.625 -32.631 1.00 53.06 347 SER A CA 1
ATOM 2597 C C . SER A 1 347 ? 23.727 6.080 -33.051 1.00 53.06 347 SER A C 1
ATOM 2599 O O . SER A 1 347 ? 24.839 6.606 -32.996 1.00 53.06 347 SER A O 1
ATOM 2601 N N . TYR A 1 348 ? 22.667 6.704 -33.564 1.00 48.19 348 TYR A N 1
ATOM 2602 C CA . TYR A 1 348 ? 22.786 8.069 -34.074 1.00 48.19 348 TYR A CA 1
ATOM 2603 C C . TYR A 1 348 ? 23.093 9.079 -32.952 1.00 48.19 348 TYR A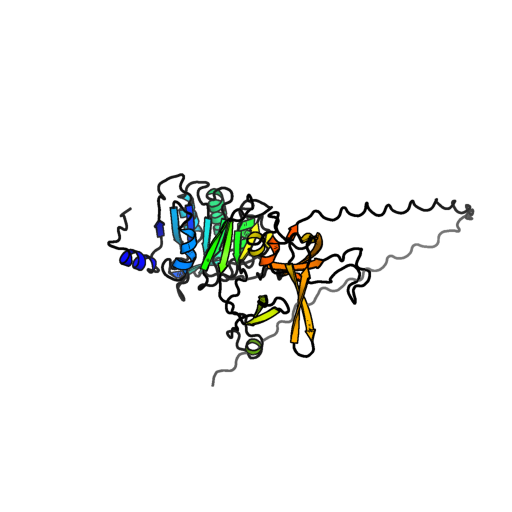 C 1
ATOM 2605 O O . TYR A 1 348 ? 23.764 10.054 -33.253 1.00 48.19 348 TYR A O 1
ATOM 2613 N N . ASP A 1 349 ? 22.772 8.784 -31.676 1.00 45.59 349 ASP A N 1
ATOM 2614 C CA . ASP A 1 349 ? 22.967 9.735 -30.560 1.00 45.59 349 ASP A CA 1
ATOM 2615 C C . ASP A 1 349 ? 23.227 9.117 -29.149 1.00 45.59 349 ASP A C 1
ATOM 2617 O O . ASP A 1 349 ? 23.204 9.843 -28.158 1.00 45.59 349 ASP A O 1
ATOM 2621 N N . GLY A 1 350 ? 23.471 7.801 -28.989 1.00 48.84 350 GLY A N 1
ATOM 2622 C CA . GLY A 1 350 ? 23.371 7.123 -27.667 1.00 48.84 350 GLY A CA 1
ATOM 2623 C C . GLY A 1 350 ? 24.616 6.413 -27.104 1.00 48.84 350 GLY A C 1
ATOM 2624 O O . GLY A 1 350 ? 24.577 5.868 -25.996 1.00 48.84 350 GLY A O 1
ATOM 2625 N N . GLY A 1 351 ? 25.727 6.354 -27.845 1.00 59.78 351 GLY A N 1
ATOM 2626 C CA . GLY A 1 351 ? 26.862 5.502 -27.462 1.00 59.78 351 GLY A CA 1
ATOM 2627 C C . GLY A 1 351 ? 26.488 4.011 -27.487 1.00 59.78 351 GLY A C 1
ATOM 2628 O O . GLY A 1 351 ? 25.863 3.565 -28.447 1.00 59.78 351 GLY A O 1
ATOM 2629 N N . LEU A 1 352 ? 26.865 3.247 -26.452 1.00 67.38 352 LEU A N 1
ATOM 2630 C CA . LEU A 1 352 ? 26.598 1.800 -26.299 1.00 67.38 352 LEU A CA 1
ATOM 2631 C C . LEU A 1 352 ? 25.222 1.480 -25.663 1.00 67.38 352 LEU A C 1
ATOM 2633 O O . LEU A 1 352 ? 25.007 0.350 -25.230 1.00 67.38 352 LEU A O 1
ATOM 2637 N N . SER A 1 353 ? 24.298 2.446 -25.567 1.00 77.31 353 SER A N 1
ATOM 2638 C CA . SER A 1 353 ? 22.989 2.266 -24.908 1.00 77.31 353 SER A CA 1
ATOM 2639 C C . SER A 1 353 ? 21.838 2.972 -25.639 1.00 77.31 353 SER A C 1
ATOM 2641 O O . SER A 1 353 ? 22.075 3.846 -26.472 1.00 77.31 353 SER A O 1
ATOM 2643 N N . THR A 1 354 ? 20.593 2.619 -25.310 1.00 79.38 354 THR A N 1
ATOM 2644 C CA . THR A 1 354 ? 19.371 3.260 -25.837 1.00 79.38 354 THR A CA 1
ATOM 2645 C C . THR A 1 354 ? 19.117 4.666 -25.286 1.00 79.38 354 THR A C 1
ATOM 2647 O O . THR A 1 354 ? 18.205 5.345 -25.751 1.00 79.38 354 THR A O 1
ATOM 2650 N N . GLY A 1 355 ? 19.873 5.100 -24.271 1.00 85.62 355 GLY A N 1
ATOM 2651 C CA . GLY A 1 355 ? 19.450 6.196 -23.398 1.00 85.62 355 GLY A CA 1
ATOM 2652 C C . GLY A 1 355 ? 18.273 5.792 -22.489 1.00 85.62 355 GLY A C 1
ATOM 2653 O O . GLY A 1 355 ? 17.877 4.621 -22.482 1.00 85.62 355 GLY A O 1
ATOM 2654 N N . PRO A 1 356 ? 17.743 6.729 -21.681 1.00 89.62 356 PRO A N 1
ATOM 2655 C CA . PRO A 1 356 ? 16.653 6.453 -20.750 1.00 89.62 356 PRO A CA 1
ATOM 2656 C C . PRO A 1 356 ? 15.330 6.251 -21.494 1.00 89.62 356 PRO A C 1
ATOM 2658 O O . PRO A 1 356 ? 14.876 7.137 -22.216 1.00 89.62 356 PRO A O 1
ATOM 2661 N N . LEU A 1 357 ? 14.699 5.100 -21.274 1.00 91.38 357 LEU A N 1
ATOM 2662 C CA . LEU A 1 357 ? 13.370 4.781 -21.784 1.00 91.38 357 LEU A CA 1
ATOM 2663 C C . LEU A 1 357 ? 12.428 4.474 -20.624 1.00 91.38 357 LEU A C 1
ATOM 2665 O O . LEU A 1 357 ? 12.812 3.793 -19.674 1.00 91.38 357 LEU A O 1
ATOM 2669 N N . VAL A 1 358 ? 11.190 4.951 -20.703 1.00 90.69 358 VAL A N 1
ATOM 2670 C CA . VAL A 1 358 ? 10.139 4.612 -19.743 1.00 90.69 358 VAL A CA 1
ATOM 2671 C C . VAL A 1 358 ? 9.502 3.286 -20.132 1.00 90.69 358 VAL A C 1
ATOM 2673 O O . VAL A 1 358 ? 9.082 3.087 -21.267 1.00 90.69 358 VAL A O 1
ATOM 2676 N N . VAL A 1 359 ? 9.421 2.377 -19.171 1.00 90.06 359 VAL A N 1
ATOM 2677 C CA . VAL A 1 359 ? 8.822 1.053 -19.294 1.00 90.06 359 VAL A CA 1
ATOM 2678 C C . VAL A 1 359 ? 7.660 0.968 -18.314 1.00 90.06 359 VAL A C 1
ATOM 2680 O O . VAL A 1 359 ? 7.839 1.119 -17.101 1.00 90.06 359 VAL A O 1
ATOM 2683 N N . ALA A 1 360 ? 6.463 0.752 -18.855 1.00 87.12 360 ALA A N 1
ATOM 2684 C CA . ALA A 1 360 ? 5.236 0.661 -18.076 1.00 87.12 360 ALA A CA 1
ATOM 2685 C C . ALA A 1 360 ? 5.219 -0.613 -17.219 1.00 87.12 360 ALA A C 1
ATOM 2687 O O . ALA A 1 360 ? 5.610 -1.685 -17.690 1.00 87.12 360 ALA A O 1
ATOM 2688 N N . ALA A 1 361 ? 4.711 -0.512 -15.988 1.00 86.50 361 ALA A N 1
ATOM 2689 C CA . ALA A 1 361 ? 4.684 -1.627 -15.037 1.00 86.50 361 ALA A CA 1
ATOM 2690 C C . ALA A 1 361 ? 3.950 -2.874 -15.577 1.00 86.50 361 ALA A C 1
ATOM 2692 O O . ALA A 1 361 ? 4.382 -3.996 -15.332 1.00 86.50 361 ALA A O 1
ATOM 2693 N N . ASP A 1 362 ? 2.905 -2.708 -16.396 1.00 84.75 362 ASP A N 1
ATOM 2694 C CA . ASP A 1 362 ? 2.168 -3.830 -17.007 1.00 84.75 362 ASP A CA 1
ATOM 2695 C C . ASP A 1 362 ? 3.004 -4.693 -17.965 1.00 84.75 362 ASP A C 1
ATOM 2697 O O . ASP A 1 362 ? 2.639 -5.833 -18.268 1.00 84.75 362 ASP A O 1
ATOM 2701 N N . THR A 1 363 ? 4.148 -4.176 -18.416 1.00 90.00 363 THR A N 1
ATOM 2702 C CA . THR A 1 363 ? 5.100 -4.901 -19.266 1.00 90.00 363 THR A CA 1
ATOM 2703 C C . THR A 1 363 ? 6.241 -5.541 -18.476 1.00 90.00 363 THR A C 1
ATOM 2705 O O . THR A 1 363 ? 7.078 -6.216 -19.067 1.00 90.00 363 THR A O 1
ATOM 2708 N N . PHE A 1 364 ? 6.280 -5.410 -17.143 1.00 93.00 364 PHE A N 1
ATOM 2709 C CA . PHE A 1 364 ? 7.340 -6.019 -16.326 1.00 93.00 364 PHE A CA 1
ATOM 2710 C C . PHE A 1 364 ? 7.365 -7.544 -16.426 1.00 93.00 364 PHE A C 1
ATOM 2712 O O . PHE A 1 364 ? 8.441 -8.131 -16.375 1.00 93.00 364 PHE A O 1
ATOM 2719 N N . LYS A 1 365 ? 6.226 -8.185 -16.704 1.00 93.62 365 LYS A N 1
ATOM 2720 C CA . LYS A 1 365 ? 6.154 -9.617 -17.041 1.00 93.62 365 LYS A CA 1
ATOM 2721 C C . LYS A 1 365 ? 6.997 -10.019 -18.269 1.00 93.62 365 LYS A C 1
ATOM 2723 O O . LYS A 1 365 ? 7.304 -11.191 -18.414 1.00 93.62 365 LYS A O 1
ATOM 2728 N N . ASN A 1 366 ? 7.398 -9.068 -19.120 1.00 96.38 366 ASN A N 1
ATOM 2729 C CA . ASN A 1 366 ? 8.278 -9.290 -20.276 1.00 96.38 366 ASN A CA 1
ATOM 2730 C C . ASN A 1 366 ? 9.765 -9.052 -19.935 1.00 96.38 366 ASN A C 1
ATOM 2732 O O . ASN A 1 366 ? 10.632 -9.119 -20.810 1.00 96.38 366 ASN A O 1
ATOM 2736 N N . LEU A 1 367 ? 10.077 -8.770 -18.669 1.00 97.12 367 LEU A N 1
ATOM 2737 C CA . LEU A 1 367 ? 11.424 -8.588 -18.138 1.00 97.12 367 LEU A CA 1
ATOM 2738 C C . LEU A 1 367 ? 11.742 -9.692 -17.127 1.00 97.12 367 LEU A C 1
ATOM 2740 O O . LEU A 1 367 ? 10.873 -10.120 -16.383 1.00 97.12 367 LEU A O 1
ATOM 2744 N N . GLU A 1 368 ? 13.002 -10.097 -17.025 1.00 96.75 368 GLU A N 1
ATOM 2745 C CA . GLU A 1 368 ? 13.539 -10.864 -15.895 1.00 96.75 368 GLU A CA 1
ATOM 2746 C C . GLU A 1 368 ? 14.566 -10.027 -15.155 1.00 96.75 368 GLU A C 1
ATOM 2748 O O . GLU A 1 368 ? 15.425 -9.418 -15.793 1.00 96.75 368 GLU A O 1
ATOM 2753 N N . VAL A 1 369 ? 14.537 -10.039 -13.824 1.00 95.25 369 VAL A N 1
ATOM 2754 C CA . VAL A 1 369 ? 15.657 -9.505 -13.044 1.00 95.25 369 VAL A CA 1
ATOM 2755 C C . VAL A 1 369 ? 16.816 -10.494 -13.137 1.00 95.25 369 VAL A C 1
ATOM 2757 O O . VAL A 1 369 ? 16.658 -11.691 -12.889 1.00 95.25 369 VAL A O 1
ATOM 2760 N N . VAL A 1 370 ? 17.986 -9.995 -13.524 1.00 95.19 370 VAL A N 1
ATOM 2761 C CA . VAL A 1 370 ? 19.198 -10.796 -13.717 1.00 95.19 370 VAL A CA 1
ATOM 2762 C C . VAL A 1 370 ? 20.291 -10.341 -12.751 1.00 95.19 370 VAL A C 1
ATOM 2764 O O . VAL A 1 370 ? 20.287 -9.182 -12.322 1.00 95.19 370 VAL A O 1
ATOM 2767 N N . PRO A 1 371 ? 21.251 -11.220 -12.400 1.00 89.81 371 PRO A N 1
ATOM 2768 C CA . PRO A 1 371 ? 22.392 -10.818 -11.595 1.00 89.81 371 PRO A CA 1
ATOM 2769 C C . PRO A 1 371 ? 23.095 -9.594 -12.198 1.00 89.81 371 PRO A C 1
ATOM 2771 O O . PRO A 1 371 ? 23.109 -9.437 -13.428 1.00 89.81 371 PRO A O 1
ATOM 2774 N N . PRO A 1 372 ? 23.724 -8.744 -11.365 1.00 79.81 372 PRO A N 1
ATOM 2775 C CA . PRO A 1 372 ? 24.629 -7.729 -11.876 1.00 79.81 372 PRO A CA 1
ATOM 2776 C C . PRO A 1 372 ? 25.632 -8.403 -12.812 1.00 79.81 372 PRO A C 1
ATOM 2778 O O . PRO A 1 372 ? 26.044 -9.540 -12.551 1.00 79.81 372 PRO A O 1
ATOM 2781 N N . LEU A 1 373 ? 26.044 -7.717 -13.885 1.00 68.69 373 LEU A N 1
ATOM 2782 C CA . LEU A 1 373 ? 27.225 -8.165 -14.618 1.00 68.69 373 LEU A CA 1
ATOM 2783 C C . LEU A 1 373 ? 28.307 -8.406 -13.572 1.00 68.69 373 LEU A C 1
ATOM 2785 O O . LEU A 1 373 ? 28.539 -7.527 -12.735 1.00 68.69 373 LEU A O 1
ATOM 2789 N N . ALA A 1 374 ? 28.905 -9.603 -13.578 1.00 52.62 374 ALA A N 1
ATOM 2790 C CA . ALA A 1 374 ? 30.104 -9.839 -12.796 1.00 52.62 374 ALA A CA 1
ATOM 2791 C C . ALA A 1 374 ? 31.003 -8.650 -13.104 1.00 52.62 374 ALA A C 1
ATOM 2793 O O . ALA A 1 374 ? 31.315 -8.426 -14.279 1.00 52.62 374 ALA A O 1
ATOM 2794 N N . SER A 1 375 ? 31.279 -7.830 -12.083 1.00 43.06 375 SER A N 1
ATOM 2795 C CA . SER A 1 375 ? 32.159 -6.681 -12.247 1.00 43.06 375 SER A CA 1
ATOM 2796 C C . SER A 1 375 ? 33.355 -7.222 -13.020 1.00 43.06 375 SER A C 1
ATOM 2798 O O . SER A 1 375 ? 33.868 -8.265 -12.587 1.00 43.06 375 SER A O 1
ATOM 2800 N N . PRO A 1 376 ? 33.717 -6.657 -14.193 1.00 39.81 376 PRO A N 1
ATOM 2801 C CA . PRO A 1 376 ? 34.898 -7.121 -14.902 1.00 39.81 376 PRO A CA 1
ATOM 2802 C C . PRO A 1 376 ? 35.971 -7.158 -13.836 1.00 39.81 376 PRO A C 1
ATOM 2804 O O . PRO A 1 376 ? 36.145 -6.122 -13.184 1.00 39.81 376 PRO A O 1
ATOM 2807 N N . ALA A 1 377 ? 36.507 -8.357 -13.555 1.00 36.38 377 ALA A N 1
ATOM 2808 C CA . ALA A 1 377 ? 37.400 -8.617 -12.433 1.00 36.38 377 ALA A CA 1
ATOM 2809 C C . ALA A 1 377 ? 38.233 -7.366 -12.232 1.00 36.38 377 ALA A C 1
ATOM 2811 O O . ALA A 1 377 ? 38.876 -6.963 -13.206 1.00 36.38 377 ALA A O 1
ATOM 2812 N N . ALA A 1 378 ? 38.013 -6.701 -11.081 1.00 35.22 378 ALA A N 1
ATOM 2813 C CA . ALA A 1 378 ? 38.489 -5.359 -10.769 1.00 35.22 378 ALA A CA 1
ATOM 2814 C C . ALA A 1 378 ? 39.737 -5.116 -11.580 1.00 35.22 378 ALA A C 1
ATOM 2816 O O . ALA A 1 378 ? 40.666 -5.881 -11.335 1.00 35.22 378 ALA A O 1
ATOM 2817 N N . TRP A 1 379 ? 39.681 -4.214 -12.581 1.00 39.00 379 TRP A N 1
ATOM 2818 C CA . TRP A 1 379 ? 40.812 -3.891 -13.452 1.00 39.00 379 TRP A CA 1
ATOM 2819 C C . TRP A 1 379 ? 42.047 -4.046 -12.601 1.00 39.00 379 TRP A C 1
ATOM 2821 O O . TRP A 1 379 ? 42.227 -3.234 -11.688 1.00 39.00 379 TRP A O 1
ATOM 2831 N N . GLU A 1 380 ? 42.758 -5.168 -12.772 1.00 38.56 380 GLU A N 1
ATOM 2832 C CA . GLU A 1 380 ? 43.881 -5.459 -11.905 1.00 38.56 380 GLU A CA 1
ATOM 2833 C C . GLU A 1 380 ? 44.731 -4.225 -12.071 1.00 38.56 380 GLU A C 1
ATOM 2835 O O . GLU A 1 380 ? 45.058 -3.852 -13.205 1.00 38.56 380 GLU A O 1
ATOM 2840 N N . THR A 1 381 ? 44.938 -3.509 -10.966 1.00 42.34 381 THR A N 1
ATOM 2841 C CA . THR A 1 381 ? 45.816 -2.355 -10.930 1.00 42.34 381 THR A CA 1
ATOM 2842 C C . THR A 1 381 ? 47.024 -2.786 -11.746 1.00 42.34 381 THR A C 1
ATOM 2844 O O . THR A 1 381 ? 47.610 -3.812 -11.377 1.00 42.34 381 THR A O 1
ATOM 2847 N N . PRO A 1 382 ? 47.338 -2.133 -12.886 1.00 49.78 382 PRO A N 1
ATOM 2848 C CA . PRO A 1 382 ? 48.461 -2.561 -13.700 1.00 49.78 382 PRO A CA 1
ATOM 2849 C C . PRO A 1 382 ? 49.631 -2.753 -12.742 1.00 49.78 382 PRO A C 1
ATOM 2851 O O . PRO A 1 382 ? 49.806 -1.875 -11.883 1.00 49.78 382 PRO A O 1
ATOM 2854 N N . PRO A 1 383 ? 50.340 -3.899 -12.779 1.00 51.88 383 PRO A N 1
ATOM 2855 C CA . PRO A 1 383 ? 51.393 -4.170 -11.815 1.00 51.88 383 PRO A CA 1
ATOM 2856 C C . PRO A 1 383 ? 52.258 -2.923 -11.738 1.00 51.88 383 PRO A C 1
ATOM 2858 O O . PRO A 1 383 ? 52.652 -2.387 -12.780 1.00 51.88 383 PRO A O 1
ATOM 2861 N N . ALA A 1 384 ? 52.427 -2.406 -10.516 1.00 53.03 384 ALA A N 1
ATOM 2862 C CA . ALA A 1 384 ? 53.107 -1.141 -10.300 1.00 53.03 384 ALA A CA 1
ATOM 2863 C C . ALA A 1 384 ? 54.401 -1.148 -11.127 1.00 53.03 384 ALA A C 1
ATOM 2865 O O . ALA A 1 384 ? 55.115 -2.161 -11.098 1.00 53.03 384 ALA A O 1
ATOM 2866 N N . PRO A 1 385 ? 54.689 -0.085 -11.902 1.00 59.38 385 PRO A N 1
ATOM 2867 C CA . PRO A 1 385 ? 55.921 -0.038 -12.668 1.00 59.38 385 PRO A CA 1
ATOM 2868 C C . PRO A 1 385 ? 57.087 -0.339 -11.718 1.00 59.38 385 PRO A C 1
ATOM 2870 O O . PRO A 1 385 ? 57.041 0.094 -10.559 1.00 59.38 385 PRO A O 1
ATOM 2873 N N . PRO A 1 386 ? 58.091 -1.120 -12.157 1.00 62.03 386 PRO A N 1
ATOM 2874 C CA . PRO A 1 386 ? 59.192 -1.522 -11.295 1.00 62.03 386 PRO A CA 1
ATOM 2875 C C . PRO A 1 386 ? 59.760 -0.287 -10.602 1.00 62.03 386 PRO A C 1
ATOM 2877 O O . PRO A 1 386 ? 60.007 0.732 -11.251 1.00 62.03 386 PRO A O 1
ATOM 2880 N N . ALA A 1 387 ? 59.894 -0.374 -9.276 1.00 57.34 387 ALA A N 1
ATOM 2881 C CA . ALA A 1 387 ? 60.350 0.731 -8.450 1.00 57.34 387 ALA A CA 1
ATOM 2882 C C . ALA A 1 387 ? 61.621 1.333 -9.059 1.00 57.34 387 ALA A C 1
ATOM 2884 O O . ALA A 1 387 ? 62.595 0.617 -9.310 1.00 57.34 387 ALA A O 1
ATOM 2885 N N . MET A 1 388 ? 61.603 2.644 -9.317 1.00 54.75 388 MET A N 1
ATOM 2886 C CA . MET A 1 388 ? 62.821 3.332 -9.723 1.00 54.75 388 MET A CA 1
ATOM 2887 C C . MET A 1 388 ? 63.885 3.129 -8.637 1.00 54.75 388 MET A C 1
ATOM 2889 O O . MET A 1 388 ? 63.550 3.186 -7.447 1.00 54.75 388 MET A O 1
ATOM 2893 N N . PRO A 1 389 ? 65.153 2.889 -9.016 1.00 63.66 389 PRO A N 1
ATOM 2894 C CA . PRO A 1 389 ? 66.228 2.781 -8.046 1.00 63.66 389 PRO A CA 1
ATOM 2895 C C . PRO A 1 389 ? 66.276 4.059 -7.198 1.00 63.66 389 PRO A C 1
ATOM 2897 O O . PRO A 1 389 ? 66.027 5.151 -7.723 1.00 63.66 389 PRO A O 1
ATOM 2900 N N . PRO A 1 390 ? 66.564 3.939 -5.890 1.00 59.91 390 PRO A N 1
ATOM 2901 C CA . PRO A 1 390 ? 66.597 5.092 -5.010 1.00 59.91 390 PRO A CA 1
ATOM 2902 C C . PRO A 1 390 ? 67.612 6.114 -5.542 1.00 59.91 390 PRO A C 1
ATOM 2904 O O . PRO A 1 390 ? 68.680 5.719 -6.026 1.00 59.91 390 PRO A O 1
ATOM 2907 N N . PRO A 1 391 ? 67.298 7.419 -5.475 1.00 57.97 391 PRO A N 1
ATOM 2908 C CA . PRO A 1 391 ? 68.249 8.443 -5.870 1.00 57.97 391 PRO A CA 1
ATOM 2909 C C . PRO A 1 391 ? 69.524 8.320 -5.017 1.00 57.97 391 PRO A C 1
ATOM 2911 O O . PRO A 1 391 ? 69.439 7.958 -3.838 1.00 57.97 391 PRO A O 1
ATOM 2914 N N . PRO A 1 392 ? 70.708 8.593 -5.594 1.00 52.88 392 PRO A N 1
ATOM 2915 C CA . PRO A 1 392 ? 71.965 8.518 -4.863 1.00 52.88 392 PRO A CA 1
ATOM 2916 C C . PRO A 1 392 ? 71.913 9.438 -3.641 1.00 52.88 392 PRO A C 1
ATOM 2918 O O . PRO A 1 392 ? 71.484 10.589 -3.737 1.00 52.88 392 PRO A O 1
ATOM 2921 N N . GLN A 1 393 ? 72.329 8.908 -2.489 1.00 48.50 393 GLN A N 1
ATOM 2922 C CA . GLN A 1 393 ? 72.381 9.668 -1.247 1.00 48.50 393 GLN A CA 1
ATOM 2923 C C . GLN A 1 393 ? 73.360 10.830 -1.406 1.00 48.50 393 GLN A C 1
ATOM 2925 O O . GLN A 1 393 ? 74.566 10.635 -1.533 1.00 48.50 393 GLN A O 1
ATOM 2930 N N . VAL A 1 394 ? 72.817 12.044 -1.415 1.00 50.09 394 VAL A N 1
ATOM 2931 C CA . VAL A 1 394 ? 73.595 13.266 -1.251 1.00 50.09 394 VAL A CA 1
ATOM 2932 C C . VAL A 1 394 ? 73.836 13.427 0.245 1.00 50.09 394 VAL A C 1
ATOM 2934 O O . VAL A 1 394 ? 72.885 13.566 1.014 1.00 50.09 394 VAL A O 1
ATOM 2937 N N . GLU A 1 395 ? 75.099 13.372 0.662 1.00 48.53 395 GLU A N 1
ATOM 2938 C CA . GLU A 1 395 ? 75.502 13.684 2.032 1.00 48.53 395 GLU A CA 1
ATOM 2939 C C . GLU A 1 395 ? 75.118 15.133 2.363 1.00 48.53 395 GLU A C 1
ATOM 2941 O O . GLU A 1 395 ? 75.616 16.089 1.765 1.00 48.53 395 GLU A O 1
ATOM 2946 N N . THR A 1 396 ? 74.202 15.306 3.314 1.00 47.34 396 THR A N 1
ATOM 2947 C CA . THR A 1 396 ? 73.864 16.615 3.884 1.00 47.34 396 THR A CA 1
ATOM 2948 C C . THR A 1 396 ? 75.002 17.119 4.783 1.00 47.34 396 THR A C 1
ATOM 2950 O O . THR A 1 396 ? 75.424 16.383 5.678 1.00 47.34 396 THR A O 1
ATOM 2953 N N . PRO A 1 397 ? 75.483 18.366 4.609 1.00 43.47 397 PRO A N 1
ATOM 2954 C CA . PRO A 1 397 ? 76.456 18.981 5.510 1.00 43.47 397 PRO A CA 1
ATOM 2955 C C . PRO A 1 397 ? 75.824 19.321 6.878 1.00 43.47 397 PRO A C 1
ATOM 2957 O O . PRO A 1 397 ? 74.598 19.422 6.980 1.00 43.47 397 PRO A O 1
ATOM 2960 N N . PRO A 1 398 ? 76.637 19.498 7.940 1.00 48.06 398 PRO A N 1
ATOM 2961 C CA . PRO A 1 398 ? 76.138 19.693 9.298 1.00 48.06 398 PRO A CA 1
ATOM 2962 C C . PRO A 1 398 ? 75.420 21.039 9.473 1.00 48.06 398 PRO A C 1
ATOM 2964 O O . PRO A 1 398 ? 75.782 22.049 8.869 1.00 48.06 398 PRO A O 1
ATOM 2967 N N . ALA A 1 399 ? 74.390 21.018 10.321 1.00 47.12 399 ALA A N 1
ATOM 2968 C CA . ALA A 1 399 ? 73.482 22.127 10.595 1.00 47.12 399 ALA A CA 1
ATOM 2969 C C . ALA A 1 399 ? 74.168 23.311 11.308 1.00 47.12 399 ALA A C 1
ATOM 2971 O O . ALA A 1 399 ? 74.960 23.077 12.224 1.00 47.12 399 ALA A O 1
ATOM 2972 N N . PRO A 1 400 ? 73.829 24.568 10.961 1.00 42.88 400 PRO A N 1
ATOM 2973 C CA . PRO A 1 400 ? 74.136 25.723 11.789 1.00 42.88 400 PRO A CA 1
ATOM 2974 C C . PRO A 1 400 ? 73.028 26.013 12.815 1.00 42.88 400 PRO A C 1
ATOM 2976 O O . PRO A 1 400 ? 71.865 25.644 12.649 1.00 42.88 400 PRO A O 1
ATOM 2979 N N . ASP A 1 401 ? 73.463 26.682 13.878 1.00 44.75 401 ASP A N 1
ATOM 2980 C CA . ASP A 1 401 ? 72.820 26.870 15.173 1.00 44.75 401 ASP A CA 1
ATOM 2981 C C . ASP A 1 401 ? 71.443 27.551 15.203 1.00 44.75 401 ASP A C 1
ATOM 2983 O O . ASP A 1 401 ? 71.036 28.325 14.336 1.00 44.75 401 ASP A O 1
ATOM 2987 N N . ALA A 1 402 ? 70.768 27.259 16.315 1.00 51.16 402 ALA A N 1
ATOM 2988 C CA . ALA A 1 402 ? 69.457 27.714 16.736 1.00 51.16 402 ALA A CA 1
ATOM 2989 C C . ALA A 1 402 ? 69.265 29.241 16.707 1.00 51.16 402 ALA A C 1
ATOM 2991 O O . ALA A 1 402 ? 69.971 29.992 17.381 1.00 51.16 402 ALA A O 1
ATOM 2992 N N . LEU A 1 403 ? 68.187 29.675 16.047 1.00 43.66 403 LEU A N 1
ATOM 2993 C CA . LEU A 1 403 ? 67.550 30.970 16.271 1.00 43.66 403 LEU A CA 1
ATOM 2994 C C . LEU A 1 403 ? 66.036 30.782 16.459 1.00 43.66 403 LEU A C 1
ATOM 2996 O O . LEU A 1 403 ? 65.334 30.396 15.533 1.00 43.66 403 LEU A O 1
ATOM 3000 N N . SER A 1 404 ? 65.612 31.072 17.694 1.00 51.19 404 SER A N 1
ATOM 3001 C CA . SER A 1 404 ? 64.301 31.491 18.228 1.00 51.19 404 SER A CA 1
ATOM 3002 C C . SER A 1 404 ? 63.000 30.762 17.824 1.00 51.19 404 SER A C 1
ATOM 3004 O O . SER A 1 404 ? 62.713 30.587 16.643 1.00 51.19 404 SER A O 1
ATOM 3006 N N . PRO A 1 405 ? 62.124 30.425 18.797 1.00 49.78 405 PRO A N 1
ATOM 3007 C CA . PRO A 1 405 ? 60.845 29.779 18.511 1.00 49.78 405 PRO A CA 1
ATOM 3008 C C . PRO A 1 405 ? 59.832 30.763 17.893 1.00 49.78 405 PRO A C 1
ATOM 3010 O O . PRO A 1 405 ? 59.759 31.916 18.332 1.00 49.78 405 PRO A O 1
ATOM 3013 N N . PRO A 1 406 ? 59.007 30.327 16.923 1.00 50.44 406 PRO A N 1
ATOM 3014 C CA . PRO A 1 406 ? 57.909 31.134 16.414 1.00 50.44 406 PRO A CA 1
ATOM 3015 C C . PRO A 1 406 ? 56.755 31.201 17.425 1.00 50.44 406 PRO A C 1
ATOM 3017 O O . PRO A 1 406 ? 56.401 30.223 18.086 1.00 50.44 406 PRO A O 1
ATOM 3020 N N . THR A 1 407 ? 56.172 32.391 17.532 1.00 54.66 407 THR A N 1
ATOM 3021 C CA . THR A 1 407 ? 54.965 32.710 18.302 1.00 54.66 407 THR A CA 1
ATOM 3022 C C . THR A 1 407 ? 53.759 31.918 17.765 1.00 54.66 407 THR A C 1
ATOM 3024 O O . THR A 1 407 ? 53.616 31.813 16.546 1.00 54.66 407 THR A O 1
ATOM 3027 N N . PRO A 1 408 ? 52.882 31.361 18.623 1.00 58.94 408 PRO A N 1
ATOM 3028 C CA . PRO A 1 408 ? 51.715 30.613 18.162 1.00 58.94 408 PRO A CA 1
ATOM 3029 C C . PRO A 1 408 ? 50.693 31.530 17.463 1.00 58.94 408 PRO A C 1
ATOM 3031 O O . PRO A 1 408 ? 50.560 32.698 17.846 1.00 58.94 408 PRO A O 1
ATOM 3034 N N . PRO A 1 409 ? 49.953 31.021 16.459 1.00 51.25 409 PRO A N 1
ATOM 3035 C CA . PRO A 1 409 ? 48.920 31.790 15.778 1.00 51.25 409 PRO A CA 1
ATOM 3036 C C . PRO A 1 409 ? 47.764 32.109 16.734 1.00 51.25 409 PRO A C 1
ATOM 3038 O O . PRO A 1 409 ? 47.320 31.258 17.506 1.00 51.25 409 PRO A O 1
ATOM 3041 N N . GLN A 1 410 ? 47.291 33.355 16.681 1.00 48.22 410 GLN A N 1
ATOM 3042 C CA . GLN A 1 410 ? 46.117 33.808 17.418 1.00 48.22 410 GLN A CA 1
ATOM 3043 C C . GLN A 1 410 ? 44.860 33.143 16.852 1.00 48.22 410 GLN A C 1
ATOM 3045 O O . GLN A 1 410 ? 44.586 33.218 15.657 1.00 48.22 410 GLN A O 1
ATOM 3050 N N . THR A 1 411 ? 44.101 32.497 17.729 1.00 4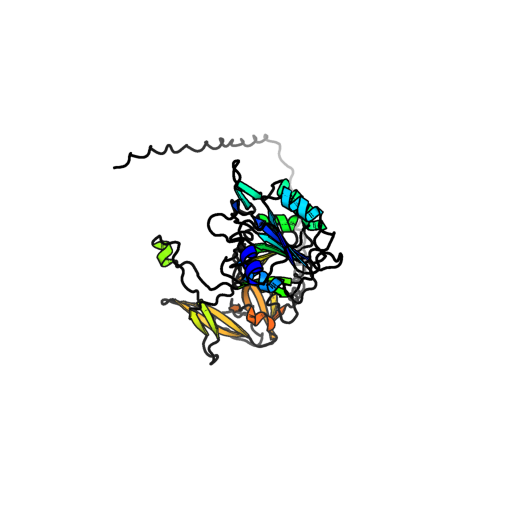6.16 411 THR A N 1
ATOM 3051 C CA . THR A 1 411 ? 42.773 31.960 17.447 1.00 46.16 411 THR A CA 1
ATOM 3052 C C . THR A 1 411 ? 41.807 33.122 17.208 1.00 46.16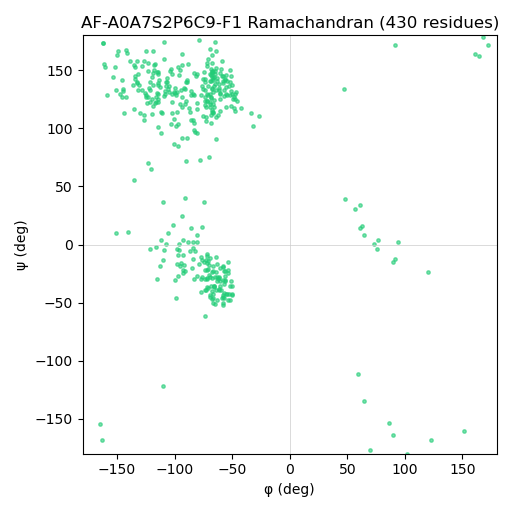 411 THR A C 1
ATOM 3054 O O . THR A 1 411 ? 41.535 33.892 18.129 1.00 46.16 411 THR A O 1
ATOM 3057 N N . GLU A 1 412 ? 41.283 33.263 15.990 1.00 46.91 412 GLU A N 1
ATOM 3058 C CA . GLU A 1 412 ? 40.154 34.158 15.729 1.00 46.91 412 GLU A CA 1
ATOM 3059 C C . GLU A 1 412 ? 38.909 33.613 16.440 1.00 46.91 412 GLU A C 1
ATOM 3061 O O . GLU A 1 412 ? 38.401 32.532 16.137 1.00 46.91 412 GLU A O 1
ATOM 3066 N N . VAL A 1 413 ? 38.440 34.360 17.438 1.00 51.28 413 VAL A N 1
ATOM 3067 C CA . VAL A 1 413 ? 37.176 34.111 18.129 1.00 51.28 413 VAL A CA 1
ATOM 3068 C C . VAL A 1 413 ? 36.070 34.749 17.295 1.00 51.28 413 VAL A C 1
ATOM 3070 O O . VAL A 1 413 ? 35.944 35.972 17.255 1.00 51.28 413 VAL A O 1
ATOM 3073 N N . PHE A 1 414 ? 35.264 33.925 16.627 1.00 51.47 414 PHE A N 1
ATOM 3074 C CA . PHE A 1 414 ? 34.033 34.387 15.992 1.00 51.47 414 PHE A CA 1
ATOM 3075 C C . PHE A 1 414 ? 33.014 34.808 17.067 1.00 51.47 414 PHE A C 1
ATOM 3077 O O . PHE A 1 414 ? 32.818 34.071 18.038 1.00 51.47 414 PHE A O 1
ATOM 3084 N N . PRO A 1 415 ? 32.350 35.970 16.927 1.00 64.31 415 PRO A N 1
ATOM 3085 C CA . PRO A 1 415 ? 31.270 36.356 17.825 1.00 64.31 415 PRO A CA 1
ATOM 3086 C C . PRO A 1 415 ? 30.044 35.442 17.633 1.00 64.31 415 PRO A C 1
ATOM 3088 O O . PRO A 1 415 ? 29.826 34.923 16.535 1.00 64.31 415 PRO A O 1
ATOM 3091 N N . PRO A 1 416 ? 29.227 35.239 18.683 1.00 62.28 416 PRO A N 1
ATOM 3092 C CA . PRO A 1 416 ? 28.018 34.432 18.589 1.00 62.28 416 PRO A CA 1
ATOM 3093 C C . PRO A 1 416 ? 26.993 35.062 17.627 1.00 62.28 416 PRO A C 1
ATOM 3095 O O . PRO A 1 416 ? 26.965 36.288 17.470 1.00 62.28 416 PRO A O 1
ATOM 3098 N N . PRO A 1 417 ? 26.131 34.245 16.995 1.00 57.53 417 PRO A N 1
ATOM 3099 C CA . PRO A 1 417 ? 25.091 34.732 16.097 1.00 57.53 417 PRO A CA 1
ATOM 3100 C C . PRO A 1 417 ? 24.083 35.617 16.843 1.00 57.53 417 PRO A C 1
ATOM 3102 O O . PRO A 1 417 ? 23.704 35.335 17.982 1.00 57.53 417 PRO A O 1
ATOM 3105 N N . MET A 1 418 ? 23.644 36.694 16.185 1.00 59.88 418 MET A N 1
ATOM 3106 C CA . MET A 1 418 ? 22.578 37.564 16.687 1.00 59.88 418 MET A CA 1
ATOM 3107 C C . MET A 1 418 ? 21.250 36.796 16.797 1.00 59.88 418 MET A C 1
ATOM 3109 O O . MET A 1 418 ? 20.947 35.986 15.918 1.00 59.88 418 MET A O 1
ATOM 3113 N N . PRO A 1 419 ? 20.427 37.070 17.825 1.00 60.16 419 PRO A N 1
ATOM 3114 C CA . PRO A 1 419 ? 19.071 36.542 17.892 1.00 60.16 419 PRO A CA 1
ATOM 3115 C C . PRO A 1 419 ? 18.202 37.119 16.757 1.00 60.16 419 PRO A C 1
ATOM 3117 O O . PRO A 1 419 ? 18.423 38.260 16.337 1.00 60.16 419 PRO A O 1
ATOM 3120 N N . 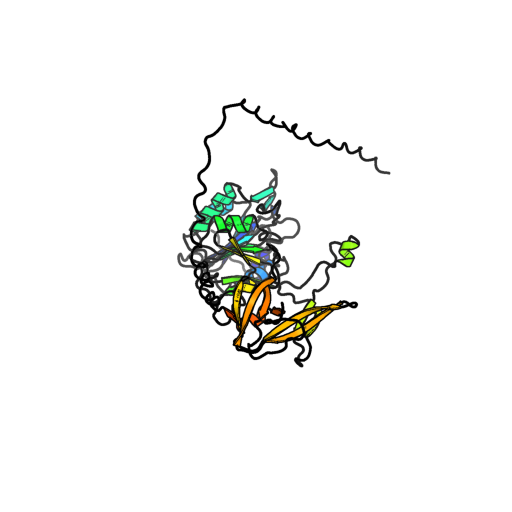PRO A 1 420 ? 17.210 36.356 16.260 1.00 57.97 420 PRO A N 1
ATOM 3121 C CA . PRO A 1 420 ? 16.310 36.815 15.210 1.00 57.97 420 PRO A CA 1
ATOM 3122 C C . PRO A 1 420 ? 15.520 38.043 15.674 1.00 57.97 420 PRO A C 1
ATOM 3124 O O . PRO A 1 420 ? 14.999 38.084 16.789 1.00 57.97 420 PRO A O 1
ATOM 3127 N N . GLN A 1 421 ? 15.446 39.053 14.805 1.00 50.38 421 GLN A N 1
ATOM 3128 C CA . GLN A 1 421 ? 14.596 40.218 15.013 1.00 50.38 421 GLN A CA 1
ATOM 3129 C C . GLN A 1 421 ? 13.133 39.791 14.890 1.00 50.38 421 GLN A C 1
ATOM 3131 O O . GLN A 1 421 ? 12.717 39.246 13.871 1.00 50.38 421 GLN A O 1
ATOM 3136 N N . THR A 1 422 ? 12.359 40.030 15.943 1.00 46.44 422 THR A N 1
ATOM 3137 C CA . THR A 1 422 ? 10.911 39.842 15.953 1.00 46.44 422 THR A CA 1
ATOM 3138 C C . THR A 1 422 ? 10.274 40.884 15.035 1.00 46.44 422 THR A C 1
ATOM 3140 O O . THR A 1 422 ? 10.289 42.075 15.350 1.00 46.44 422 THR A O 1
ATOM 3143 N N . GLU A 1 423 ? 9.715 40.459 13.902 1.00 50.91 423 GLU A N 1
ATOM 3144 C CA . GLU A 1 423 ? 8.844 41.316 13.098 1.00 50.91 423 GLU A CA 1
ATOM 3145 C C . GLU A 1 423 ? 7.555 41.593 13.881 1.00 50.91 423 GLU A C 1
ATOM 3147 O O . GLU A 1 423 ? 6.776 40.696 14.206 1.00 50.91 423 GLU A O 1
ATOM 3152 N N . VAL A 1 424 ? 7.351 42.862 14.228 1.00 52.00 424 VAL A N 1
ATOM 3153 C CA . VAL A 1 424 ? 6.109 43.356 14.820 1.00 52.00 424 VAL A CA 1
ATOM 3154 C C . VAL A 1 424 ? 5.135 43.622 13.676 1.00 52.00 424 VAL A C 1
ATOM 3156 O O . VAL A 1 424 ? 5.271 44.611 12.958 1.00 52.00 424 VAL A O 1
ATOM 3159 N N . PHE A 1 425 ? 4.150 42.742 13.504 1.00 56.25 425 PHE A N 1
ATOM 3160 C CA . PHE A 1 425 ? 3.035 42.981 12.589 1.00 56.25 425 PHE A CA 1
ATOM 3161 C C . PHE A 1 425 ? 2.156 44.136 13.105 1.00 56.25 425 PHE A C 1
ATOM 3163 O O . PHE A 1 425 ? 1.822 44.165 14.295 1.00 56.25 425 PHE A O 1
ATOM 3170 N N . PRO A 1 426 ? 1.754 45.092 12.246 1.00 63.66 426 PRO A N 1
ATOM 3171 C CA . PRO A 1 426 ? 0.788 46.115 12.624 1.00 63.66 426 PRO A CA 1
ATOM 3172 C C . PRO A 1 426 ? -0.606 45.498 12.855 1.00 63.66 426 PRO A C 1
ATOM 3174 O O . PRO A 1 426 ? -0.955 44.500 12.220 1.00 63.66 426 PRO A O 1
ATOM 3177 N N . PRO A 1 427 ? -1.420 46.078 13.757 1.00 62.97 427 PRO A N 1
ATOM 3178 C CA . PRO A 1 427 ? -2.745 45.555 14.069 1.00 62.97 427 PRO A CA 1
ATOM 3179 C C . PRO A 1 427 ? -3.706 45.667 12.870 1.00 62.97 427 PRO A C 1
ATOM 3181 O O . PRO A 1 427 ? -3.593 46.607 12.075 1.00 62.97 427 PRO A O 1
ATOM 3184 N N . PRO A 1 428 ? -4.677 44.744 12.748 1.00 61.44 428 PRO A N 1
ATOM 3185 C CA . PRO A 1 428 ? -5.662 44.761 11.674 1.00 61.44 428 PRO A CA 1
ATOM 3186 C C . PRO A 1 428 ? -6.573 45.992 11.773 1.00 61.44 428 PRO A C 1
ATOM 3188 O O . PRO A 1 428 ? -7.017 46.375 12.858 1.00 61.44 428 PRO A O 1
ATOM 3191 N N . MET A 1 429 ? -6.859 46.608 10.623 1.00 57.53 429 MET A N 1
ATOM 3192 C CA . MET A 1 429 ? -7.846 47.684 10.524 1.00 57.53 429 MET A CA 1
ATOM 3193 C C . MET A 1 429 ? -9.266 47.151 10.786 1.00 57.53 429 MET A C 1
ATOM 3195 O O . MET A 1 429 ? -9.576 46.028 10.385 1.00 57.53 429 MET A O 1
ATOM 3199 N N . PRO A 1 430 ? -10.138 47.945 11.434 1.00 53.91 430 PRO A N 1
ATOM 3200 C CA . PRO A 1 430 ? -11.517 47.554 11.692 1.00 53.91 430 PRO A CA 1
ATOM 3201 C C . PRO A 1 430 ? -12.344 47.465 10.393 1.00 53.91 430 PRO A C 1
ATOM 3203 O O . PRO A 1 430 ? -12.083 48.218 9.451 1.00 53.91 430 PRO A O 1
ATOM 3206 N N . PRO A 1 431 ? -13.340 46.561 10.347 1.00 66.81 431 PRO A N 1
ATOM 3207 C CA . PRO A 1 431 ? -14.174 46.335 9.169 1.00 66.81 431 PRO A CA 1
ATOM 3208 C C . PRO A 1 431 ? -15.060 47.548 8.848 1.00 66.81 431 PRO A C 1
ATOM 3210 O O . PRO A 1 431 ? -15.552 48.218 9.761 1.00 66.81 431 PRO A O 1
ATOM 3213 N N . GLN A 1 432 ? -15.238 47.809 7.548 1.00 54.91 432 GLN A N 1
ATOM 3214 C CA . GLN A 1 432 ? -16.216 48.759 7.003 1.00 54.91 432 GLN A CA 1
ATOM 3215 C C . GLN A 1 432 ? -17.602 48.133 6.891 1.00 54.91 432 GLN A C 1
ATOM 3217 O O . GLN A 1 432 ? -17.668 46.928 6.552 1.00 54.91 432 GLN A O 1
#

Mean predicted aligned error: 14.13 Å

Solvent-accessible surface area (backbone at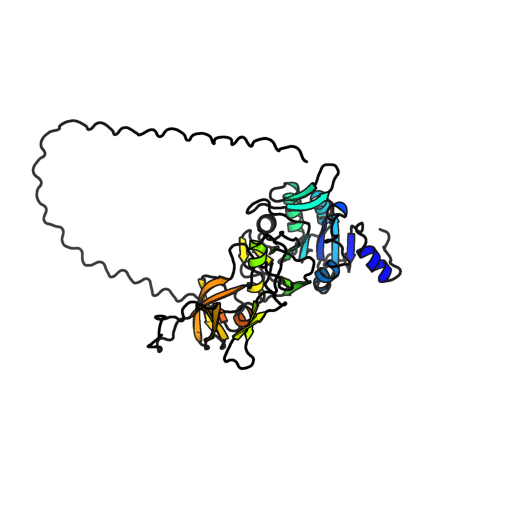oms only — not comparable to full-atom values): 24025 Å² total; per-residue (Å²): 132,83,80,85,75,59,95,43,72,67,57,45,48,53,49,35,59,38,63,79,60,41,68,50,77,45,73,50,69,82,47,84,84,31,44,23,33,40,38,40,31,27,19,52,58,30,38,74,88,62,70,72,82,32,59,53,52,59,32,36,54,33,44,56,58,56,62,82,79,41,42,10,40,42,38,37,32,35,54,32,34,73,55,48,35,58,56,52,69,75,50,63,68,46,28,29,47,34,39,36,46,35,25,61,31,48,63,84,47,91,62,26,23,36,27,32,12,19,58,49,99,92,43,79,31,57,40,36,55,89,35,68,54,35,55,50,25,51,58,53,46,52,56,24,39,20,91,67,19,38,36,36,32,50,13,60,32,28,23,58,38,10,46,34,30,52,53,6,53,75,36,43,77,26,42,25,36,13,14,52,48,62,75,86,26,42,36,36,69,43,81,34,94,34,92,31,63,93,84,29,49,40,50,46,68,45,48,49,40,71,26,64,38,77,30,63,71,45,36,75,73,70,39,83,78,44,61,36,58,36,73,42,80,43,80,35,95,84,72,85,53,47,50,77,40,78,32,55,78,37,68,44,29,36,27,33,34,19,46,54,44,35,83,74,47,35,41,45,31,58,77,37,27,18,59,73,66,37,67,78,46,59,75,40,30,33,30,25,72,38,69,43,71,28,34,38,77,47,81,55,100,91,43,80,47,65,43,72,42,81,41,55,54,73,36,39,29,36,26,74,34,49,49,55,61,87,84,44,58,32,65,38,20,34,30,31,35,33,50,50,59,90,83,62,89,73,55,99,86,41,72,69,29,72,44,75,24,42,35,55,34,90,54,26,55,30,25,29,72,45,77,69,74,75,68,70,70,69,76,67,71,70,76,74,73,78,79,75,78,78,76,81,85,74,84,77,78,86,86,82,84,91,77,82,86,82,80,80,83,81,80,83,79,79,79,80,83,79,79,84,81,80,82,80,78,79,80,84,79,81,87,132

Organism: NCBI:txid1333877

Radius of gyration: 30.02 Å; Cα contacts (8 Å, |Δi|>4): 892; chains: 1; bounding box: 112×70×62 Å

Secondary structure (DSSP, 8-state):
------SSHHHHHHHHT-TT--EEEEE-TT-TT--EEEEEEE-GGGS-SS-TT-TTTHHHHHHHTTTTS-SEEEEEEESSHHHHHHHHHHSPTT-EEEEEEE-EEE-SSTT--EEEEEEETTEEEEEETT-HHHHHHHHHHHHHEEEEEEEEEESSSTTSSHHHHHHHHHSTTSEEEEE---TTSEEEEEE-S--SSTT--SEEEEEE----EE-HHHHHTT-TT-EE--EEEEEPTTSS-EEEEE-S------EEEEETTEEEEETHHHHS--TTS----TT-EEEESS-EEEEEEEEETTEEEEEEEEE-TT-EEEEEEES-BTTB-----EEEEEEPPTT----SS-TTEEEEEEE-GGGGGGEEEEPPP---S----PPPPPPPPPPP---PPPPPPP--PPPPPP---PPPPPPPP---PPPPPPP-

Sequence (432 aa):
MSDLAFENGTEAASLLMDPTTNMVEYGDCSNASANRVLWLYPDASGDPITPAFLVADGECRRMEALFEEADCVHFFRLPGAPNVTKVLELMPLASIVHAVIGGHGEDSTVDQGFLLMSIAKSGFVTQAVGAPDTTMMLNVLRTRLAPNATIFLDSCYGGVNGMSKMVSEIMPEHWVFGGVVSLTSDIKTSDVPFGGGEDGPVRVVTENAPNGVLDFHEALNGDYTAMRSGQAIEPDPSGSSAEVAVTDAYMGERLLGFYGGQNRGPVTQWLKPSNNSQVIRTGVRVRVVEELLAYKFEFYSDGLETFPTPMPAGMNGTVVFMMNVGKVVNSGSAVIVFDLPASWTKSYDGGLSTGPLVVAADTFKNLEVVPPLASPAAWETPPAPPAMPPPPQVETPPAPDALSPPTPPQTEVFPPPMPPQTEVFPPPMPPQ

Nearest PDB structures (foldseek):
  1vko-assembly1_A  TM=3.678E-01  e=3.792E+00  Caenorhabditis elegans
  4kjz-assembly2_D  TM=2.343E-01  e=1.306E+00  Thermus thermophilus HB8
  5u2h-assembly2_B  TM=2.627E-01  e=6.463E+00  Ailuropoda melanoleuca
  8dkg-assembly1_B-2  TM=2.005E-01  e=2.820E+00  Homo sapiens